Protein AF-A0A318K9M0-F1 (afdb_monomer)

Solvent-accessible surface area (backbone atoms only — not comparable to full-atom values): 29800 Å² total; per-residue (Å²): 132,90,80,86,84,89,84,91,84,89,81,87,81,83,76,87,75,87,76,80,83,75,78,74,76,73,74,77,73,69,83,65,75,57,77,64,46,26,31,35,38,68,81,66,48,32,36,35,46,37,49,98,57,35,36,34,37,27,43,45,53,99,88,46,36,44,81,73,52,58,24,40,57,51,92,87,31,27,38,32,89,85,50,50,41,38,38,61,38,60,44,100,45,99,52,34,27,36,41,37,42,67,37,47,75,73,68,44,51,28,36,60,40,98,58,74,60,66,54,64,75,48,87,78,75,76,56,70,61,59,53,54,51,50,48,44,72,78,63,56,86,52,37,75,85,68,74,50,61,66,63,65,51,44,71,75,45,43,67,66,27,53,56,18,55,76,69,68,34,54,49,58,26,48,54,44,57,48,64,69,53,54,82,68,50,40,64,73,52,51,47,40,44,69,95,59,39,76,46,70,47,53,34,91,78,31,59,80,70,42,77,71,57,50,51,53,51,52,52,49,42,32,70,73,75,61,76,48,76,69,50,70,32,37,80,64,33,32,33,38,35,76,41,72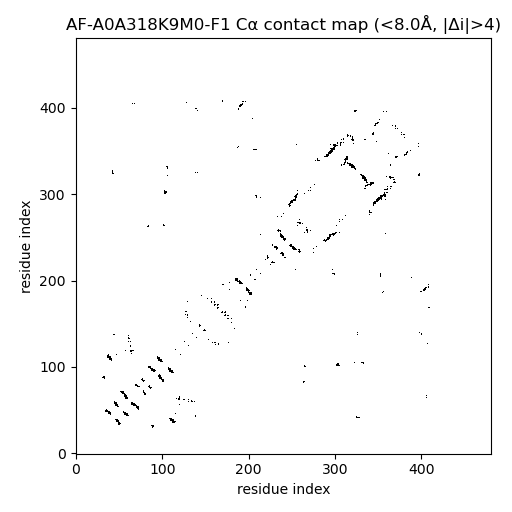,96,72,31,32,35,40,40,36,40,45,38,40,61,63,37,38,93,84,58,35,57,70,56,30,49,53,44,48,51,58,42,48,52,75,67,38,35,73,69,53,60,73,60,45,66,27,36,39,38,39,28,40,47,6,58,12,58,24,44,35,51,27,45,54,54,49,8,37,46,20,79,62,70,38,65,27,54,61,44,43,60,91,83,56,74,70,48,75,42,65,34,55,52,43,81,72,36,48,28,50,53,65,44,58,39,69,37,59,21,31,30,65,22,33,43,54,36,52,42,32,58,63,63,53,70,66,66,55,94,86,54,83,92,69,79,73,74,72,70,83,74,88,57,84,70,77,85,71,79,87,76,79,69,61,79,58,77,84,49,66,60,93,82,60,88,79,79,85,78,74,85,75,81,80,81,87,85,83,84,92,85,81,89,87,87,85,89,86,86,89,81,86,89,86,86,86,87,87,87,84,89,89,87,86,90,84,89,85,85,85,90,88,92,80,89,86,89,87,85,86,90,84,84,85,83,82,87,85,85,84,81,86,87,79,74,92,128

Nearest PDB structures (foldseek):
  7rpq-assembly1_A  TM=6.741E-01  e=2.466E-07  Pseudomonas aeruginosa PAO1
  7rqh-assembly1_A  TM=6.742E-01  e=3.104E-07  Pseudomonas aeruginosa PAO1
  8sxf-assembly1_B  TM=8.003E-01  e=2.760E-06  Pseudomonas aeruginosa
  7rqh-assembly1_B-4  TM=6.514E-01  e=1.649E-07  Pseudomonas aeruginosa PAO1
  8sxe-assembly1_B  TM=7.814E-01  e=5.829E-06  Pseudomonas aeruginosa

pLDDT: mean 75.15, std 29.28, range [20.47, 98.75]

Mean predicted aligned error: 14.94 Å

Organism: NCBI:txid228006

InterPro domains:
  IPR005151 Tail specific protease [PF03572] (247-365)
  IPR028204 Tricorn protease C1 domain [PF14684] (126-169)
  IPR029045 ClpP/crotonase-like domain superfamily [SSF52096] (127-365)

Radius of gyration: 34.02 Å; Cα contacts (8 Å, |Δi|>4): 702; chains: 1; bounding box: 116×79×141 Å

Structure (mmCIF, N/CA/C/O backbone):
data_AF-A0A318K9M0-F1
#
_entry.id   AF-A0A318K9M0-F1
#
loop_
_atom_site.group_PDB
_atom_site.id
_atom_site.type_symbol
_atom_site.label_atom_id
_atom_site.label_alt_id
_atom_site.label_comp_id
_atom_site.label_asym_id
_atom_site.label_entity_id
_atom_site.label_seq_id
_atom_site.pdbx_PDB_ins_code
_atom_site.Cartn_x
_atom_site.Cartn_y
_atom_site.Cartn_z
_atom_site.occupancy
_atom_site.B_iso_or_equiv
_atom_site.auth_seq_id
_atom_site.auth_comp_id
_atom_site.auth_asym_id
_atom_site.auth_atom_id
_atom_site.pdbx_PDB_model_num
ATOM 1 N N . MET A 1 1 ? 65.626 0.053 85.142 1.00 28.73 1 MET A N 1
ATOM 2 C CA . MET A 1 1 ? 67.054 -0.303 85.010 1.00 28.73 1 MET A CA 1
ATOM 3 C C . MET A 1 1 ? 67.193 -1.192 83.783 1.00 28.73 1 MET A C 1
ATOM 5 O O . MET A 1 1 ? 66.649 -2.275 83.869 1.00 28.73 1 MET A O 1
ATOM 9 N N . ILE A 1 2 ? 67.883 -0.732 82.717 1.00 28.58 2 ILE A N 1
ATOM 10 C CA . ILE A 1 2 ? 68.530 -1.547 81.644 1.00 28.58 2 ILE A CA 1
ATOM 11 C C . ILE A 1 2 ? 67.583 -2.441 80.783 1.00 28.58 2 ILE A C 1
ATOM 13 O O . ILE A 1 2 ? 66.720 -3.113 81.318 1.00 28.58 2 ILE A O 1
ATOM 17 N N . LEU A 1 3 ? 67.691 -2.599 79.456 1.00 27.45 3 LEU A N 1
ATOM 18 C CA . LEU A 1 3 ? 68.220 -1.802 78.334 1.00 27.45 3 LEU A CA 1
ATOM 19 C C . LEU A 1 3 ? 67.733 -2.483 77.018 1.00 27.45 3 LEU A C 1
ATOM 21 O O . LEU A 1 3 ? 67.584 -3.695 76.997 1.00 27.45 3 LEU A O 1
ATOM 25 N N . GLN A 1 4 ? 67.553 -1.718 75.934 1.00 27.08 4 GLN A N 1
ATOM 26 C CA . GLN A 1 4 ? 67.728 -2.101 74.509 1.00 27.08 4 GLN A CA 1
ATOM 27 C C . GLN A 1 4 ? 67.131 -3.395 73.868 1.00 27.08 4 GLN A C 1
ATOM 29 O O . GLN A 1 4 ? 67.567 -4.509 74.117 1.00 27.08 4 GLN A O 1
ATOM 34 N N . ARG A 1 5 ? 66.327 -3.134 72.817 1.00 28.17 5 ARG A N 1
ATOM 35 C CA . ARG A 1 5 ? 66.403 -3.627 71.412 1.00 28.17 5 ARG A CA 1
ATOM 36 C C . ARG A 1 5 ? 66.302 -5.122 71.030 1.00 28.17 5 ARG A C 1
ATOM 38 O O . ARG A 1 5 ? 67.205 -5.917 71.246 1.00 28.17 5 ARG A O 1
ATOM 45 N N . ASP A 1 6 ? 65.283 -5.351 70.195 1.00 27.30 6 ASP A N 1
ATOM 46 C CA . ASP A 1 6 ? 65.292 -6.020 68.880 1.00 27.30 6 ASP A CA 1
ATOM 47 C C . ASP A 1 6 ? 65.839 -7.453 68.719 1.00 27.30 6 ASP A C 1
ATOM 49 O O . ASP A 1 6 ? 67.046 -7.679 68.634 1.00 27.30 6 ASP A O 1
ATOM 53 N N . ARG A 1 7 ? 64.929 -8.376 68.356 1.00 28.16 7 ARG A N 1
ATOM 54 C CA . ARG A 1 7 ? 65.069 -9.148 67.103 1.00 28.16 7 ARG A CA 1
ATOM 55 C C . ARG A 1 7 ? 63.740 -9.702 66.570 1.00 28.16 7 ARG A C 1
ATOM 57 O O . ARG A 1 7 ? 62.870 -10.139 67.310 1.00 28.16 7 ARG A O 1
ATOM 64 N N . THR A 1 8 ? 63.622 -9.640 65.248 1.00 25.27 8 THR A N 1
ATOM 65 C CA . THR A 1 8 ? 62.478 -9.983 64.389 1.00 25.27 8 THR A CA 1
ATOM 66 C C . THR A 1 8 ? 62.035 -11.448 64.419 1.00 25.27 8 THR A C 1
ATOM 68 O O . THR A 1 8 ? 62.877 -12.342 64.368 1.00 25.27 8 THR A O 1
ATOM 71 N N . ALA A 1 9 ? 60.728 -11.674 64.252 1.00 25.27 9 ALA A N 1
ATOM 72 C CA . ALA A 1 9 ? 60.179 -12.849 63.571 1.00 25.27 9 ALA A CA 1
ATOM 73 C C . ALA A 1 9 ? 59.080 -12.396 62.589 1.00 25.27 9 ALA A C 1
ATOM 75 O O . ALA A 1 9 ? 58.256 -11.549 62.930 1.00 25.27 9 ALA A O 1
ATOM 76 N N . VAL A 1 10 ? 59.097 -12.917 61.359 1.00 23.98 10 VAL A N 1
ATOM 77 C CA . VAL A 1 10 ? 58.193 -12.507 60.270 1.00 23.98 10 VAL A CA 1
ATOM 78 C C . VAL A 1 10 ? 57.067 -13.523 60.107 1.00 23.98 10 VAL A C 1
ATOM 80 O O . VAL A 1 10 ? 57.335 -14.688 59.832 1.00 23.98 10 VAL A O 1
ATOM 83 N N . ILE A 1 11 ? 55.816 -13.059 60.161 1.00 26.36 11 ILE A N 1
ATOM 84 C CA . ILE A 1 11 ? 54.682 -13.700 59.483 1.00 26.36 11 ILE A CA 1
ATOM 85 C C . ILE A 1 11 ? 53.936 -12.592 58.736 1.00 26.36 11 ILE A C 1
ATOM 87 O O . ILE A 1 11 ? 53.292 -11.741 59.345 1.00 26.36 11 ILE A O 1
ATOM 91 N N . ALA A 1 12 ? 54.072 -12.569 57.411 1.00 24.94 12 ALA A N 1
ATOM 92 C CA . ALA A 1 12 ? 53.424 -11.574 56.566 1.00 24.94 12 ALA A CA 1
ATOM 93 C C . ALA A 1 12 ? 51.976 -11.991 56.266 1.00 24.94 12 ALA A C 1
ATOM 95 O O . ALA A 1 12 ? 51.737 -12.971 55.562 1.00 24.94 12 ALA A O 1
ATOM 96 N N . ALA A 1 13 ? 51.009 -11.226 56.775 1.00 25.45 13 ALA A N 1
ATOM 97 C CA . ALA A 1 13 ? 49.616 -11.335 56.361 1.00 25.45 13 ALA A CA 1
ATOM 98 C C . ALA A 1 13 ? 49.414 -10.584 55.033 1.00 25.45 13 ALA A C 1
ATOM 100 O O . ALA A 1 13 ? 49.611 -9.370 54.966 1.00 25.45 13 ALA A O 1
ATOM 101 N N . ALA A 1 14 ? 49.015 -11.295 53.977 1.00 26.03 14 ALA A N 1
ATOM 102 C CA . ALA A 1 14 ? 48.663 -10.674 52.704 1.00 26.03 14 ALA A CA 1
ATOM 103 C C . ALA A 1 14 ? 47.256 -10.055 52.789 1.00 26.03 14 ALA A C 1
ATOM 105 O O . ALA A 1 14 ? 46.253 -10.762 52.885 1.00 26.03 14 ALA A O 1
ATOM 106 N N . LEU A 1 15 ? 47.194 -8.723 52.759 1.00 26.86 15 LEU A N 1
ATOM 107 C CA . LEU A 1 15 ? 45.949 -7.959 52.692 1.00 26.86 15 LEU A CA 1
ATOM 108 C C . LEU A 1 15 ? 45.255 -8.165 51.339 1.00 26.86 15 LEU A C 1
ATOM 110 O O . LEU A 1 15 ? 45.867 -7.993 50.284 1.00 26.86 15 LEU A O 1
ATOM 114 N N . ILE A 1 16 ? 43.957 -8.471 51.373 1.00 30.73 16 ILE A N 1
ATOM 115 C CA . ILE A 1 16 ? 43.103 -8.502 50.181 1.00 30.73 16 ILE A CA 1
ATOM 116 C C . ILE A 1 16 ? 42.897 -7.056 49.715 1.00 30.73 16 ILE A C 1
ATOM 118 O O . ILE A 1 16 ? 42.189 -6.280 50.356 1.00 30.73 16 ILE A O 1
ATOM 122 N N . ALA A 1 17 ? 43.538 -6.686 48.607 1.00 30.00 17 ALA A N 1
ATOM 123 C CA . ALA A 1 17 ? 43.391 -5.363 48.015 1.00 30.00 17 ALA A CA 1
ATOM 124 C C . ALA A 1 17 ? 42.014 -5.205 47.348 1.00 30.00 17 ALA A C 1
ATOM 126 O O . ALA A 1 17 ? 41.557 -6.075 46.606 1.00 30.00 17 ALA A O 1
ATOM 127 N N . VAL A 1 18 ? 41.369 -4.063 47.595 1.00 41.12 18 VAL A N 1
ATOM 128 C CA . VAL A 1 18 ? 40.078 -3.696 47.002 1.00 41.12 18 VAL A CA 1
ATOM 129 C C . VAL A 1 18 ? 40.249 -3.465 45.499 1.00 41.12 18 VAL A C 1
ATOM 131 O O . VAL A 1 18 ? 40.756 -2.429 45.072 1.00 41.12 18 VAL A O 1
ATOM 134 N N . GLY A 1 19 ? 39.806 -4.430 44.694 1.00 32.03 19 GLY A N 1
ATOM 135 C CA . GLY A 1 19 ? 39.676 -4.276 43.248 1.00 32.03 19 GLY A CA 1
ATOM 136 C C . GLY A 1 19 ? 38.433 -3.459 42.908 1.00 32.03 19 GLY A C 1
ATOM 137 O O . GLY A 1 19 ? 37.309 -3.896 43.154 1.00 32.03 19 GLY A O 1
ATOM 138 N N . THR A 1 20 ? 38.624 -2.272 42.337 1.00 35.81 20 THR A N 1
ATOM 139 C CA . THR A 1 20 ? 37.535 -1.445 41.814 1.00 35.81 20 THR A CA 1
ATOM 140 C C . THR A 1 20 ? 36.805 -2.179 40.691 1.00 35.81 20 THR A C 1
ATOM 142 O O . THR A 1 20 ? 37.383 -2.472 39.646 1.00 35.81 20 THR A O 1
ATOM 145 N N . ILE A 1 21 ? 35.508 -2.445 40.880 1.00 42.69 21 ILE A N 1
ATOM 146 C CA . ILE A 1 21 ? 34.643 -2.944 39.807 1.00 42.69 21 ILE A CA 1
ATOM 147 C C . ILE A 1 21 ? 34.414 -1.788 38.831 1.00 42.69 21 ILE A C 1
ATOM 149 O O . ILE A 1 21 ? 33.464 -1.014 38.957 1.00 42.69 21 ILE A O 1
ATOM 153 N N . THR A 1 22 ? 35.297 -1.661 37.844 1.00 40.50 22 THR A N 1
ATOM 154 C CA . THR A 1 22 ? 35.014 -0.891 36.640 1.00 40.50 22 THR A CA 1
ATOM 155 C C . THR A 1 22 ? 33.896 -1.605 35.896 1.00 40.50 22 THR A C 1
ATOM 157 O O . THR A 1 22 ? 34.112 -2.569 35.162 1.00 40.50 22 THR A O 1
ATOM 160 N N . ALA A 1 23 ? 32.667 -1.133 36.110 1.00 43.06 23 ALA A N 1
ATOM 161 C CA . ALA A 1 23 ? 31.529 -1.500 35.290 1.00 43.06 23 ALA A CA 1
ATOM 162 C C . ALA A 1 23 ? 31.827 -1.061 33.851 1.00 43.06 23 ALA A C 1
ATOM 164 O O . ALA A 1 23 ? 31.605 0.087 33.469 1.00 43.06 23 ALA A O 1
ATOM 165 N N . ALA A 1 24 ? 32.385 -1.980 33.063 1.00 39.22 24 ALA A N 1
ATOM 166 C CA . ALA A 1 24 ? 32.554 -1.796 31.640 1.00 39.22 24 ALA A CA 1
ATOM 167 C C . ALA A 1 24 ? 31.154 -1.698 31.034 1.00 39.22 24 ALA A C 1
ATOM 169 O O . ALA A 1 24 ? 30.503 -2.716 30.783 1.00 39.22 24 ALA A O 1
ATOM 170 N N . CYS A 1 25 ? 30.693 -0.465 30.817 1.00 35.09 25 CYS A N 1
ATOM 171 C CA . CYS A 1 25 ? 29.566 -0.186 29.950 1.00 35.09 25 CYS A CA 1
ATOM 172 C C . CYS A 1 25 ? 29.879 -0.820 28.596 1.00 35.09 25 CYS A C 1
ATOM 174 O O . CYS A 1 25 ? 30.605 -0.253 27.778 1.00 35.09 25 CYS A O 1
ATOM 176 N N . ARG A 1 26 ? 29.337 -2.019 28.362 1.00 41.84 26 ARG A N 1
ATOM 177 C CA . ARG A 1 26 ? 29.168 -2.530 27.011 1.00 41.84 26 ARG A CA 1
ATOM 178 C C . ARG A 1 26 ? 28.268 -1.517 26.328 1.00 41.84 26 ARG A C 1
ATOM 180 O O . ARG A 1 26 ? 27.062 -1.520 26.564 1.00 41.84 26 ARG A O 1
ATOM 187 N N . ASN A 1 27 ? 28.868 -0.641 25.523 1.00 37.94 27 ASN A N 1
ATOM 188 C CA . ASN A 1 27 ? 28.129 0.103 24.521 1.00 37.94 27 ASN A CA 1
ATOM 189 C C . ASN A 1 27 ? 27.271 -0.930 23.798 1.00 37.94 27 ASN A C 1
ATOM 191 O O . ASN A 1 27 ? 27.810 -1.878 23.223 1.00 37.94 27 ASN A O 1
ATOM 195 N N . ALA A 1 28 ? 25.951 -0.789 23.902 1.00 37.31 28 ALA A N 1
ATOM 196 C CA . ALA A 1 28 ? 25.054 -1.571 23.082 1.00 37.31 28 ALA A CA 1
ATOM 197 C C . ALA A 1 28 ? 25.388 -1.191 21.642 1.00 37.31 28 ALA A C 1
ATOM 199 O O . ALA A 1 28 ? 25.104 -0.070 21.214 1.00 37.31 28 ALA A O 1
ATOM 200 N N . SER A 1 29 ? 26.075 -2.091 20.937 1.00 42.81 29 SER A N 1
ATOM 201 C CA . SER A 1 29 ? 26.291 -1.965 19.505 1.00 42.81 29 SER A CA 1
ATOM 202 C C . SER A 1 29 ? 24.933 -1.672 18.884 1.00 42.81 29 SER A C 1
ATOM 204 O O . SER A 1 29 ? 23.976 -2.407 19.146 1.00 42.81 29 SER A O 1
ATOM 206 N N . GLY A 1 30 ? 24.835 -0.605 18.090 1.00 50.25 30 GLY A N 1
ATOM 207 C CA . GLY A 1 30 ? 23.649 -0.405 17.262 1.00 50.25 30 GLY A CA 1
ATOM 208 C C . GLY A 1 30 ? 23.385 -1.663 16.422 1.00 50.25 30 GLY A C 1
ATOM 209 O O . GLY A 1 30 ? 24.319 -2.448 16.210 1.00 50.25 30 GLY A O 1
ATOM 210 N N . PRO A 1 31 ? 22.140 -1.886 15.960 1.00 57.47 31 PRO A N 1
ATOM 211 C CA . PRO A 1 31 ? 21.839 -3.008 15.076 1.00 57.47 31 PRO A CA 1
ATOM 212 C C . PRO A 1 31 ? 22.869 -3.040 13.944 1.00 57.47 31 PRO A C 1
ATOM 214 O O . PRO A 1 31 ? 23.132 -2.008 13.326 1.00 57.47 31 PRO A O 1
ATOM 217 N N . ALA A 1 32 ? 23.508 -4.197 13.754 1.00 66.06 32 ALA A N 1
ATOM 218 C CA . ALA A 1 32 ? 24.659 -4.317 12.869 1.00 66.06 32 ALA A CA 1
ATOM 219 C C . ALA A 1 32 ? 24.294 -3.816 11.466 1.00 66.06 32 ALA A C 1
ATOM 221 O O . ALA A 1 32 ? 23.315 -4.274 10.879 1.00 66.06 32 ALA A O 1
ATOM 222 N N . GLU A 1 33 ? 25.053 -2.854 10.941 1.00 79.38 33 GLU A N 1
ATOM 223 C CA . GLU A 1 33 ? 24.751 -2.278 9.632 1.00 79.38 33 GLU A CA 1
ATOM 224 C C . GLU A 1 33 ? 25.007 -3.302 8.526 1.00 79.38 33 GLU A C 1
ATOM 226 O O . GLU A 1 33 ? 26.010 -4.023 8.537 1.00 79.38 33 GLU A O 1
ATOM 231 N N . LEU A 1 34 ? 24.099 -3.361 7.547 1.00 89.06 34 LEU A N 1
ATOM 232 C CA . LEU A 1 34 ? 24.282 -4.229 6.394 1.00 89.06 34 LEU A CA 1
ATOM 233 C C . LEU A 1 34 ? 25.508 -3.776 5.592 1.00 89.06 34 LEU A C 1
ATOM 235 O O . LEU A 1 34 ? 25.612 -2.619 5.185 1.00 89.06 34 LEU A O 1
ATOM 239 N N . SER A 1 35 ? 26.435 -4.701 5.341 1.00 86.75 35 SER A N 1
ATOM 240 C CA . SER A 1 35 ? 27.646 -4.390 4.581 1.00 86.75 35 SER A CA 1
ATOM 241 C C . SER A 1 35 ? 27.320 -3.978 3.144 1.00 86.75 35 SER A C 1
ATOM 243 O O . SER A 1 35 ? 26.486 -4.588 2.464 1.00 86.75 35 SER A O 1
ATOM 245 N N . SER A 1 36 ? 28.020 -2.940 2.676 1.00 94.06 36 SER A N 1
ATOM 246 C CA . SER A 1 36 ? 27.906 -2.437 1.307 1.00 94.06 36 SER A CA 1
ATOM 247 C C . SER A 1 36 ? 28.144 -3.543 0.276 1.00 94.06 36 SER A C 1
ATOM 249 O O . SER A 1 36 ? 28.928 -4.467 0.498 1.00 94.06 36 SER A O 1
ATOM 251 N N . GLY A 1 37 ? 27.460 -3.446 -0.859 1.00 96.19 37 GLY A N 1
ATOM 252 C CA . GLY A 1 37 ? 27.494 -4.462 -1.904 1.00 96.19 37 GLY A CA 1
ATOM 253 C C . GLY A 1 37 ? 26.180 -4.557 -2.667 1.00 96.19 37 GLY A C 1
ATOM 254 O O . GLY A 1 37 ? 25.305 -3.695 -2.552 1.00 96.19 37 GLY A O 1
ATOM 255 N N . PHE A 1 38 ? 26.057 -5.621 -3.451 1.00 97.75 38 PHE A N 1
ATOM 256 C CA . PHE A 1 38 ? 24.908 -5.867 -4.312 1.00 97.75 38 PHE A CA 1
ATOM 257 C C . PHE A 1 38 ? 24.029 -6.961 -3.714 1.00 97.75 38 PHE A C 1
ATOM 259 O O . PHE A 1 38 ? 24.535 -7.977 -3.238 1.00 97.75 38 PHE A O 1
ATOM 266 N N . TRP A 1 39 ? 22.718 -6.743 -3.732 1.00 97.94 39 TRP A N 1
ATOM 267 C CA . TRP A 1 39 ? 21.746 -7.606 -3.067 1.00 97.94 39 TRP A CA 1
ATOM 268 C C . TRP A 1 39 ? 20.523 -7.807 -3.954 1.00 97.94 39 TRP A C 1
ATOM 270 O O . TRP A 1 39 ? 19.832 -6.853 -4.295 1.00 97.94 39 TRP A O 1
ATOM 280 N N . GLU A 1 40 ? 20.233 -9.043 -4.328 1.00 96.81 40 GLU A N 1
ATOM 281 C CA . GLU A 1 40 ? 18.978 -9.410 -4.977 1.00 96.81 40 GLU A CA 1
ATOM 282 C C . GLU A 1 40 ? 17.840 -9.387 -3.956 1.00 96.81 40 GLU A C 1
ATOM 284 O O . GLU A 1 40 ? 17.964 -9.981 -2.885 1.00 96.81 40 GLU A O 1
ATOM 289 N N . VAL A 1 41 ? 16.715 -8.760 -4.302 1.00 96.38 41 VAL A N 1
ATOM 290 C CA . VAL A 1 41 ? 15.462 -8.884 -3.550 1.00 96.38 41 VAL A CA 1
ATOM 291 C C . VAL A 1 41 ? 14.733 -10.123 -4.074 1.00 96.38 41 VAL A C 1
ATOM 293 O O . VAL A 1 41 ? 14.172 -10.107 -5.174 1.00 96.38 41 VAL A O 1
ATOM 296 N N . VAL A 1 42 ? 14.791 -11.215 -3.309 1.00 94.06 42 VAL A N 1
ATOM 297 C CA . VAL A 1 42 ? 14.432 -12.564 -3.775 1.00 94.06 42 VAL A CA 1
ATOM 298 C C . VAL A 1 42 ? 12.978 -12.614 -4.249 1.00 94.06 42 VAL A C 1
ATOM 300 O O . VAL A 1 42 ? 12.060 -12.308 -3.493 1.00 94.06 42 VAL A O 1
ATOM 303 N N . ASP A 1 43 ? 12.777 -13.025 -5.506 1.00 89.44 43 ASP A N 1
ATOM 304 C CA . ASP A 1 43 ? 11.466 -13.159 -6.170 1.00 89.44 43 ASP A CA 1
ATOM 305 C C . ASP A 1 43 ? 10.654 -11.849 -6.326 1.00 89.44 43 ASP A C 1
ATOM 307 O O . ASP A 1 43 ? 9.445 -11.887 -6.554 1.00 89.44 43 ASP A O 1
ATOM 311 N N . TYR A 1 44 ? 11.317 -10.685 -6.256 1.00 92.19 44 TYR A N 1
ATOM 312 C CA . TYR A 1 44 ? 10.724 -9.369 -6.563 1.00 92.19 44 TYR A CA 1
ATOM 313 C C . TYR A 1 44 ? 11.146 -8.782 -7.922 1.00 92.19 44 TYR A C 1
ATOM 315 O O . TYR A 1 44 ? 10.623 -7.740 -8.323 1.00 92.19 44 TYR A O 1
ATOM 323 N N . GLY A 1 45 ? 12.097 -9.407 -8.629 1.00 92.62 45 GLY A N 1
ATOM 324 C CA . GLY A 1 45 ? 12.653 -8.848 -9.868 1.00 92.62 45 GLY A CA 1
ATOM 325 C C . GLY A 1 45 ? 13.385 -7.525 -9.618 1.00 92.62 45 GLY A C 1
ATOM 326 O O . GLY A 1 45 ? 13.202 -6.551 -10.353 1.00 92.62 45 GLY A O 1
ATOM 327 N N . SER A 1 46 ? 14.161 -7.447 -8.530 1.00 94.94 46 SER A N 1
ATOM 328 C CA . SER A 1 46 ? 14.883 -6.233 -8.139 1.00 94.94 46 SER A CA 1
ATOM 329 C C . SER A 1 46 ? 16.258 -6.525 -7.544 1.00 94.94 46 SER A C 1
ATOM 331 O O . SER A 1 46 ? 16.462 -7.547 -6.892 1.00 94.94 46 SER A O 1
ATOM 333 N N . VAL A 1 47 ? 17.189 -5.589 -7.727 1.00 97.19 47 VAL A N 1
ATOM 334 C CA . VAL A 1 47 ? 18.530 -5.596 -7.129 1.00 97.19 47 VAL A CA 1
ATOM 335 C C . VAL A 1 47 ? 18.781 -4.260 -6.436 1.00 97.19 47 VAL A C 1
ATOM 337 O O . VAL A 1 47 ? 18.430 -3.205 -6.959 1.00 97.19 47 VAL A O 1
ATOM 340 N N . LEU A 1 48 ? 19.408 -4.307 -5.266 1.00 97.75 48 LEU A N 1
ATOM 341 C CA . LEU A 1 48 ? 19.872 -3.157 -4.503 1.00 97.75 48 LEU A CA 1
ATOM 342 C C . LEU A 1 48 ? 21.392 -3.027 -4.648 1.00 97.75 48 LEU A C 1
ATOM 344 O O . LEU A 1 48 ? 22.120 -4.003 -4.469 1.00 97.75 48 LEU A O 1
ATOM 348 N N . SER A 1 49 ? 21.881 -1.817 -4.905 1.00 97.69 49 SER A N 1
ATOM 349 C CA . SER A 1 49 ? 23.282 -1.438 -4.693 1.00 97.69 49 SER A CA 1
ATOM 350 C C . SER A 1 49 ? 23.360 -0.626 -3.402 1.00 97.69 49 SER A C 1
ATOM 352 O O . SER A 1 49 ? 23.027 0.561 -3.392 1.00 97.69 49 SER A O 1
ATOM 354 N N . VAL A 1 50 ? 23.788 -1.272 -2.318 1.00 97.31 50 VAL A N 1
ATOM 355 C CA . VAL A 1 50 ? 23.859 -0.701 -0.967 1.00 97.31 50 VAL A CA 1
ATOM 356 C C . VAL A 1 50 ? 25.231 -0.069 -0.735 1.00 97.31 50 VAL A C 1
ATOM 358 O O . VAL A 1 50 ? 26.264 -0.719 -0.916 1.00 97.31 50 VAL A O 1
ATOM 361 N N . ARG A 1 51 ? 25.239 1.189 -0.290 1.00 95.31 51 ARG A N 1
ATOM 362 C CA . ARG A 1 51 ? 26.403 1.944 0.198 1.00 95.31 51 ARG A CA 1
ATOM 363 C C . ARG A 1 51 ? 26.132 2.446 1.624 1.00 95.31 51 ARG A C 1
ATOM 365 O O . ARG A 1 51 ? 25.019 2.337 2.138 1.00 95.31 51 ARG A O 1
ATOM 372 N N . SER A 1 52 ? 27.146 3.019 2.269 1.00 89.50 52 SER A N 1
ATOM 373 C CA . SER A 1 52 ? 27.057 3.547 3.642 1.00 89.50 52 SER A CA 1
ATOM 374 C C . SER A 1 52 ? 26.070 4.711 3.819 1.00 89.50 52 SER A C 1
ATOM 376 O O . SER A 1 52 ? 25.590 4.934 4.932 1.00 89.50 52 SER A O 1
ATOM 378 N N . ASP A 1 53 ? 25.762 5.440 2.743 1.00 93.75 53 ASP A N 1
ATOM 379 C CA . ASP A 1 53 ? 24.928 6.649 2.715 1.00 93.75 53 ASP A CA 1
ATOM 380 C C . ASP A 1 53 ? 23.675 6.532 1.825 1.00 93.75 53 ASP A C 1
ATOM 382 O O . ASP A 1 53 ? 22.793 7.393 1.871 1.00 93.75 53 ASP A O 1
ATOM 386 N N . SER A 1 54 ? 23.587 5.485 1.001 1.00 96.56 54 SER A N 1
ATOM 387 C CA . SER A 1 54 ? 22.616 5.392 -0.087 1.00 96.56 54 SER A CA 1
ATOM 388 C C . SER A 1 54 ? 22.310 3.950 -0.494 1.00 96.56 54 SER A C 1
ATOM 390 O O . SER A 1 54 ? 23.159 3.063 -0.416 1.00 96.56 54 SER A O 1
ATOM 392 N N . VAL A 1 55 ? 21.086 3.720 -0.970 1.00 97.69 55 VAL A N 1
ATOM 393 C CA . VAL A 1 55 ? 20.651 2.460 -1.587 1.00 97.69 55 VAL A CA 1
ATOM 394 C C . VAL A 1 55 ? 20.069 2.785 -2.952 1.00 97.69 55 VAL A C 1
ATOM 396 O O . VAL A 1 55 ? 19.102 3.532 -3.049 1.00 97.69 55 VAL A O 1
ATOM 399 N N . GLU A 1 56 ? 20.641 2.236 -4.016 1.00 97.25 56 GLU A N 1
ATOM 400 C CA . GLU A 1 56 ? 20.071 2.350 -5.361 1.00 97.25 56 GLU A CA 1
ATOM 401 C C . GLU A 1 56 ? 19.263 1.101 -5.692 1.00 97.25 56 GLU A C 1
ATOM 403 O O . GLU A 1 56 ? 19.786 -0.009 -5.578 1.00 97.25 56 GLU A O 1
ATOM 408 N N . THR A 1 57 ? 18.024 1.279 -6.145 1.00 96.31 57 THR A N 1
ATOM 409 C CA . THR A 1 57 ? 17.151 0.173 -6.555 1.00 96.31 57 THR A CA 1
ATOM 410 C C . THR A 1 57 ? 17.146 0.042 -8.072 1.00 96.31 57 THR A C 1
ATOM 412 O O . THR A 1 57 ? 17.008 1.029 -8.801 1.00 96.31 57 THR A O 1
ATOM 415 N N . TYR A 1 58 ? 17.264 -1.193 -8.545 1.00 95.31 58 TYR A N 1
ATOM 416 C CA . TYR A 1 58 ? 17.209 -1.578 -9.946 1.00 95.31 58 TYR A CA 1
ATOM 417 C C . TYR A 1 58 ? 16.098 -2.605 -10.149 1.00 95.31 58 TYR A C 1
ATOM 419 O O . TYR A 1 58 ? 16.043 -3.602 -9.434 1.00 95.31 58 TYR A O 1
ATOM 427 N N . GLN A 1 59 ? 15.251 -2.402 -11.152 1.00 93.19 59 GLN A N 1
ATOM 428 C CA . GLN A 1 59 ? 14.319 -3.410 -11.647 1.00 93.19 59 GLN A CA 1
ATOM 429 C C . GLN A 1 59 ? 15.047 -4.332 -12.626 1.00 93.19 59 GLN A C 1
ATOM 431 O O . GLN A 1 59 ? 15.615 -3.855 -13.607 1.00 93.19 59 GLN A O 1
ATOM 436 N N . LEU A 1 60 ? 15.003 -5.639 -12.380 1.00 92.50 60 LEU A N 1
ATOM 437 C CA . LEU A 1 60 ? 15.652 -6.669 -13.187 1.00 92.50 60 LEU A CA 1
ATOM 438 C C . LEU A 1 60 ? 14.601 -7.548 -13.879 1.00 92.50 60 LEU A C 1
ATOM 440 O O . LEU A 1 60 ? 13.582 -7.891 -13.281 1.00 92.50 60 LEU A O 1
ATOM 444 N N . THR A 1 61 ? 14.886 -7.913 -15.125 1.00 92.69 61 THR A N 1
ATOM 445 C CA . THR A 1 61 ? 14.236 -8.983 -15.890 1.00 92.69 61 THR A CA 1
ATOM 446 C C . THR A 1 61 ? 15.297 -9.777 -16.654 1.00 92.69 61 THR A C 1
ATOM 448 O O . THR A 1 61 ? 16.431 -9.307 -16.817 1.00 92.69 61 THR A O 1
ATOM 451 N N . ASP A 1 62 ? 14.937 -10.932 -17.215 1.00 92.69 62 ASP A N 1
ATOM 452 C CA . ASP A 1 62 ? 15.818 -11.703 -18.109 1.00 92.69 62 ASP A CA 1
ATOM 453 C C . ASP A 1 62 ? 16.243 -10.883 -19.341 1.00 92.69 62 ASP A C 1
ATOM 455 O O . ASP A 1 62 ? 17.292 -11.123 -19.950 1.00 92.69 62 ASP A O 1
ATOM 459 N N . LEU A 1 63 ? 15.458 -9.864 -19.706 1.00 92.94 63 LEU A N 1
ATOM 460 C CA . LEU A 1 63 ? 15.730 -8.972 -20.827 1.00 92.94 63 LEU A CA 1
ATOM 461 C C . LEU A 1 63 ? 16.598 -7.764 -20.430 1.00 92.94 63 LEU A C 1
ATOM 463 O O . LEU A 1 63 ? 17.582 -7.479 -21.115 1.00 92.94 63 LEU A O 1
ATOM 467 N N . SER A 1 64 ? 16.287 -7.079 -19.327 1.00 91.69 64 SER A N 1
ATOM 468 C CA . SER A 1 64 ? 16.791 -5.728 -19.018 1.00 91.69 64 SER A CA 1
ATOM 469 C C . SER A 1 64 ? 17.072 -5.495 -17.535 1.00 91.69 64 SER A C 1
ATOM 471 O O . SER A 1 64 ? 16.475 -6.141 -16.683 1.00 91.69 64 SER A O 1
ATOM 473 N N . CYS A 1 65 ? 17.894 -4.494 -17.220 1.00 93.25 65 CYS A N 1
ATOM 474 C CA . CYS A 1 65 ? 17.993 -3.948 -15.870 1.00 93.25 65 CYS A CA 1
ATOM 475 C C . CYS A 1 65 ? 17.876 -2.419 -15.917 1.00 93.25 65 CYS A C 1
ATOM 477 O O . CYS A 1 65 ? 18.631 -1.766 -16.634 1.00 93.25 65 CYS A O 1
ATOM 479 N N . LEU A 1 66 ? 16.925 -1.846 -15.178 1.00 90.88 66 LEU A N 1
ATOM 480 C CA . LEU A 1 66 ? 16.626 -0.412 -15.176 1.00 90.88 66 LEU A CA 1
ATOM 481 C C . LEU A 1 66 ? 16.759 0.155 -13.763 1.00 90.88 66 LEU A C 1
ATOM 483 O O . LEU A 1 66 ? 16.145 -0.364 -12.835 1.00 90.88 66 LEU A O 1
ATOM 487 N N . LYS A 1 67 ? 17.514 1.246 -13.589 1.00 91.44 67 LYS A N 1
ATOM 488 C CA . LYS A 1 67 ? 17.546 1.968 -12.309 1.00 91.44 67 LYS A CA 1
ATOM 489 C C . LYS A 1 67 ? 16.183 2.619 -12.052 1.00 91.44 67 LYS A C 1
ATOM 491 O O . LYS A 1 67 ? 15.682 3.356 -12.898 1.00 91.44 67 LYS A O 1
ATOM 496 N N . GLU A 1 68 ? 15.610 2.344 -10.887 1.00 88.25 68 GLU A N 1
ATOM 497 C CA . GLU A 1 68 ? 14.290 2.815 -10.460 1.00 88.25 68 GLU A CA 1
ATOM 498 C C . GLU A 1 68 ? 14.389 4.085 -9.612 1.00 88.25 68 GLU A C 1
ATOM 500 O O . GLU A 1 68 ? 13.683 5.057 -9.871 1.00 88.25 68 GLU A O 1
ATOM 505 N N . GLY A 1 69 ? 15.306 4.105 -8.642 1.00 90.19 69 GLY A N 1
ATOM 506 C CA . GLY A 1 69 ? 15.473 5.232 -7.730 1.00 90.19 69 GLY A CA 1
ATOM 507 C C . GLY A 1 69 ? 16.680 5.089 -6.807 1.00 90.19 69 GLY A C 1
ATOM 508 O O . GLY A 1 69 ? 17.445 4.123 -6.893 1.00 90.19 69 GLY A O 1
ATOM 509 N N . THR A 1 70 ? 16.840 6.069 -5.922 1.00 95.75 70 THR A N 1
ATOM 510 C CA . THR A 1 70 ? 17.840 6.072 -4.851 1.00 95.75 70 THR A CA 1
ATOM 511 C C . THR A 1 70 ? 17.137 6.413 -3.537 1.00 95.75 70 THR A C 1
ATOM 513 O O . THR A 1 70 ? 16.366 7.365 -3.487 1.00 95.75 70 THR A O 1
ATOM 516 N N . ALA A 1 71 ? 17.420 5.671 -2.471 1.00 96.56 71 ALA A N 1
ATOM 517 C CA . ALA A 1 71 ? 17.085 6.046 -1.105 1.00 96.56 71 ALA A CA 1
ATOM 518 C C . ALA A 1 71 ? 18.332 6.604 -0.405 1.00 96.56 71 ALA A C 1
ATOM 520 O O . ALA A 1 71 ? 19.431 6.070 -0.569 1.00 96.56 71 ALA A O 1
ATOM 521 N N . THR A 1 72 ? 18.170 7.670 0.375 1.00 97.12 72 THR A N 1
ATOM 522 C CA . THR A 1 72 ? 19.261 8.325 1.120 1.00 97.12 72 THR A CA 1
ATOM 523 C C . THR A 1 72 ? 19.195 7.970 2.596 1.00 97.12 72 THR A C 1
ATOM 525 O O . THR A 1 72 ? 18.110 7.804 3.151 1.00 97.12 72 THR A O 1
ATOM 528 N N . ARG A 1 73 ? 20.346 7.815 3.252 1.00 95.44 73 ARG A N 1
ATOM 529 C CA . ARG A 1 73 ? 20.393 7.397 4.653 1.00 95.44 73 ARG A CA 1
ATOM 530 C C . ARG A 1 73 ? 19.754 8.435 5.583 1.00 95.44 73 ARG A C 1
ATOM 532 O O . ARG A 1 73 ? 20.073 9.620 5.534 1.00 95.44 73 ARG A O 1
ATOM 539 N N . SER A 1 74 ? 18.900 7.954 6.481 1.00 93.06 74 SER A N 1
ATOM 540 C CA . SER A 1 74 ? 18.228 8.713 7.531 1.00 93.06 74 SER A CA 1
ATOM 541 C C . SER A 1 74 ? 18.288 7.919 8.840 1.00 93.06 74 SER A C 1
ATOM 543 O O . SER A 1 74 ? 17.542 6.963 9.054 1.00 93.06 74 SER A O 1
ATOM 545 N N . GLY A 1 75 ? 19.253 8.260 9.699 1.00 90.50 75 GLY A N 1
ATOM 546 C CA . GLY A 1 75 ? 19.539 7.505 10.923 1.00 90.50 75 GLY A CA 1
ATOM 547 C C . GLY A 1 75 ? 20.006 6.071 10.635 1.00 90.50 75 GLY A C 1
ATOM 548 O O . GLY A 1 75 ? 21.054 5.863 10.017 1.00 90.50 75 GLY A O 1
ATOM 549 N N . SER A 1 76 ? 19.235 5.089 11.107 1.00 89.88 76 SER A N 1
ATOM 550 C CA . SER A 1 76 ? 19.448 3.645 10.902 1.00 89.88 76 SER A CA 1
ATOM 551 C C . SER A 1 76 ? 18.731 3.065 9.674 1.00 89.88 76 SER A C 1
ATOM 553 O O . SER A 1 76 ? 18.834 1.867 9.424 1.00 89.88 76 SER A O 1
ATOM 555 N N . SER A 1 77 ? 17.992 3.887 8.928 1.00 94.75 77 SER A N 1
ATOM 556 C CA . SER A 1 77 ? 17.178 3.472 7.779 1.00 94.75 77 SER A CA 1
ATOM 557 C C . SER A 1 77 ? 17.501 4.342 6.558 1.00 94.75 77 SER A C 1
ATOM 559 O O . SER A 1 77 ? 18.360 5.223 6.615 1.00 94.75 77 SER A O 1
ATOM 561 N N . TYR A 1 78 ? 16.825 4.108 5.436 1.00 96.19 78 TYR A N 1
ATOM 562 C CA . TYR A 1 78 ? 16.966 4.887 4.205 1.00 96.19 78 TYR A CA 1
ATOM 563 C C . TYR A 1 78 ? 15.603 5.432 3.774 1.00 96.19 78 TYR A C 1
ATOM 565 O O . TYR A 1 78 ? 14.599 4.737 3.890 1.00 96.19 78 TYR A O 1
ATOM 573 N N . LEU A 1 79 ? 15.563 6.666 3.278 1.00 95.88 79 LEU A N 1
ATOM 574 C CA . LEU A 1 79 ? 14.355 7.365 2.845 1.00 95.88 79 LEU A CA 1
ATOM 575 C C . LEU A 1 79 ? 14.353 7.509 1.317 1.00 95.88 79 LEU A C 1
ATOM 577 O O . LEU A 1 79 ? 15.326 8.020 0.754 1.00 95.88 79 LEU A O 1
ATOM 581 N N . THR A 1 80 ? 13.284 7.066 0.651 1.00 93.88 80 THR A N 1
ATOM 582 C CA . THR A 1 80 ? 13.079 7.265 -0.797 1.00 93.88 80 THR A CA 1
ATOM 583 C C . THR A 1 80 ? 12.577 8.681 -1.108 1.00 93.88 80 THR A C 1
ATOM 585 O O . THR A 1 80 ? 12.056 9.373 -0.231 1.00 93.88 80 THR A O 1
ATOM 588 N N . ASP A 1 81 ? 12.666 9.103 -2.374 1.00 88.38 81 ASP A N 1
ATOM 589 C CA . ASP A 1 81 ? 12.065 10.365 -2.847 1.00 88.38 81 ASP A CA 1
ATOM 590 C C . ASP A 1 81 ? 10.538 10.421 -2.607 1.00 88.38 81 ASP A C 1
ATOM 592 O O . ASP A 1 81 ? 9.986 11.486 -2.319 1.00 88.38 81 ASP A O 1
ATOM 596 N N . ASP A 1 82 ? 9.860 9.268 -2.665 1.00 85.19 82 ASP A N 1
ATOM 597 C CA . ASP A 1 82 ? 8.424 9.115 -2.388 1.00 85.19 82 ASP A CA 1
ATOM 598 C C . ASP A 1 82 ? 8.101 9.012 -0.872 1.00 85.19 82 ASP A C 1
ATOM 600 O O . ASP A 1 82 ? 6.933 8.928 -0.490 1.00 85.19 82 ASP A O 1
ATOM 604 N N . LYS A 1 83 ? 9.122 9.141 -0.005 1.00 89.50 83 LYS A N 1
ATOM 605 C CA . LYS A 1 83 ? 9.093 9.093 1.475 1.00 89.50 83 LYS A CA 1
ATOM 606 C C . LYS A 1 83 ? 8.853 7.721 2.116 1.00 89.50 83 LYS A C 1
ATOM 608 O O . LYS A 1 83 ? 8.567 7.659 3.316 1.00 89.50 83 LYS A O 1
ATOM 613 N N . ASP A 1 84 ? 9.015 6.638 1.368 1.00 91.56 84 ASP A N 1
ATOM 614 C CA . ASP A 1 84 ? 9.054 5.300 1.957 1.00 91.56 84 ASP A CA 1
ATOM 615 C C . ASP A 1 84 ? 10.332 5.133 2.784 1.00 91.56 84 ASP A C 1
ATOM 617 O O . ASP A 1 84 ? 11.414 5.577 2.383 1.00 91.56 84 ASP A O 1
ATOM 621 N N . VAL A 1 85 ? 10.210 4.476 3.938 1.00 96.25 85 VAL A N 1
ATOM 622 C CA . VAL A 1 85 ? 11.346 4.151 4.804 1.00 96.25 85 VAL A CA 1
ATOM 623 C C . VAL A 1 85 ? 11.722 2.690 4.590 1.00 96.25 85 VAL A C 1
ATOM 625 O O . VAL A 1 85 ? 10.904 1.785 4.754 1.00 96.25 85 VAL A O 1
ATOM 628 N N . LEU A 1 86 ? 12.978 2.473 4.209 1.00 96.75 86 LEU A N 1
ATOM 629 C CA . LEU A 1 86 ? 13.585 1.170 3.978 1.00 96.75 86 LEU A CA 1
ATOM 630 C C . LEU A 1 86 ? 14.532 0.859 5.138 1.00 96.75 86 LEU A C 1
ATOM 632 O O . LEU A 1 86 ? 15.466 1.622 5.392 1.00 96.75 86 LEU A O 1
ATOM 636 N N . THR A 1 87 ? 14.339 -0.268 5.818 1.00 96.88 87 THR A N 1
ATOM 637 C CA . THR A 1 87 ? 15.282 -0.736 6.848 1.00 96.88 87 THR A CA 1
ATOM 638 C C . THR A 1 87 ? 15.950 -2.016 6.372 1.00 96.88 87 THR A C 1
ATOM 640 O O . THR A 1 87 ? 15.269 -2.990 6.060 1.00 96.88 87 THR A O 1
ATOM 643 N N . LEU A 1 88 ? 17.281 -2.003 6.312 1.00 96.62 88 LEU A N 1
ATOM 644 C CA . LEU A 1 88 ? 18.105 -3.141 5.909 1.00 96.62 88 LEU A CA 1
ATOM 645 C C . LEU A 1 88 ? 18.713 -3.793 7.153 1.00 96.62 88 LEU A C 1
ATOM 647 O O . LEU A 1 88 ? 19.344 -3.103 7.952 1.00 96.62 88 LEU A O 1
ATOM 651 N N . ARG A 1 89 ? 18.538 -5.107 7.315 1.00 95.69 89 ARG A N 1
ATOM 652 C CA . ARG A 1 89 ? 19.057 -5.875 8.461 1.00 95.69 89 ARG A CA 1
ATOM 653 C C . ARG A 1 89 ? 19.910 -7.049 7.965 1.00 95.69 89 ARG A C 1
ATOM 655 O O . ARG A 1 89 ? 19.472 -7.727 7.039 1.00 95.69 89 ARG A O 1
ATOM 662 N N . PRO A 1 90 ? 21.095 -7.327 8.533 1.00 94.94 90 PRO A N 1
ATOM 663 C CA . PRO A 1 90 ? 21.802 -8.585 8.292 1.00 94.94 90 PRO A CA 1
ATOM 664 C C . PRO A 1 90 ? 20.953 -9.788 8.721 1.00 94.94 90 PRO A C 1
ATOM 666 O O . PRO A 1 90 ? 20.256 -9.711 9.731 1.00 94.94 90 PRO A O 1
ATOM 669 N N . GLY A 1 91 ? 21.022 -10.880 7.960 1.00 92.19 91 GLY A N 1
ATOM 670 C CA . GLY A 1 91 ? 20.406 -12.160 8.314 1.00 92.19 91 GLY A CA 1
ATOM 671 C C . GLY A 1 91 ? 21.384 -13.093 9.034 1.00 92.19 91 GLY A C 1
ATOM 672 O O . GLY A 1 91 ? 22.482 -12.690 9.418 1.00 92.19 91 GLY A O 1
ATOM 673 N N . ASP A 1 92 ? 21.009 -14.367 9.153 1.00 88.75 92 ASP A N 1
ATOM 674 C CA . ASP A 1 92 ? 21.784 -15.394 9.873 1.00 88.75 92 ASP A CA 1
ATOM 675 C C . ASP A 1 92 ? 23.156 -15.718 9.244 1.00 88.75 92 ASP A C 1
ATOM 677 O O . ASP A 1 92 ? 24.006 -16.342 9.881 1.00 88.75 92 ASP A O 1
ATOM 681 N N . GLY A 1 93 ? 23.391 -15.315 7.991 1.00 89.50 93 GLY A N 1
ATOM 682 C CA . GLY A 1 93 ? 24.630 -15.568 7.255 1.00 89.50 93 GLY A CA 1
ATOM 683 C C . GLY A 1 93 ? 25.128 -14.345 6.474 1.00 89.50 93 GLY A C 1
ATOM 684 O O . GLY A 1 93 ? 24.345 -13.448 6.166 1.00 89.50 93 GLY A O 1
ATOM 685 N N . PRO A 1 94 ? 26.419 -14.309 6.087 1.00 87.88 94 PRO A N 1
ATOM 686 C CA . PRO A 1 94 ? 27.045 -13.145 5.445 1.00 87.88 94 PRO A CA 1
ATOM 687 C C . PRO A 1 94 ? 26.439 -12.781 4.080 1.00 87.88 94 PRO A C 1
ATOM 689 O O . PRO A 1 94 ? 26.594 -11.645 3.625 1.00 87.88 94 PRO A O 1
ATOM 692 N N . ASP A 1 95 ? 25.742 -13.728 3.448 1.00 95.38 95 ASP A N 1
ATOM 693 C CA . ASP A 1 95 ? 25.101 -13.591 2.138 1.00 95.38 95 ASP A CA 1
ATOM 694 C C . ASP A 1 95 ? 23.572 -13.463 2.217 1.00 95.38 95 ASP A C 1
ATOM 696 O O . ASP A 1 95 ? 22.896 -13.480 1.186 1.00 95.38 95 ASP A O 1
ATOM 700 N N . GLN A 1 96 ? 23.025 -13.323 3.429 1.00 95.81 96 GLN A N 1
ATOM 701 C CA . GLN A 1 96 ? 21.597 -13.154 3.690 1.00 95.81 96 GLN A CA 1
ATOM 702 C C . GLN A 1 96 ? 21.327 -11.840 4.423 1.00 95.81 96 GLN A C 1
ATOM 704 O O . GLN A 1 96 ? 22.091 -11.415 5.291 1.00 95.81 96 GLN A O 1
ATOM 709 N N . ALA A 1 97 ? 20.216 -11.200 4.076 1.00 97.31 97 ALA A N 1
ATOM 710 C CA . ALA A 1 97 ? 19.725 -10.004 4.744 1.00 97.31 97 ALA A CA 1
ATOM 711 C C . ALA A 1 97 ? 18.209 -9.857 4.570 1.00 97.31 97 ALA A C 1
ATOM 713 O O . ALA A 1 97 ? 17.574 -10.618 3.841 1.00 97.31 97 ALA A O 1
ATOM 714 N N . GLU A 1 98 ? 17.631 -8.864 5.230 1.00 96.75 98 GLU A N 1
ATOM 715 C CA . GLU A 1 98 ? 16.218 -8.515 5.151 1.00 96.75 98 GLU A CA 1
ATOM 716 C C . GLU A 1 98 ? 16.049 -7.049 4.752 1.00 96.75 98 GLU A C 1
ATOM 718 O O . GLU A 1 98 ? 16.752 -6.168 5.253 1.00 96.75 98 GLU A O 1
ATOM 723 N N . LEU A 1 99 ? 15.078 -6.789 3.879 1.00 97.06 99 LEU A N 1
ATOM 724 C CA . LEU A 1 99 ? 14.546 -5.464 3.588 1.00 97.06 99 LEU A CA 1
ATOM 725 C C . LEU A 1 99 ? 13.137 -5.345 4.178 1.00 97.06 99 LEU A C 1
ATOM 727 O O . LEU A 1 99 ? 12.195 -5.969 3.680 1.00 97.06 99 LEU A O 1
ATOM 731 N N . HIS A 1 100 ? 12.992 -4.475 5.173 1.00 97.06 100 HIS A N 1
ATOM 732 C CA . HIS A 1 100 ? 11.702 -3.970 5.627 1.00 97.06 100 HIS A CA 1
ATOM 733 C C . HIS A 1 100 ? 11.303 -2.726 4.837 1.00 97.06 100 HIS A C 1
ATOM 735 O O . HIS A 1 100 ? 12.158 -1.892 4.524 1.00 97.06 100 HIS A O 1
ATOM 741 N N . ILE A 1 101 ? 10.004 -2.564 4.584 1.00 96.00 101 ILE A N 1
ATOM 742 C CA . ILE A 1 101 ? 9.429 -1.324 4.057 1.00 96.00 101 ILE A CA 1
ATOM 743 C C . ILE A 1 101 ? 8.299 -0.906 4.987 1.00 96.00 101 ILE A C 1
ATOM 745 O O . ILE A 1 101 ? 7.313 -1.634 5.126 1.00 96.00 101 ILE A O 1
ATOM 749 N N . ASP A 1 102 ? 8.443 0.269 5.595 1.00 95.62 102 ASP A N 1
ATOM 750 C CA . ASP A 1 102 ? 7.460 0.825 6.520 1.00 95.62 102 ASP A CA 1
ATOM 751 C C . ASP A 1 102 ? 6.042 0.802 5.926 1.00 95.62 102 ASP A C 1
ATOM 753 O O . ASP A 1 102 ? 5.804 1.149 4.769 1.00 95.62 102 ASP A O 1
ATOM 757 N N . GLY A 1 103 ? 5.070 0.377 6.731 1.00 94.50 103 GLY A N 1
ATOM 758 C CA . GLY A 1 103 ? 3.678 0.261 6.304 1.00 94.50 103 GLY A CA 1
ATOM 759 C C . GLY A 1 103 ? 3.327 -0.997 5.498 1.00 94.50 103 GLY A C 1
ATOM 760 O O . GLY A 1 103 ? 2.131 -1.228 5.278 1.00 94.50 103 GLY A O 1
ATOM 761 N N . SER A 1 104 ? 4.306 -1.830 5.122 1.00 94.88 104 SER A N 1
ATOM 762 C CA . SER A 1 104 ? 4.090 -3.187 4.607 1.00 94.88 104 SER A CA 1
ATOM 763 C C . SER A 1 104 ? 4.499 -4.231 5.657 1.00 94.88 104 SER A C 1
ATOM 765 O O . SER A 1 104 ? 5.665 -4.283 6.031 1.00 94.88 104 SER A O 1
ATOM 767 N N . PRO A 1 105 ? 3.595 -5.122 6.097 1.00 93.88 105 PRO A N 1
ATOM 768 C CA . PRO A 1 105 ? 3.939 -6.202 7.007 1.00 93.88 105 PRO A CA 1
ATOM 769 C C . PRO A 1 105 ? 4.621 -7.353 6.251 1.00 93.88 105 PRO A C 1
ATOM 771 O O . PRO A 1 105 ? 4.304 -7.616 5.081 1.00 93.88 105 PRO A O 1
ATOM 774 N N . GLY A 1 106 ? 5.529 -8.039 6.948 1.00 92.56 106 GLY A N 1
ATOM 775 C CA . GLY A 1 106 ? 6.476 -8.999 6.376 1.00 92.56 106 GLY A CA 1
ATOM 776 C C . GLY A 1 106 ? 7.763 -8.337 5.869 1.00 92.56 106 GLY A C 1
ATOM 777 O O . GLY A 1 106 ? 7.775 -7.157 5.520 1.00 92.56 106 GLY A O 1
ATOM 778 N N . ASP A 1 107 ? 8.840 -9.115 5.819 1.00 94.88 107 ASP A N 1
ATOM 779 C CA . ASP A 1 107 ? 10.175 -8.678 5.401 1.00 94.88 107 ASP A CA 1
ATOM 780 C C . ASP A 1 107 ? 10.578 -9.363 4.089 1.00 94.88 107 ASP A C 1
ATOM 782 O O . ASP A 1 107 ? 10.192 -10.501 3.811 1.00 94.88 107 ASP A O 1
ATOM 786 N N . ARG A 1 108 ? 11.341 -8.673 3.237 1.00 95.38 108 ARG A N 1
ATOM 787 C CA . ARG A 1 108 ? 11.802 -9.221 1.953 1.00 95.38 108 ARG A CA 1
ATOM 788 C C . ARG A 1 108 ? 13.200 -9.797 2.112 1.00 95.38 108 ARG A C 1
ATOM 790 O O . ARG A 1 108 ? 14.128 -9.060 2.437 1.00 95.38 108 ARG A O 1
ATOM 797 N N . THR A 1 109 ? 13.364 -11.087 1.840 1.00 95.25 109 THR A N 1
ATOM 798 C CA . THR A 1 109 ? 14.680 -11.734 1.861 1.00 95.25 109 THR A CA 1
ATOM 799 C C . THR A 1 109 ? 15.590 -11.137 0.791 1.00 95.25 109 THR A C 1
ATOM 801 O O . THR A 1 109 ? 15.202 -10.987 -0.371 1.00 95.25 109 THR A O 1
ATOM 804 N N . LEU A 1 110 ? 16.818 -10.830 1.191 1.00 97.31 110 LEU A N 1
ATOM 805 C CA . LEU A 1 110 ? 17.900 -10.375 0.338 1.00 97.31 110 LEU A CA 1
ATOM 806 C C . LEU A 1 110 ? 18.967 -11.464 0.224 1.00 97.31 110 LEU A C 1
ATOM 808 O O . LEU A 1 110 ? 19.352 -12.069 1.226 1.00 97.31 110 LEU A O 1
ATOM 812 N N . ARG A 1 111 ? 19.483 -11.663 -0.989 1.00 96.81 111 ARG A N 1
ATOM 813 C CA . ARG A 1 111 ? 20.611 -12.556 -1.284 1.00 96.81 111 ARG A CA 1
ATOM 814 C C . ARG A 1 111 ? 21.780 -11.741 -1.826 1.00 96.81 111 ARG A C 1
ATOM 816 O O . ARG A 1 111 ? 21.590 -10.957 -2.755 1.00 96.81 111 ARG A O 1
ATOM 823 N N . ARG A 1 112 ? 22.983 -11.914 -1.274 1.00 97.56 112 ARG A N 1
ATOM 824 C CA . ARG A 1 112 ? 24.177 -11.214 -1.773 1.00 97.56 112 ARG A CA 1
ATOM 825 C C . ARG A 1 112 ? 24.497 -11.642 -3.207 1.00 97.56 112 ARG A C 1
ATOM 827 O O . ARG A 1 112 ? 24.454 -12.823 -3.544 1.00 97.56 112 ARG A O 1
ATOM 834 N N . LEU A 1 113 ? 24.871 -10.666 -4.026 1.00 97.00 113 LEU A N 1
ATOM 835 C CA . LEU A 1 113 ? 25.447 -10.850 -5.353 1.00 97.00 113 LEU A CA 1
ATOM 836 C C . LEU A 1 113 ? 26.930 -10.455 -5.329 1.00 97.00 113 LEU A C 1
ATOM 838 O O . LEU A 1 113 ? 27.325 -9.504 -4.652 1.00 97.00 113 LEU A O 1
ATOM 842 N N . THR A 1 114 ? 27.751 -11.166 -6.100 1.00 96.06 114 THR A N 1
ATOM 843 C CA . THR A 1 114 ? 29.192 -10.887 -6.242 1.00 96.06 114 THR A CA 1
ATOM 844 C C . THR A 1 114 ? 29.470 -9.578 -6.984 1.00 96.06 114 THR A C 1
ATOM 846 O O . THR A 1 114 ? 30.451 -8.899 -6.695 1.00 96.06 114 THR A O 1
ATOM 849 N N . ALA A 1 115 ? 28.591 -9.207 -7.915 1.00 95.88 115 ALA A N 1
ATOM 850 C CA . ALA A 1 115 ? 28.632 -7.970 -8.684 1.00 95.88 115 ALA A CA 1
ATOM 851 C C . ALA A 1 115 ? 27.205 -7.512 -9.032 1.00 95.88 115 ALA A C 1
ATOM 853 O O . ALA A 1 115 ? 26.254 -8.295 -8.973 1.00 95.88 115 ALA A O 1
ATOM 854 N N . LEU A 1 116 ? 27.057 -6.249 -9.437 1.00 95.50 116 LEU A N 1
ATOM 855 C CA . LEU A 1 116 ? 25.836 -5.782 -10.091 1.00 95.50 116 LEU A CA 1
ATOM 856 C C . LEU A 1 116 ? 25.692 -6.513 -11.444 1.00 95.50 116 LEU A C 1
ATOM 858 O O . LEU A 1 116 ? 26.685 -6.578 -12.174 1.00 95.50 116 LEU A O 1
ATOM 862 N N . PRO A 1 117 ? 24.509 -7.041 -11.816 1.00 94.44 117 PRO A N 1
ATOM 863 C CA . PRO A 1 117 ? 24.335 -7.727 -13.096 1.00 94.44 117 PRO A CA 1
ATOM 864 C C . PRO A 1 117 ? 24.745 -6.851 -14.288 1.00 94.44 117 PRO A C 1
ATOM 866 O O . PRO A 1 117 ? 24.378 -5.678 -14.348 1.00 94.44 117 PRO A O 1
ATOM 869 N N . GLU A 1 118 ? 25.443 -7.419 -15.276 1.00 92.31 118 GLU A N 1
ATOM 870 C CA . GLU A 1 118 ? 25.994 -6.674 -16.428 1.00 92.31 118 GLU A CA 1
ATOM 871 C C . GLU A 1 118 ? 24.932 -5.879 -17.207 1.00 92.31 118 GLU A C 1
ATOM 873 O O . GLU A 1 118 ? 25.189 -4.788 -17.714 1.00 92.31 118 GLU A O 1
ATOM 878 N N . LYS A 1 119 ? 23.690 -6.378 -17.251 1.00 91.50 119 LYS A N 1
ATOM 879 C CA . LYS A 1 119 ? 22.547 -5.666 -17.848 1.00 91.50 119 LYS A CA 1
ATOM 880 C C . LYS A 1 119 ? 22.299 -4.290 -17.215 1.00 91.50 119 LYS A C 1
ATOM 882 O O . LYS A 1 119 ? 21.741 -3.432 -17.884 1.00 91.50 119 LYS A O 1
ATOM 887 N N . CYS A 1 120 ? 22.689 -4.078 -15.956 1.00 90.88 120 CYS A N 1
ATOM 888 C CA . CYS A 1 120 ? 22.504 -2.820 -15.223 1.00 90.88 120 CYS A CA 1
ATOM 889 C C . CYS A 1 120 ? 23.582 -1.771 -15.544 1.00 90.88 120 CYS A C 1
ATOM 891 O O . CYS A 1 120 ? 23.379 -0.588 -15.275 1.00 90.88 120 CYS A O 1
ATOM 893 N N . THR A 1 121 ? 24.724 -2.194 -16.097 1.00 87.69 121 THR A N 1
ATOM 894 C CA . THR A 1 121 ? 25.809 -1.315 -16.572 1.00 87.69 121 THR A CA 1
ATOM 895 C C . THR A 1 121 ? 25.858 -1.216 -18.100 1.00 87.69 121 THR A C 1
ATOM 897 O O . THR A 1 121 ? 26.534 -0.340 -18.639 1.00 87.69 121 THR A O 1
ATOM 900 N N . SER A 1 122 ? 25.121 -2.079 -18.808 1.00 84.06 122 SER A N 1
ATOM 901 C CA . SER A 1 122 ? 25.022 -2.083 -20.266 1.00 84.06 122 SER A CA 1
ATOM 902 C C . SER A 1 122 ? 24.434 -0.785 -20.829 1.00 84.06 122 SER A C 1
ATOM 904 O O . SER A 1 122 ? 23.440 -0.249 -20.341 1.00 84.06 122 SER A O 1
ATOM 906 N N . SER A 1 123 ? 25.018 -0.309 -21.929 1.00 78.56 123 SER A N 1
ATOM 907 C CA . SER A 1 123 ? 24.462 0.775 -22.745 1.00 78.56 123 SER A CA 1
ATOM 908 C C . SER A 1 123 ? 23.366 0.300 -23.708 1.00 78.56 123 SER A C 1
ATOM 910 O O . SER A 1 123 ? 22.632 1.133 -24.245 1.00 78.56 123 SER A O 1
ATOM 912 N N . SER A 1 124 ? 23.238 -1.015 -23.924 1.00 80.25 124 SER A N 1
ATOM 913 C CA . SER A 1 124 ? 22.215 -1.597 -24.792 1.00 80.25 124 SER A CA 1
ATOM 914 C C . SER A 1 124 ? 20.843 -1.503 -24.134 1.00 80.25 124 SER A C 1
ATOM 916 O O . SER A 1 124 ? 20.645 -1.970 -23.012 1.00 80.25 124 SER A O 1
ATOM 918 N N . ARG A 1 125 ? 19.882 -0.904 -24.840 1.00 80.31 125 ARG A N 1
ATOM 919 C CA . ARG A 1 125 ? 18.502 -0.751 -24.373 1.00 80.31 125 ARG A CA 1
ATOM 920 C C . ARG A 1 125 ? 17.574 -1.555 -25.280 1.00 80.31 125 ARG A C 1
ATOM 922 O O . ARG A 1 125 ? 17.403 -1.171 -26.437 1.00 80.31 125 ARG A O 1
ATOM 929 N N . PRO A 1 126 ? 16.984 -2.657 -24.785 1.00 88.75 126 PRO A N 1
ATOM 930 C CA . PRO A 1 126 ? 15.878 -3.320 -25.462 1.00 88.75 126 PRO A CA 1
ATOM 931 C C . PRO A 1 126 ? 14.708 -2.348 -25.657 1.00 88.75 126 PRO A C 1
ATOM 933 O O . PRO A 1 126 ? 14.577 -1.377 -24.910 1.00 88.75 126 PRO A O 1
ATOM 936 N N . ALA A 1 127 ? 13.848 -2.624 -26.638 1.00 91.50 127 ALA A N 1
ATOM 937 C CA . ALA A 1 127 ? 12.660 -1.812 -26.882 1.00 91.50 127 ALA A CA 1
ATOM 938 C C . ALA A 1 127 ? 11.768 -1.750 -25.630 1.00 91.50 127 ALA A C 1
ATOM 940 O O . ALA A 1 127 ? 11.545 -2.765 -24.960 1.00 91.50 127 ALA A O 1
ATOM 941 N N . SER A 1 128 ? 11.227 -0.571 -25.338 1.00 90.69 128 SER A N 1
ATOM 942 C CA . SER A 1 128 ? 10.417 -0.295 -24.147 1.00 90.69 128 SER A CA 1
ATOM 943 C C . SER A 1 128 ? 9.193 -1.209 -24.072 1.00 90.69 128 SER A C 1
ATOM 945 O O . SER A 1 128 ? 8.817 -1.648 -22.985 1.00 90.69 128 SER A O 1
ATOM 947 N N . PHE A 1 129 ? 8.612 -1.561 -25.227 1.00 94.25 129 PHE A N 1
ATOM 948 C CA . PHE A 1 129 ? 7.556 -2.573 -25.313 1.00 94.25 129 PHE A CA 1
ATOM 949 C C . PHE A 1 129 ? 8.008 -3.956 -24.824 1.00 94.25 129 PHE A C 1
ATOM 951 O O . PHE A 1 129 ? 7.306 -4.574 -24.025 1.00 94.25 129 PHE A O 1
ATOM 958 N N . ASP A 1 130 ? 9.157 -4.456 -25.289 1.00 94.75 130 ASP A N 1
ATOM 959 C CA . ASP A 1 130 ? 9.624 -5.798 -24.924 1.00 94.75 130 ASP A CA 1
ATOM 960 C C . ASP A 1 130 ? 9.994 -5.854 -23.431 1.00 94.75 130 ASP A C 1
ATOM 962 O O . ASP A 1 130 ? 9.670 -6.835 -22.763 1.00 94.75 130 ASP A O 1
ATOM 966 N N . VAL A 1 131 ? 10.569 -4.778 -22.873 1.00 93.50 131 VAL A N 1
ATOM 967 C CA . VAL A 1 131 ? 10.812 -4.652 -21.422 1.00 93.50 131 VAL A CA 1
ATOM 968 C C . VAL A 1 131 ? 9.506 -4.672 -20.629 1.00 93.50 131 VAL A C 1
ATOM 970 O O . VAL A 1 131 ? 9.400 -5.405 -19.644 1.00 93.50 131 VAL A O 1
ATOM 973 N N . PHE A 1 132 ? 8.504 -3.898 -21.054 1.00 94.62 132 PHE A N 1
ATOM 974 C CA . PHE A 1 132 ? 7.190 -3.859 -20.412 1.00 94.62 132 PHE A CA 1
ATOM 975 C C . PHE A 1 132 ? 6.500 -5.229 -20.459 1.00 94.62 132 PHE A C 1
ATOM 977 O O . PHE A 1 132 ? 5.998 -5.712 -19.444 1.00 94.62 132 PHE A O 1
ATOM 984 N N . TRP A 1 133 ? 6.519 -5.893 -21.615 1.00 96.75 133 TRP A N 1
ATOM 985 C CA . TRP A 1 133 ? 5.923 -7.213 -21.779 1.00 96.75 133 TRP A CA 1
ATOM 986 C C . TRP A 1 133 ? 6.621 -8.281 -20.918 1.00 96.75 133 TRP A C 1
ATOM 988 O O . TRP A 1 133 ? 5.939 -8.999 -20.179 1.00 96.75 133 TRP A O 1
ATOM 998 N N . GLN A 1 134 ? 7.960 -8.342 -20.953 1.00 96.44 134 GLN A N 1
ATOM 999 C CA . GLN A 1 134 ? 8.768 -9.300 -20.183 1.00 96.44 134 GLN A CA 1
ATOM 1000 C C . GLN A 1 134 ? 8.560 -9.114 -18.676 1.00 96.44 134 GLN A C 1
ATOM 1002 O O . GLN A 1 134 ? 8.376 -10.072 -17.928 1.00 96.44 134 GLN A O 1
ATOM 1007 N N . THR A 1 135 ? 8.513 -7.857 -18.238 1.00 94.06 135 THR A N 1
ATOM 1008 C CA . THR A 1 135 ? 8.234 -7.484 -16.851 1.00 94.06 135 THR A CA 1
ATOM 1009 C C . THR A 1 135 ? 6.940 -8.115 -16.341 1.00 94.06 135 THR A C 1
ATOM 1011 O O . THR A 1 135 ? 6.922 -8.708 -15.263 1.00 94.06 135 THR A O 1
ATOM 1014 N N . PHE A 1 136 ? 5.860 -8.021 -17.117 1.00 95.31 136 PHE A N 1
ATOM 1015 C CA . PHE A 1 136 ? 4.600 -8.672 -16.774 1.00 95.31 136 PHE A CA 1
ATOM 1016 C C . PHE A 1 136 ? 4.711 -10.202 -16.837 1.00 95.31 136 PHE A C 1
ATOM 1018 O O . PHE A 1 136 ? 4.229 -10.865 -15.924 1.00 95.31 136 PHE A O 1
ATOM 1025 N N . GLN A 1 137 ? 5.384 -10.760 -17.850 1.00 95.62 137 GLN A N 1
ATOM 1026 C CA . GLN A 1 137 ? 5.562 -12.208 -18.021 1.00 95.62 137 GLN A CA 1
ATOM 1027 C C . GLN A 1 137 ? 6.220 -12.885 -16.802 1.00 95.62 137 GLN A C 1
ATOM 1029 O O . GLN A 1 137 ? 5.832 -13.992 -16.429 1.00 95.62 137 GLN A O 1
ATOM 1034 N N . GLU A 1 138 ? 7.198 -12.234 -16.177 1.00 93.25 138 GLU A N 1
ATOM 1035 C CA . GLU A 1 138 ? 7.934 -12.776 -15.025 1.00 93.25 138 GLU A CA 1
ATOM 1036 C C . GLU A 1 138 ? 7.227 -12.544 -13.676 1.00 93.25 138 GLU A C 1
ATOM 1038 O O . GLU A 1 138 ? 7.339 -13.372 -12.761 1.00 93.25 138 GLU A O 1
ATOM 1043 N N . ASN A 1 139 ? 6.514 -11.415 -13.544 1.00 90.81 139 ASN A N 1
ATOM 1044 C CA . ASN A 1 139 ? 6.074 -10.874 -12.252 1.00 90.81 139 ASN A CA 1
ATOM 1045 C C . ASN A 1 139 ? 4.548 -10.848 -12.049 1.00 90.81 139 ASN A C 1
ATOM 1047 O O . ASN A 1 139 ? 4.103 -10.752 -10.906 1.00 90.81 139 ASN A O 1
ATOM 1051 N N . TYR A 1 140 ? 3.726 -10.909 -13.105 1.00 93.06 140 TYR A N 1
ATOM 1052 C CA . TYR A 1 140 ? 2.266 -10.848 -12.968 1.00 93.06 140 TYR A CA 1
ATOM 1053 C C . TYR A 1 140 ? 1.667 -12.249 -12.730 1.00 93.06 140 TYR A C 1
ATOM 1055 O O . TYR A 1 140 ? 1.707 -13.102 -13.617 1.00 93.06 140 TYR A O 1
ATOM 1063 N N . PRO A 1 141 ? 1.072 -12.523 -11.555 1.00 90.44 141 PRO A N 1
ATOM 1064 C CA . PRO A 1 141 ? 0.749 -13.891 -11.138 1.00 90.44 141 PRO A CA 1
ATOM 1065 C C . PRO A 1 141 ? -0.627 -14.385 -11.616 1.00 90.44 141 PRO A C 1
ATOM 1067 O O . PRO A 1 141 ? -0.952 -15.555 -11.425 1.00 90.44 141 PRO A O 1
ATOM 1070 N N . PHE A 1 142 ? -1.468 -13.517 -12.194 1.00 92.31 142 PHE A N 1
ATOM 1071 C CA . PHE A 1 142 ? -2.894 -13.810 -12.401 1.00 92.31 142 PHE A CA 1
ATOM 1072 C C . PHE A 1 142 ? -3.290 -14.149 -13.846 1.00 92.31 142 PHE A C 1
ATOM 1074 O O . PHE A 1 142 ? -4.481 -14.302 -14.104 1.00 92.31 142 PHE A O 1
ATOM 1081 N N . PHE A 1 143 ? -2.347 -14.305 -14.785 1.00 94.38 143 PHE A N 1
ATOM 1082 C CA . PHE A 1 143 ? -2.669 -14.646 -16.183 1.00 94.38 143 PHE A CA 1
ATOM 1083 C C . PHE A 1 143 ? -3.498 -15.926 -16.308 1.00 94.38 143 PHE A C 1
ATOM 1085 O O . PHE A 1 143 ? -4.603 -15.889 -16.848 1.00 94.38 143 PHE A O 1
ATOM 1092 N N . ALA A 1 144 ? -3.021 -17.029 -15.723 1.00 92.94 144 ALA A N 1
ATOM 1093 C CA . ALA A 1 144 ? -3.737 -18.304 -15.715 1.00 92.94 144 ALA A CA 1
ATOM 1094 C C . ALA A 1 144 ? -5.111 -18.193 -15.027 1.00 92.94 144 ALA A C 1
ATOM 1096 O O . ALA A 1 144 ? -6.111 -18.659 -15.565 1.00 92.94 144 ALA A O 1
ATOM 1097 N N . ALA A 1 145 ? -5.188 -17.497 -13.886 1.00 91.81 145 ALA A N 1
ATOM 1098 C CA . ALA A 1 145 ? -6.441 -17.278 -13.156 1.00 91.81 145 ALA A CA 1
ATOM 1099 C C . ALA A 1 145 ? -7.459 -16.398 -13.913 1.00 91.81 145 ALA A C 1
ATOM 1101 O O . ALA A 1 145 ? -8.649 -16.434 -13.606 1.00 91.81 145 ALA A O 1
ATOM 1102 N N . LYS A 1 146 ? -7.000 -15.608 -14.892 1.00 92.25 146 LYS A N 1
ATOM 1103 C CA . LYS A 1 146 ? -7.827 -14.762 -15.767 1.00 92.25 146 LYS A CA 1
ATOM 1104 C C . LYS A 1 146 ? -8.049 -15.368 -17.160 1.00 92.25 146 LYS A C 1
ATOM 1106 O O . LYS A 1 146 ? -8.755 -14.759 -17.956 1.00 92.25 146 LYS A O 1
ATOM 1111 N N . GLY A 1 147 ? -7.472 -16.537 -17.459 1.00 95.38 147 GLY A N 1
ATOM 1112 C CA . GLY A 1 147 ? -7.552 -17.174 -18.779 1.00 95.38 147 GLY A CA 1
ATOM 1113 C C . GLY A 1 147 ? -6.857 -16.382 -19.894 1.00 95.38 147 GLY A C 1
ATOM 1114 O O . GLY A 1 147 ? -7.311 -16.416 -21.034 1.00 95.38 147 GLY A O 1
ATOM 1115 N N . ILE A 1 148 ? -5.800 -15.631 -19.569 1.00 95.62 148 ILE A N 1
ATOM 1116 C CA . ILE A 1 148 ? -5.109 -14.737 -20.509 1.00 95.62 148 ILE A CA 1
ATOM 1117 C C . ILE A 1 148 ? -3.803 -15.376 -20.979 1.00 95.62 148 ILE A C 1
ATOM 1119 O O . ILE A 1 148 ? -2.890 -15.592 -20.184 1.00 95.62 148 ILE A O 1
ATOM 1123 N N . ASP A 1 149 ? -3.703 -15.615 -22.286 1.00 97.19 149 ASP A N 1
ATOM 1124 C CA . ASP A 1 149 ? -2.449 -15.950 -22.960 1.00 97.19 149 ASP A CA 1
ATOM 1125 C C . ASP A 1 149 ? -1.633 -14.667 -23.187 1.00 97.19 149 ASP A C 1
ATOM 1127 O O . ASP A 1 149 ? -1.977 -13.815 -24.011 1.00 97.19 149 ASP A O 1
ATOM 1131 N N . TRP A 1 150 ? -0.547 -14.513 -22.429 1.00 96.81 150 TRP A N 1
ATOM 1132 C CA . TRP A 1 150 ? 0.295 -13.322 -22.505 1.00 96.81 150 TRP A CA 1
ATOM 1133 C C . TRP A 1 150 ? 1.187 -13.277 -23.756 1.00 96.81 150 TRP A C 1
ATOM 1135 O O . TRP A 1 150 ? 1.572 -12.183 -24.174 1.00 96.81 150 TRP A O 1
ATOM 1145 N N . GLN A 1 151 ? 1.461 -14.417 -24.403 1.00 97.75 151 GLN A N 1
ATOM 1146 C CA . GLN A 1 151 ? 2.178 -14.461 -25.685 1.00 97.75 151 GLN A CA 1
ATOM 1147 C C . GLN A 1 151 ? 1.268 -13.974 -26.814 1.00 97.75 151 GLN A C 1
ATOM 1149 O O . GLN A 1 151 ? 1.640 -13.066 -27.550 1.00 97.75 151 GLN A O 1
ATOM 1154 N N . GLN A 1 152 ? 0.019 -14.448 -26.866 1.00 97.94 152 GLN A N 1
ATOM 1155 C CA . GLN A 1 152 ? -0.967 -13.934 -27.824 1.00 97.94 152 GLN A CA 1
ATOM 1156 C C . GLN A 1 152 ? -1.193 -12.418 -27.663 1.00 97.94 152 GLN A C 1
ATOM 1158 O O . GLN A 1 152 ? -1.350 -11.690 -28.648 1.00 97.94 152 GLN A O 1
ATOM 1163 N N . VAL A 1 153 ? -1.181 -11.912 -26.422 1.00 97.31 153 VAL A N 1
ATOM 1164 C CA . VAL A 1 153 ? -1.211 -10.464 -26.165 1.00 97.31 153 VAL A CA 1
ATOM 1165 C C . VAL A 1 153 ? 0.048 -9.776 -26.713 1.00 97.31 153 VAL A C 1
ATOM 1167 O O . VAL A 1 153 ? -0.076 -8.713 -27.322 1.00 97.31 153 VAL A O 1
ATOM 1170 N N . ARG A 1 154 ? 1.241 -10.370 -26.575 1.00 97.25 154 ARG A N 1
ATOM 1171 C CA . ARG A 1 154 ? 2.476 -9.842 -27.180 1.00 97.25 154 ARG A CA 1
ATOM 1172 C C . ARG A 1 154 ? 2.315 -9.639 -28.680 1.00 97.25 154 ARG A C 1
ATOM 1174 O O . ARG A 1 154 ? 2.477 -8.519 -29.165 1.00 97.25 154 ARG A O 1
ATOM 1181 N N . ASP A 1 155 ? 1.952 -10.706 -29.382 1.00 98.00 155 ASP A N 1
ATOM 1182 C CA . ASP A 1 155 ? 1.899 -10.754 -30.844 1.00 98.00 155 ASP A CA 1
ATOM 1183 C C . ASP A 1 155 ? 0.877 -9.755 -31.399 1.00 98.00 155 ASP A C 1
ATOM 1185 O O . ASP A 1 155 ? 1.119 -9.088 -32.403 1.00 98.00 155 ASP A O 1
ATOM 1189 N N . ARG A 1 156 ? -0.237 -9.557 -30.683 1.00 98.12 156 ARG A N 1
ATOM 1190 C CA . ARG A 1 156 ? -1.271 -8.578 -31.037 1.00 98.12 156 ARG A CA 1
ATOM 1191 C C . ARG A 1 156 ? -0.816 -7.116 -30.938 1.00 98.12 156 ARG A C 1
ATOM 1193 O O . ARG A 1 156 ? -1.313 -6.283 -31.697 1.00 98.12 156 ARG A O 1
ATOM 1200 N N . PHE A 1 157 ? 0.037 -6.769 -29.972 1.00 98.00 157 PHE A N 1
ATOM 1201 C CA . PHE A 1 157 ? 0.352 -5.366 -29.654 1.00 98.00 157 PHE A CA 1
ATOM 1202 C C . PHE A 1 157 ? 1.762 -4.920 -30.066 1.00 98.00 157 PHE A C 1
ATOM 1204 O O . PHE A 1 157 ? 1.984 -3.712 -30.209 1.00 98.00 157 PHE A O 1
ATOM 1211 N N . ARG A 1 158 ? 2.695 -5.855 -30.291 1.00 97.44 158 ARG A N 1
ATOM 1212 C CA . ARG A 1 158 ? 4.120 -5.555 -30.487 1.00 97.44 158 ARG A CA 1
ATOM 1213 C C . ARG A 1 158 ? 4.390 -4.600 -31.641 1.00 97.44 158 ARG A C 1
ATOM 1215 O O . ARG A 1 158 ? 4.974 -3.544 -31.415 1.00 97.44 158 ARG A O 1
ATOM 1222 N N . ASP A 1 159 ? 3.936 -4.911 -32.850 1.00 98.00 159 ASP A N 1
ATOM 1223 C CA . ASP A 1 159 ? 4.290 -4.116 -34.036 1.00 98.00 159 ASP A CA 1
ATOM 1224 C C . ASP A 1 159 ? 3.754 -2.680 -33.960 1.00 98.00 159 ASP A C 1
ATOM 1226 O O . ASP A 1 159 ? 4.444 -1.732 -34.347 1.00 98.00 159 ASP A O 1
ATOM 1230 N N . ARG A 1 160 ? 2.562 -2.492 -33.373 1.00 98.06 160 ARG A N 1
ATOM 1231 C CA . ARG A 1 160 ? 1.983 -1.168 -33.092 1.00 98.06 160 ARG A CA 1
ATOM 1232 C C . ARG A 1 160 ? 2.852 -0.376 -32.108 1.00 98.06 160 ARG A C 1
ATOM 1234 O O . ARG A 1 160 ? 3.091 0.808 -32.341 1.00 98.06 160 ARG A O 1
ATOM 1241 N N . ALA A 1 161 ? 3.324 -1.014 -31.036 1.00 96.19 161 ALA A N 1
ATOM 1242 C CA . ALA A 1 161 ? 4.146 -0.372 -30.014 1.00 96.19 161 ALA A CA 1
ATOM 1243 C C . ALA A 1 161 ? 5.559 -0.037 -30.523 1.00 96.19 161 ALA A C 1
ATOM 1245 O O . ALA A 1 161 ? 5.991 1.106 -30.396 1.00 96.19 161 ALA A O 1
ATOM 1246 N N . ILE A 1 162 ? 6.235 -0.990 -31.175 1.00 97.06 162 ILE A N 1
ATOM 1247 C CA . ILE A 1 162 ? 7.560 -0.790 -31.784 1.00 97.06 162 ILE A CA 1
ATOM 1248 C C . ILE A 1 162 ? 7.509 0.329 -32.834 1.00 97.06 162 ILE A C 1
ATOM 1250 O O . ILE A 1 162 ? 8.369 1.206 -32.844 1.00 97.06 162 ILE A O 1
ATOM 1254 N N . SER A 1 163 ? 6.463 0.364 -33.666 1.00 97.81 163 SER A N 1
ATOM 1255 C CA . SER A 1 163 ? 6.269 1.438 -34.651 1.00 97.81 163 SER A CA 1
ATOM 1256 C C . SER A 1 163 ? 6.043 2.815 -34.013 1.00 97.81 163 SER A C 1
ATOM 1258 O O . SER A 1 163 ? 6.407 3.825 -34.611 1.00 97.81 163 SER A O 1
ATOM 1260 N N . ALA A 1 164 ? 5.420 2.889 -32.833 1.00 96.38 164 ALA A N 1
ATOM 1261 C CA . ALA A 1 164 ? 5.262 4.145 -32.098 1.00 96.38 164 ALA A CA 1
ATOM 1262 C C . ALA A 1 164 ? 6.595 4.599 -31.477 1.00 96.38 164 ALA A C 1
ATOM 1264 O O . ALA A 1 164 ? 6.993 5.749 -31.655 1.00 96.38 164 ALA A O 1
ATOM 1265 N N . GLU A 1 165 ? 7.321 3.676 -30.841 1.00 92.50 165 GLU A N 1
ATOM 1266 C CA . GLU A 1 165 ? 8.634 3.919 -30.231 1.00 92.50 165 GLU A CA 1
ATOM 1267 C C . GLU A 1 165 ? 9.671 4.394 -31.266 1.00 92.50 165 GLU A C 1
ATOM 1269 O O . GLU A 1 165 ? 10.335 5.408 -31.058 1.00 92.50 165 GLU A O 1
ATOM 1274 N N . GLN A 1 166 ? 9.738 3.751 -32.438 1.00 95.25 166 GLN A N 1
ATOM 1275 C CA . GLN A 1 166 ? 10.624 4.154 -33.542 1.00 95.25 166 GLN A CA 1
ATOM 1276 C C . GLN A 1 166 ? 10.326 5.558 -34.093 1.00 95.25 166 GLN A C 1
ATOM 1278 O O . GLN A 1 166 ? 11.232 6.226 -34.592 1.00 95.25 166 GLN A O 1
ATOM 1283 N N . ARG A 1 167 ? 9.073 6.025 -34.001 1.00 96.94 167 ARG A N 1
ATOM 1284 C CA . ARG A 1 167 ? 8.676 7.389 -34.393 1.00 96.94 167 ARG A CA 1
ATOM 1285 C C . ARG A 1 167 ? 8.863 8.426 -33.279 1.00 96.94 167 ARG A C 1
ATOM 1287 O O . ARG A 1 167 ? 8.687 9.611 -33.547 1.00 96.94 167 ARG A O 1
ATOM 1294 N N . GLY A 1 168 ? 9.199 8.009 -32.054 1.00 93.69 168 GLY A N 1
ATOM 1295 C CA . GLY A 1 168 ? 9.197 8.882 -30.875 1.00 93.69 168 GLY A CA 1
ATOM 1296 C C . GLY A 1 168 ? 7.796 9.367 -30.485 1.00 93.69 168 GLY A C 1
ATOM 1297 O O . GLY A 1 168 ? 7.648 10.481 -29.988 1.00 93.69 168 GLY A O 1
ATOM 1298 N N . ASP A 1 169 ? 6.765 8.567 -30.772 1.00 95.12 169 ASP A N 1
ATOM 1299 C CA . ASP A 1 169 ? 5.366 8.866 -30.461 1.00 95.12 169 ASP A CA 1
ATOM 1300 C C . ASP A 1 169 ? 4.978 8.238 -29.113 1.00 95.12 169 ASP A C 1
ATOM 1302 O O . ASP A 1 169 ? 4.303 7.204 -29.033 1.00 95.12 169 ASP A O 1
ATOM 1306 N N . ASP A 1 170 ? 5.451 8.882 -28.046 1.00 91.06 170 ASP A N 1
ATOM 1307 C CA . ASP A 1 170 ? 5.274 8.463 -26.651 1.00 91.06 170 ASP A CA 1
ATOM 1308 C C . ASP A 1 170 ? 3.781 8.329 -26.269 1.00 91.06 170 ASP A C 1
ATOM 1310 O O . ASP A 1 170 ? 3.406 7.443 -25.496 1.00 91.06 170 ASP A O 1
ATOM 1314 N N . ALA A 1 171 ? 2.901 9.136 -26.878 1.00 93.88 171 ALA A N 1
ATOM 1315 C CA . ALA A 1 171 ? 1.454 9.082 -26.671 1.00 93.88 171 ALA A CA 1
ATOM 1316 C C . ALA A 1 171 ? 0.816 7.835 -27.312 1.00 93.88 171 ALA A C 1
ATOM 1318 O O . ALA A 1 171 ? 0.030 7.139 -26.658 1.00 93.88 171 ALA A O 1
ATOM 1319 N N . SER A 1 172 ? 1.171 7.501 -28.560 1.00 96.06 172 SER A N 1
ATOM 1320 C CA . SER A 1 172 ? 0.726 6.249 -29.191 1.00 96.06 172 SER A CA 1
ATOM 1321 C C . SER A 1 172 ? 1.306 5.018 -28.499 1.00 96.06 172 SER A C 1
ATOM 1323 O O . SER A 1 172 ? 0.604 4.009 -28.375 1.00 96.06 172 SER A O 1
ATOM 1325 N N . LEU A 1 173 ? 2.552 5.080 -28.015 1.00 94.69 173 LEU A N 1
ATOM 1326 C CA . LEU A 1 173 ? 3.155 4.003 -27.229 1.00 94.69 173 LEU A CA 1
ATOM 1327 C C . LEU A 1 173 ? 2.370 3.790 -25.927 1.00 94.69 173 LEU A C 1
ATOM 1329 O O . LEU A 1 173 ? 1.872 2.687 -25.700 1.00 94.69 173 LEU A O 1
ATOM 1333 N N . PHE A 1 174 ? 2.152 4.845 -25.132 1.00 94.94 174 PHE A N 1
ATOM 1334 C CA . PHE A 1 174 ? 1.346 4.781 -23.907 1.00 94.94 174 PHE A CA 1
ATOM 1335 C C . PHE A 1 174 ? -0.065 4.230 -24.163 1.00 94.94 174 PHE A C 1
ATOM 1337 O O . PHE A 1 174 ? -0.498 3.306 -23.471 1.00 94.94 174 PHE A O 1
ATOM 1344 N N . ALA A 1 175 ? -0.763 4.722 -25.192 1.00 96.44 175 ALA A N 1
ATOM 1345 C CA . ALA A 1 175 ? -2.083 4.212 -25.562 1.00 96.44 175 ALA A CA 1
ATOM 1346 C C . ALA A 1 175 ? -2.054 2.713 -25.912 1.00 96.44 175 ALA A C 1
ATOM 1348 O O . ALA A 1 175 ? -2.989 1.988 -25.586 1.00 96.44 175 ALA A O 1
ATOM 1349 N N . THR A 1 176 ? -0.978 2.228 -26.537 1.00 96.88 176 THR A N 1
ATOM 1350 C CA . THR A 1 176 ? -0.813 0.806 -26.880 1.00 96.88 176 THR A CA 1
ATOM 1351 C C . THR A 1 176 ? -0.583 -0.056 -25.639 1.00 96.88 176 THR A C 1
ATOM 1353 O O . THR A 1 176 ? -1.252 -1.074 -25.480 1.00 96.88 176 THR A O 1
ATOM 1356 N N . LEU A 1 177 ? 0.291 0.374 -24.723 1.00 95.81 177 LEU A N 1
ATOM 1357 C CA . LEU A 1 177 ? 0.548 -0.334 -23.461 1.00 95.81 177 LEU A CA 1
ATOM 1358 C C . LEU A 1 177 ? -0.690 -0.346 -22.547 1.00 95.81 177 LEU A C 1
ATOM 1360 O O . LEU A 1 177 ? -0.983 -1.354 -21.908 1.00 95.81 177 LEU A O 1
ATOM 1364 N N . ARG A 1 178 ? -1.471 0.741 -22.544 1.00 95.56 178 ARG A N 1
ATOM 1365 C CA . ARG A 1 178 ? -2.779 0.830 -21.880 1.00 95.56 178 ARG A CA 1
ATOM 1366 C C . ARG A 1 178 ? -3.774 -0.193 -22.434 1.00 95.56 178 ARG A C 1
ATOM 1368 O O . ARG A 1 178 ? -4.373 -0.943 -21.665 1.00 95.56 178 ARG A O 1
ATOM 1375 N N . ASP A 1 179 ? -3.955 -0.220 -23.755 1.00 96.69 179 ASP A N 1
ATOM 1376 C CA . ASP A 1 179 ? -4.887 -1.140 -24.425 1.00 96.69 179 ASP A CA 1
ATOM 1377 C C . ASP A 1 179 ? -4.505 -2.612 -24.171 1.00 96.69 179 ASP A C 1
ATOM 1379 O O . ASP A 1 179 ? -5.378 -3.470 -24.048 1.00 96.69 179 ASP A O 1
ATOM 1383 N N . MET A 1 180 ? -3.204 -2.883 -24.048 1.00 95.56 180 MET A N 1
ATOM 1384 C CA . MET A 1 180 ? -2.623 -4.194 -23.763 1.00 95.56 180 MET A CA 1
ATOM 1385 C C . MET A 1 180 ? -2.932 -4.710 -22.347 1.00 95.56 180 MET A C 1
ATOM 1387 O O . MET A 1 180 ? -3.208 -5.899 -22.189 1.00 95.56 180 MET A O 1
ATOM 1391 N N . VAL A 1 181 ? -2.932 -3.849 -21.319 1.00 95.50 181 VAL A N 1
ATOM 1392 C CA . VAL A 1 181 ? -3.226 -4.261 -19.928 1.00 95.50 181 VAL A CA 1
ATOM 1393 C C . VAL A 1 181 ? -4.685 -4.085 -19.503 1.00 95.50 181 VAL A C 1
ATOM 1395 O O . VAL A 1 181 ? -5.103 -4.679 -18.511 1.00 95.50 181 VAL A O 1
ATOM 1398 N N . SER A 1 182 ? -5.494 -3.299 -20.219 1.00 94.06 182 SER A N 1
ATOM 1399 C CA . SER A 1 182 ? -6.898 -3.075 -19.839 1.00 94.06 182 SER A CA 1
ATOM 1400 C C . SER A 1 182 ? -7.732 -4.371 -19.708 1.00 94.06 182 SER A C 1
ATOM 1402 O O . SER A 1 182 ? -8.458 -4.488 -18.715 1.00 94.06 182 SER A O 1
ATOM 1404 N N . PRO A 1 183 ? -7.579 -5.408 -20.563 1.00 93.31 183 PRO A N 1
ATOM 1405 C CA . PRO A 1 183 ? -8.269 -6.691 -20.386 1.00 93.31 183 PRO A CA 1
ATOM 1406 C C . PRO A 1 183 ? -7.980 -7.411 -19.058 1.00 93.31 183 PRO A C 1
ATOM 1408 O O . PRO A 1 183 ? -8.796 -8.228 -18.630 1.00 93.31 183 PRO A O 1
ATOM 1411 N N . LEU A 1 184 ? -6.879 -7.086 -18.361 1.00 92.50 184 LEU A N 1
ATOM 1412 C CA . LEU A 1 184 ? -6.572 -7.659 -17.046 1.00 92.50 184 LEU A CA 1
ATOM 1413 C C . LEU A 1 184 ? -7.647 -7.332 -16.004 1.00 92.50 184 LEU A C 1
ATOM 1415 O O . LEU A 1 184 ? -7.814 -8.110 -15.066 1.00 92.50 184 LEU A O 1
ATOM 1419 N N . ASN A 1 185 ? -8.394 -6.227 -16.153 1.00 91.44 185 ASN A N 1
ATOM 1420 C CA . ASN A 1 185 ? -9.456 -5.826 -15.217 1.00 91.44 185 ASN A CA 1
ATOM 1421 C C . ASN A 1 185 ? -8.983 -5.853 -13.745 1.00 91.44 185 ASN A C 1
ATOM 1423 O O . ASN A 1 185 ? -9.648 -6.397 -12.860 1.00 91.44 185 ASN A O 1
ATOM 1427 N N . ASP A 1 186 ? -7.771 -5.348 -13.507 1.00 91.12 186 ASP A N 1
ATOM 1428 C CA . ASP A 1 186 ? -7.064 -5.435 -12.231 1.00 91.12 186 ASP A CA 1
ATOM 1429 C C . ASP A 1 186 ? -6.803 -4.043 -11.646 1.00 91.12 186 ASP A C 1
ATOM 1431 O O . ASP A 1 186 ? -6.157 -3.208 -12.278 1.00 91.12 186 ASP A O 1
ATOM 1435 N N . ALA A 1 187 ? -7.292 -3.820 -10.424 1.00 89.25 187 ALA A N 1
ATOM 1436 C CA . ALA A 1 187 ? -7.165 -2.556 -9.704 1.00 89.25 187 ALA A CA 1
ATOM 1437 C C . ALA A 1 187 ? -5.749 -2.254 -9.194 1.00 89.25 187 ALA A C 1
ATOM 1439 O O . ALA A 1 187 ? -5.484 -1.126 -8.787 1.00 89.25 187 ALA A O 1
ATOM 1440 N N . HIS A 1 188 ? -4.842 -3.234 -9.231 1.00 91.50 188 HIS A N 1
ATOM 1441 C CA . HIS A 1 188 ? -3.441 -3.048 -8.852 1.00 91.50 188 HIS A CA 1
ATOM 1442 C C . HIS A 1 188 ? -2.506 -2.891 -10.062 1.00 91.50 188 HIS A C 1
ATOM 1444 O O . HIS A 1 188 ? -1.305 -2.710 -9.881 1.00 91.50 188 HIS A O 1
ATOM 1450 N N . VAL A 1 189 ? -3.031 -2.918 -11.294 1.00 93.06 189 VAL A N 1
ATOM 1451 C CA . VAL A 1 189 ? -2.244 -2.624 -12.499 1.00 93.06 189 VAL A CA 1
ATOM 1452 C C . VAL A 1 189 ? -2.348 -1.139 -12.836 1.00 93.06 189 VAL A C 1
ATOM 1454 O O . VAL A 1 189 ? -3.418 -0.628 -13.166 1.00 93.06 189 VAL A O 1
ATOM 1457 N N . VAL A 1 190 ? -1.202 -0.461 -12.775 1.00 91.38 190 VAL A N 1
ATOM 1458 C CA . VAL A 1 190 ? -1.052 0.972 -13.040 1.00 91.38 190 VAL A CA 1
ATOM 1459 C C . VAL A 1 190 ? 0.071 1.189 -14.053 1.00 91.38 190 VAL A C 1
ATOM 1461 O O . VAL A 1 190 ? 1.110 0.537 -13.975 1.00 91.38 190 VAL A O 1
ATOM 1464 N N . ILE A 1 191 ? -0.120 2.128 -14.981 1.00 91.00 191 ILE A N 1
ATOM 1465 C CA . ILE A 1 191 ? 0.932 2.647 -15.864 1.00 91.00 191 ILE A CA 1
ATOM 1466 C C . ILE A 1 191 ? 1.071 4.146 -15.603 1.00 91.00 191 ILE A C 1
ATOM 1468 O O . ILE A 1 191 ? 0.098 4.890 -15.728 1.00 91.00 191 ILE A O 1
ATOM 1472 N N . SER A 1 192 ? 2.287 4.593 -15.293 1.00 88.44 192 SER A N 1
ATOM 1473 C CA . SER A 1 192 ? 2.636 6.014 -15.213 1.00 88.44 192 SER A CA 1
ATOM 1474 C C . SER A 1 192 ? 3.686 6.352 -16.269 1.00 88.44 192 SER A C 1
ATOM 1476 O O . SER A 1 192 ? 4.764 5.752 -16.301 1.00 88.44 192 SER A O 1
ATOM 1478 N N . ALA A 1 193 ? 3.340 7.297 -17.143 1.00 86.50 193 ALA A N 1
ATOM 1479 C CA . ALA A 1 193 ? 4.064 7.649 -18.363 1.00 86.50 193 ALA A CA 1
ATOM 1480 C C . ALA A 1 193 ? 4.439 9.149 -18.406 1.00 86.50 193 ALA A C 1
ATOM 1482 O O . ALA A 1 193 ? 4.606 9.738 -19.476 1.00 86.50 193 ALA A O 1
ATOM 1483 N N . GLY A 1 194 ? 4.544 9.785 -17.231 1.00 84.94 194 GLY A N 1
ATOM 1484 C CA . GLY A 1 194 ? 4.792 11.223 -17.106 1.00 84.94 194 GLY A CA 1
ATOM 1485 C C . GLY A 1 194 ? 3.721 12.039 -17.832 1.00 84.94 194 GLY A C 1
ATOM 1486 O O . GLY A 1 194 ? 2.530 11.750 -17.713 1.00 84.94 194 GLY A O 1
ATOM 1487 N N . ASP A 1 195 ? 4.154 13.011 -18.634 1.00 85.62 195 ASP A N 1
ATOM 1488 C CA . ASP A 1 195 ? 3.268 13.880 -19.421 1.00 85.62 195 ASP A CA 1
ATOM 1489 C C . ASP A 1 195 ? 2.441 13.117 -20.478 1.00 85.62 195 ASP A C 1
ATOM 1491 O O . ASP A 1 195 ? 1.412 13.619 -20.929 1.00 85.62 195 ASP A O 1
ATOM 1495 N N . SER A 1 196 ? 2.842 11.892 -20.850 1.00 85.19 196 SER A N 1
ATOM 1496 C CA . SER A 1 196 ? 2.091 11.053 -21.802 1.00 85.19 196 SER A CA 1
ATOM 1497 C C . SER A 1 196 ? 0.836 10.424 -21.188 1.00 85.19 196 SER A C 1
ATOM 1499 O O . SER A 1 196 ? -0.058 10.008 -21.925 1.00 85.19 196 SER A O 1
ATOM 1501 N N . GLY A 1 197 ? 0.744 10.371 -19.853 1.00 87.12 197 GLY A N 1
ATOM 1502 C CA . GLY A 1 197 ? -0.484 10.020 -19.147 1.00 87.12 197 GLY A CA 1
ATOM 1503 C C . GLY A 1 197 ? -0.326 9.063 -17.966 1.00 87.12 197 GLY A C 1
ATOM 1504 O O . GLY A 1 197 ? 0.756 8.603 -17.598 1.00 87.12 197 GLY A O 1
ATOM 1505 N N . PHE A 1 198 ? -1.479 8.755 -17.376 1.00 91.50 198 PHE A N 1
ATOM 1506 C CA . PHE A 1 198 ? -1.651 7.799 -16.291 1.00 91.50 198 PHE A CA 1
ATOM 1507 C C . PHE A 1 198 ? -2.791 6.845 -16.642 1.00 91.50 198 PHE A C 1
ATOM 1509 O O . PHE A 1 198 ? -3.828 7.268 -17.159 1.00 91.50 198 PHE A O 1
ATOM 1516 N N . PHE A 1 199 ? -2.618 5.563 -16.339 1.00 91.62 199 PHE A N 1
ATOM 1517 C CA . PHE A 1 199 ? -3.674 4.566 -16.414 1.00 91.62 199 PHE A CA 1
ATOM 1518 C C . PHE A 1 199 ? -3.739 3.765 -15.120 1.00 91.62 199 PHE A C 1
ATOM 1520 O O . PHE A 1 199 ? -2.740 3.225 -14.661 1.00 91.62 199 PHE A O 1
ATOM 1527 N N . GLY A 1 200 ? -4.951 3.642 -14.596 1.00 89.06 200 GLY A N 1
ATOM 1528 C CA . GLY A 1 200 ? -5.366 2.688 -13.580 1.00 89.06 200 GLY A CA 1
ATOM 1529 C C . GLY A 1 200 ? -6.883 2.557 -13.690 1.00 89.06 200 GLY A C 1
ATOM 1530 O O . GLY A 1 200 ? -7.557 3.509 -14.090 1.00 89.06 200 GLY A O 1
ATOM 1531 N N . GLN A 1 201 ? -7.430 1.384 -13.390 1.00 86.94 201 GLN A N 1
ATOM 1532 C CA . GLN A 1 201 ? -8.858 1.097 -13.552 1.00 86.94 201 GLN A CA 1
ATOM 1533 C C . GLN A 1 201 ? -9.381 0.297 -12.360 1.00 86.94 201 GLN A C 1
ATOM 1535 O O . GLN A 1 201 ? -8.637 -0.462 -11.755 1.00 86.94 201 GLN A O 1
ATOM 1540 N N . GLY A 1 202 ? -10.662 0.441 -12.020 1.00 82.44 202 GLY A N 1
ATOM 1541 C CA . GLY A 1 202 ? -11.300 -0.460 -11.058 1.00 82.44 202 GLY A CA 1
ATOM 1542 C C . GLY A 1 202 ? -11.466 -1.874 -11.627 1.00 82.44 202 GLY A C 1
ATOM 1543 O O . GLY A 1 202 ? -11.399 -2.080 -12.840 1.00 82.44 202 GLY A O 1
ATOM 1544 N N . ARG A 1 203 ? -11.754 -2.849 -10.757 1.00 87.56 203 ARG A N 1
ATOM 1545 C CA . ARG A 1 203 ? -12.354 -4.117 -11.205 1.00 87.56 203 ARG A CA 1
ATOM 1546 C C . ARG A 1 203 ? -13.811 -3.833 -11.640 1.00 87.56 203 ARG A C 1
ATOM 1548 O O . ARG A 1 203 ? -14.392 -2.844 -11.186 1.00 87.56 203 ARG A O 1
ATOM 1555 N N . PRO A 1 204 ? -14.448 -4.655 -12.491 1.00 86.75 204 PRO A N 1
ATOM 1556 C CA . PRO A 1 204 ? -15.879 -4.531 -12.764 1.00 86.75 204 PRO A CA 1
ATOM 1557 C C . PRO A 1 204 ? -16.698 -4.482 -11.462 1.00 86.75 204 PRO A C 1
ATOM 1559 O O . PRO A 1 204 ? -16.471 -5.277 -10.555 1.00 86.75 204 PRO A O 1
ATOM 1562 N N . GLY A 1 205 ? -17.612 -3.513 -11.344 1.00 84.94 205 GLY A N 1
ATOM 1563 C CA . GLY A 1 205 ? -18.380 -3.261 -10.114 1.00 84.94 205 GLY A CA 1
ATOM 1564 C C . GLY A 1 205 ? -17.699 -2.354 -9.073 1.00 84.94 205 GLY A C 1
ATOM 1565 O O . GLY A 1 205 ? -18.353 -1.944 -8.115 1.00 84.94 205 GLY A O 1
ATOM 1566 N N . THR A 1 206 ? -16.431 -1.976 -9.259 1.00 87.75 206 THR A N 1
ATOM 1567 C CA . THR A 1 206 ? -15.733 -0.998 -8.410 1.00 87.75 206 THR A CA 1
ATOM 1568 C C . THR A 1 206 ? -16.059 0.440 -8.817 1.00 87.75 206 THR A C 1
ATOM 1570 O O . THR A 1 206 ? -15.757 0.860 -9.933 1.00 87.75 206 THR A O 1
ATOM 1573 N N . VAL A 1 207 ? -16.563 1.246 -7.877 1.00 88.50 207 VAL A N 1
ATOM 1574 C CA . VAL A 1 207 ? -16.525 2.716 -7.985 1.00 88.50 207 VAL A CA 1
ATOM 1575 C C . VAL A 1 207 ? -15.250 3.202 -7.300 1.00 88.50 207 VAL A C 1
ATOM 1577 O O . VAL A 1 207 ? -15.084 2.984 -6.103 1.00 88.50 207 VAL A O 1
ATOM 1580 N N . VAL A 1 208 ? -14.332 3.843 -8.024 1.00 83.06 208 VAL A N 1
ATOM 1581 C CA . VAL A 1 208 ? -13.073 4.325 -7.427 1.00 83.06 208 VAL A CA 1
ATOM 1582 C C . VAL A 1 208 ? -13.374 5.435 -6.400 1.00 83.06 208 VAL A C 1
ATOM 1584 O O . VAL A 1 208 ? -14.006 6.427 -6.774 1.00 83.06 208 VAL A O 1
ATOM 1587 N N . PRO A 1 209 ? -12.946 5.314 -5.126 1.00 81.94 209 PRO A N 1
ATOM 1588 C CA . PRO A 1 209 ? -13.161 6.361 -4.128 1.00 81.94 209 PRO A CA 1
ATOM 1589 C C . PRO A 1 209 ? -12.445 7.667 -4.503 1.00 81.94 209 PRO A C 1
ATOM 1591 O O . PRO A 1 209 ? -11.219 7.716 -4.578 1.00 81.94 209 PRO A O 1
ATOM 1594 N N . SER A 1 210 ? -13.204 8.747 -4.695 1.00 87.94 210 SER A N 1
ATOM 1595 C CA . SER A 1 210 ? -12.674 10.116 -4.773 1.00 87.94 210 SER A CA 1
ATOM 1596 C C . SER A 1 210 ? -13.004 10.887 -3.490 1.00 87.94 210 SER A C 1
ATOM 1598 O O . SER A 1 210 ? -14.001 10.560 -2.845 1.00 87.94 210 SER A O 1
ATOM 1600 N N . PRO A 1 211 ? -12.249 11.938 -3.112 1.00 89.88 211 PRO A N 1
ATOM 1601 C CA . PRO A 1 211 ? -12.563 12.744 -1.927 1.00 89.88 211 PRO A CA 1
ATOM 1602 C C . PRO A 1 211 ? -13.988 13.322 -1.941 1.00 89.88 211 PRO A C 1
ATOM 1604 O O . PRO A 1 211 ? -14.659 13.359 -0.915 1.00 89.88 211 PRO A O 1
ATOM 1607 N N . GLN A 1 212 ? -14.485 13.719 -3.117 1.00 91.88 212 GLN A N 1
ATOM 1608 C CA . GLN A 1 212 ? -15.841 14.248 -3.284 1.00 91.88 212 GLN A CA 1
ATOM 1609 C C . GLN A 1 212 ? -16.909 13.155 -3.137 1.00 91.88 212 GLN A C 1
ATOM 1611 O O . GLN A 1 212 ? -17.990 13.417 -2.613 1.00 91.88 212 GLN A O 1
ATOM 1616 N N . PHE A 1 213 ? -16.634 11.932 -3.601 1.00 91.94 213 PHE A N 1
ATOM 1617 C CA . PHE A 1 213 ? -17.543 10.801 -3.409 1.00 91.94 213 PHE A CA 1
ATOM 1618 C C . PHE A 1 213 ? -17.540 10.321 -1.952 1.00 91.94 213 PHE A C 1
ATOM 1620 O O . PHE A 1 213 ? -18.602 10.024 -1.409 1.00 91.94 213 PHE A O 1
ATOM 1627 N N . ASP A 1 214 ? -16.370 10.332 -1.310 1.00 93.00 214 ASP A N 1
ATOM 1628 C CA . ASP A 1 214 ? -16.195 9.993 0.100 1.00 93.00 214 ASP A CA 1
ATOM 1629 C C . ASP A 1 214 ? -17.039 10.888 1.011 1.00 93.00 214 ASP A C 1
ATOM 1631 O O . ASP A 1 214 ? -17.866 10.391 1.780 1.00 93.00 214 ASP A O 1
ATOM 1635 N N . GLN A 1 215 ? -16.910 12.207 0.831 1.00 93.69 215 GLN A N 1
ATOM 1636 C CA . GLN A 1 215 ? -17.678 13.201 1.573 1.00 93.69 215 GLN A CA 1
ATOM 1637 C C . GLN A 1 215 ? -19.189 13.055 1.334 1.00 93.69 215 GLN A C 1
ATOM 1639 O O . GLN A 1 215 ? -19.951 12.993 2.295 1.00 93.69 215 GLN A O 1
ATOM 1644 N N . ARG A 1 216 ? -19.632 12.898 0.077 1.00 94.69 216 ARG A N 1
ATOM 1645 C CA . ARG A 1 216 ? -21.059 12.699 -0.250 1.00 94.69 216 ARG A CA 1
ATOM 1646 C C . ARG A 1 216 ? -21.657 11.457 0.410 1.00 94.69 216 ARG A C 1
ATOM 1648 O O . ARG A 1 216 ? -22.802 11.486 0.851 1.00 94.69 216 ARG A O 1
ATOM 1655 N N . VAL A 1 217 ? -20.914 10.350 0.458 1.00 94.00 217 VAL A N 1
ATOM 1656 C CA . VAL A 1 217 ? -21.381 9.111 1.101 1.00 94.00 217 VAL A CA 1
ATOM 1657 C C . VAL A 1 217 ? -21.393 9.257 2.621 1.00 94.00 217 VAL A C 1
ATOM 1659 O O . VAL A 1 217 ? -22.344 8.810 3.256 1.00 94.00 217 VAL A O 1
ATOM 1662 N N . LYS A 1 218 ? -20.394 9.925 3.206 1.00 94.62 218 LYS A N 1
ATOM 1663 C CA . LYS A 1 218 ? -20.366 10.254 4.636 1.00 94.62 218 LYS A CA 1
ATOM 1664 C C . LYS A 1 218 ? -21.563 11.123 5.046 1.00 94.62 218 LYS A C 1
ATOM 1666 O O . LYS A 1 218 ? -22.252 10.777 6.002 1.00 94.62 218 LYS A O 1
ATOM 1671 N N . GLU A 1 219 ? -21.844 12.193 4.303 1.00 94.69 219 GLU A N 1
ATOM 1672 C CA . GLU A 1 219 ? -23.004 13.071 4.516 1.00 94.69 219 GLU A CA 1
ATOM 1673 C C . GLU A 1 219 ? -24.325 12.304 4.410 1.00 94.69 219 GLU A C 1
ATOM 1675 O O . GLU A 1 219 ? -25.166 12.404 5.302 1.00 94.69 219 GLU A O 1
ATOM 1680 N N . HIS A 1 220 ? -24.484 11.483 3.364 1.00 94.94 220 HIS A N 1
ATOM 1681 C CA . HIS A 1 220 ? -25.680 10.661 3.164 1.00 94.94 220 HIS A CA 1
ATOM 1682 C C . HIS A 1 220 ? -25.916 9.692 4.327 1.00 94.94 220 HIS A C 1
ATOM 1684 O O . HIS A 1 220 ? -27.026 9.621 4.845 1.00 94.94 220 HIS A O 1
ATOM 1690 N N . VAL A 1 221 ? -24.878 8.981 4.779 1.00 94.81 221 VAL A N 1
ATOM 1691 C CA . VAL A 1 221 ? -24.972 8.053 5.918 1.00 94.81 221 VAL A CA 1
ATOM 1692 C C . VAL A 1 221 ? -25.297 8.805 7.212 1.00 94.81 221 VAL A C 1
ATOM 1694 O O . VAL A 1 221 ? -26.170 8.372 7.962 1.00 94.81 221 VAL A O 1
ATOM 1697 N N . GLN A 1 222 ? -24.676 9.964 7.454 1.00 94.31 222 GLN A N 1
ATOM 1698 C CA . GLN A 1 222 ? -24.970 10.779 8.635 1.00 94.31 222 GLN A CA 1
ATOM 1699 C C . GLN A 1 222 ? -26.432 11.256 8.659 1.00 94.31 222 GLN A C 1
ATOM 1701 O O . GLN A 1 222 ? -27.100 11.153 9.687 1.00 94.31 222 GLN A O 1
ATOM 1706 N N . GLN A 1 223 ? -26.942 11.747 7.526 1.00 93.88 223 GLN A N 1
ATOM 1707 C CA . GLN A 1 223 ? -28.304 12.277 7.403 1.00 93.88 223 GLN A CA 1
ATOM 1708 C C . GLN A 1 223 ? -29.379 11.184 7.448 1.00 93.88 223 GLN A C 1
ATOM 1710 O O . GLN A 1 223 ? -30.437 11.401 8.038 1.00 93.88 223 GLN A O 1
ATOM 1715 N N . ARG A 1 224 ? -29.125 10.033 6.811 1.00 94.00 224 ARG A N 1
ATOM 1716 C CA . ARG A 1 224 ? -30.117 8.971 6.591 1.00 94.00 224 ARG A CA 1
ATOM 1717 C C . ARG A 1 224 ? -30.081 7.853 7.628 1.00 94.00 224 ARG A C 1
ATOM 1719 O O . ARG A 1 224 ? -31.143 7.370 7.998 1.00 94.00 224 ARG A O 1
ATOM 1726 N N . ASP A 1 225 ? -28.889 7.387 7.992 1.00 91.25 225 ASP A N 1
ATOM 1727 C CA . ASP A 1 225 ? -28.716 6.120 8.712 1.00 91.25 225 ASP A CA 1
ATOM 1728 C C . ASP A 1 225 ? -28.307 6.335 10.181 1.00 91.25 225 ASP A C 1
ATOM 1730 O O . ASP A 1 225 ? -28.644 5.509 11.027 1.00 91.25 225 ASP A O 1
ATOM 1734 N N . LEU A 1 226 ? -27.567 7.412 10.490 1.00 92.38 226 LEU A N 1
ATOM 1735 C CA . LEU A 1 226 ? -27.066 7.681 11.848 1.00 92.38 226 LEU A CA 1
ATOM 1736 C C . LEU A 1 226 ? -27.926 8.675 12.632 1.00 92.38 226 LEU A C 1
ATOM 1738 O O . LEU A 1 226 ? -28.084 8.501 13.832 1.00 92.38 226 LEU A O 1
ATOM 1742 N N . HIS A 1 227 ? -28.396 9.753 11.992 1.00 89.75 227 HIS A N 1
ATOM 1743 C CA . HIS A 1 227 ? -29.063 10.905 12.630 1.00 89.75 227 HIS A CA 1
ATOM 1744 C C . HIS A 1 227 ? -28.270 11.589 13.773 1.00 89.75 227 HIS A C 1
ATOM 1746 O O . HIS A 1 227 ? -28.786 12.476 14.453 1.00 89.75 227 HIS A O 1
ATOM 1752 N N . HIS A 1 228 ? -26.989 11.247 13.933 1.00 88.44 228 HIS A N 1
ATOM 1753 C CA . HIS A 1 228 ? -26.051 11.813 14.901 1.00 88.44 228 HIS A CA 1
ATOM 1754 C C . HIS A 1 228 ? -24.815 12.376 14.178 1.00 88.44 228 HIS A C 1
ATOM 1756 O O . HIS A 1 228 ? -24.426 11.835 13.140 1.00 88.44 228 HIS A O 1
ATOM 1762 N N . PRO A 1 229 ? -24.184 13.451 14.687 1.00 91.19 229 PRO A N 1
ATOM 1763 C CA . PRO A 1 229 ? -22.991 14.027 14.072 1.00 91.19 229 PRO A CA 1
ATOM 1764 C C . PRO A 1 229 ? -21.782 13.091 14.196 1.00 91.19 229 PRO A C 1
ATOM 1766 O O . PRO A 1 229 ? -21.559 12.483 15.242 1.00 91.19 229 PRO A O 1
ATOM 1769 N N . LEU A 1 230 ? -20.972 13.021 13.140 1.00 94.88 230 LEU A N 1
ATOM 1770 C CA . LEU A 1 230 ? -19.683 12.333 13.156 1.00 94.88 230 LEU A CA 1
ATOM 1771 C C . LEU A 1 230 ? -18.577 13.256 13.683 1.00 94.88 230 LEU A C 1
ATOM 1773 O O . LEU A 1 230 ? -18.376 14.351 13.159 1.00 94.88 230 LEU A O 1
ATOM 1777 N N . ALA A 1 231 ? -17.816 12.787 14.671 1.00 97.31 231 ALA A N 1
ATOM 1778 C CA . ALA A 1 231 ? -16.536 13.377 15.050 1.00 97.31 231 ALA A CA 1
ATOM 1779 C C . ALA A 1 231 ? -15.442 12.896 14.085 1.00 97.31 231 ALA A C 1
ATOM 1781 O O . ALA A 1 231 ? -15.336 11.695 13.828 1.00 97.31 231 ALA A O 1
ATOM 1782 N N . ASP A 1 232 ? -14.633 13.817 13.561 1.00 97.56 232 ASP A N 1
ATOM 1783 C CA . ASP A 1 232 ? -13.573 13.527 12.591 1.00 97.56 232 ASP A CA 1
ATOM 1784 C C . ASP A 1 232 ? -12.172 13.524 13.207 1.00 97.56 232 ASP A C 1
ATOM 1786 O O . ASP A 1 232 ? -11.823 14.356 14.044 1.00 97.56 232 ASP A O 1
ATOM 1790 N N . TYR A 1 233 ? -11.346 12.612 12.701 1.00 98.25 233 TYR A N 1
ATOM 1791 C CA . TYR A 1 233 ? -9.943 12.416 13.050 1.00 98.25 233 TYR A CA 1
ATOM 1792 C C . TYR A 1 233 ? -9.143 12.173 11.760 1.00 98.25 233 TYR A C 1
ATOM 1794 O O . TYR A 1 233 ? -9.737 11.916 10.707 1.00 98.25 233 TYR A O 1
ATOM 1802 N N . ALA A 1 234 ? -7.806 12.224 11.810 1.00 97.44 234 ALA A N 1
ATOM 1803 C CA . ALA A 1 234 ? -6.954 11.786 10.702 1.00 97.44 234 ALA A CA 1
ATOM 1804 C C . ALA A 1 234 ? -7.315 12.424 9.338 1.00 97.44 234 ALA A C 1
ATOM 1806 O O . ALA A 1 234 ? -7.605 11.727 8.365 1.00 97.44 234 ALA A O 1
ATOM 1807 N N . ASN A 1 235 ? -7.387 13.760 9.271 1.00 95.44 235 ASN A N 1
ATOM 1808 C CA . ASN A 1 235 ? -7.855 14.522 8.096 1.00 95.44 235 ASN A CA 1
ATOM 1809 C C . ASN A 1 235 ? -9.256 14.110 7.577 1.00 95.44 235 ASN A C 1
ATOM 1811 O O . ASN A 1 235 ? -9.512 14.134 6.372 1.00 95.44 235 ASN A O 1
ATOM 1815 N N . GLY A 1 236 ? -10.161 13.692 8.468 1.00 95.12 236 GLY A N 1
ATOM 1816 C CA . GLY A 1 236 ? -11.500 13.204 8.115 1.00 95.12 236 GLY A CA 1
ATOM 1817 C C . GLY A 1 236 ? -11.511 11.807 7.485 1.00 95.12 236 GLY A C 1
ATOM 1818 O O . GLY A 1 236 ? -12.552 11.359 7.003 1.00 95.12 236 GLY A O 1
ATOM 1819 N N . ARG A 1 237 ? -10.369 11.099 7.473 1.00 96.62 237 ARG A N 1
ATOM 1820 C CA . ARG A 1 237 ? -10.295 9.711 6.993 1.00 96.62 237 ARG A CA 1
ATOM 1821 C C . ARG A 1 237 ? -10.908 8.724 7.970 1.00 96.62 237 ARG A C 1
ATOM 1823 O O . ARG A 1 237 ? -11.432 7.700 7.520 1.00 96.62 237 ARG A O 1
ATOM 1830 N N . ILE A 1 238 ? -10.866 9.060 9.256 1.00 98.44 238 ILE A N 1
ATOM 1831 C CA . ILE A 1 238 ? -11.489 8.327 10.350 1.00 98.44 238 ILE A CA 1
ATOM 1832 C C . ILE A 1 238 ? -12.617 9.196 10.909 1.00 98.44 238 ILE A C 1
ATOM 1834 O O . ILE A 1 238 ? -12.389 10.357 11.249 1.00 98.44 238 ILE A O 1
ATOM 1838 N N . SER A 1 239 ? -13.817 8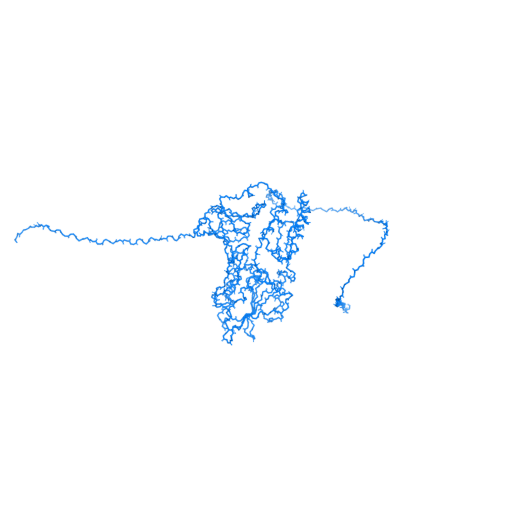.635 11.030 1.00 98.25 239 SER A N 1
ATOM 1839 C CA . SER A 1 239 ? -14.962 9.321 11.640 1.00 98.25 239 SER A CA 1
ATOM 1840 C C . SER A 1 239 ? -15.666 8.402 12.637 1.00 98.25 239 SER A C 1
ATOM 1842 O O . SER A 1 239 ? -15.814 7.211 12.360 1.00 98.25 239 SER A O 1
ATOM 1844 N N . TYR A 1 240 ? -16.134 8.936 13.766 1.00 98.12 240 TYR A N 1
ATOM 1845 C CA . TYR A 1 240 ? -16.830 8.161 14.798 1.00 98.12 240 TYR A CA 1
ATOM 1846 C C . TYR A 1 240 ? -18.113 8.843 15.298 1.00 98.12 240 TYR A C 1
ATOM 1848 O O . TYR A 1 240 ? -18.154 10.064 15.433 1.00 98.12 240 TYR A O 1
ATOM 1856 N N . ALA A 1 241 ? -19.139 8.051 15.618 1.00 96.50 241 ALA A N 1
ATOM 1857 C CA . ALA A 1 241 ? -20.313 8.482 16.381 1.00 96.50 241 ALA A CA 1
ATOM 1858 C C . ALA A 1 241 ? -20.755 7.395 17.374 1.00 96.50 241 ALA A C 1
ATOM 1860 O O . ALA A 1 241 ? -20.716 6.203 17.062 1.00 96.50 241 ALA A O 1
ATOM 1861 N N . ASP A 1 242 ? -21.226 7.810 18.551 1.00 94.50 242 ASP A N 1
ATOM 1862 C CA . ASP A 1 242 ? -22.007 6.945 19.437 1.00 94.50 242 ASP A CA 1
ATOM 1863 C C . ASP A 1 242 ? -23.471 6.922 18.965 1.00 94.50 242 ASP A C 1
ATOM 1865 O O . ASP A 1 242 ? -24.034 7.958 18.615 1.00 94.50 242 ASP A O 1
ATOM 1869 N N . LEU A 1 243 ? -24.087 5.740 18.976 1.00 92.12 243 LEU A N 1
ATOM 1870 C CA . LEU A 1 243 ? -25.494 5.494 18.653 1.00 92.12 243 LEU A CA 1
ATOM 1871 C C . LEU A 1 243 ? -26.217 5.095 19.958 1.00 92.12 243 LEU A C 1
ATOM 1873 O O . LEU A 1 243 ? -26.282 3.901 20.293 1.00 92.12 243 LEU A O 1
ATOM 1877 N N . PRO A 1 244 ? -26.678 6.083 20.756 1.00 74.94 244 PRO A N 1
ATOM 1878 C CA . PRO A 1 244 ? -27.043 5.897 22.160 1.00 74.94 244 PRO A CA 1
ATOM 1879 C C . PRO A 1 244 ? -28.212 4.930 22.364 1.00 74.94 244 PRO A C 1
ATOM 1881 O O . PRO A 1 244 ? -28.132 4.086 23.255 1.00 74.94 244 PRO A O 1
ATOM 1884 N N . ASP A 1 245 ? -29.230 4.971 21.498 1.00 79.94 245 ASP A N 1
ATOM 1885 C CA . ASP A 1 245 ? -30.465 4.173 21.598 1.00 79.94 245 ASP A CA 1
ATOM 1886 C C . ASP A 1 245 ? -30.224 2.660 21.731 1.00 79.94 245 ASP A C 1
ATOM 1888 O O . ASP A 1 245 ? -31.061 1.924 22.254 1.00 79.94 245 ASP A O 1
ATOM 1892 N N . GLN A 1 246 ? -29.075 2.173 21.253 1.00 78.31 246 GLN A N 1
ATOM 1893 C CA . GLN A 1 246 ? -28.700 0.759 21.314 1.00 78.31 246 GLN A CA 1
ATOM 1894 C C . GLN A 1 246 ? -27.328 0.511 21.965 1.00 78.31 246 GLN A C 1
ATOM 1896 O O . GLN A 1 246 ? -26.921 -0.649 22.083 1.00 78.31 246 GLN A O 1
ATOM 1901 N N . ASN A 1 247 ? -26.643 1.565 22.431 1.00 90.69 247 ASN A N 1
ATOM 1902 C CA . ASN A 1 247 ? -25.237 1.556 22.856 1.00 90.69 247 ASN A CA 1
ATOM 1903 C C . ASN A 1 247 ? -24.301 0.918 21.808 1.00 90.69 247 ASN A C 1
ATOM 1905 O O . ASN A 1 247 ? -23.461 0.075 22.137 1.00 90.69 247 ASN A O 1
ATOM 1909 N N . TYR A 1 248 ? -24.457 1.300 20.539 1.00 94.75 248 TYR A N 1
ATOM 1910 C CA . TYR A 1 248 ? -23.531 0.922 19.468 1.00 94.75 248 TYR A CA 1
ATOM 1911 C C . TYR A 1 248 ? -22.586 2.071 19.125 1.00 94.75 248 TYR A C 1
ATOM 1913 O O . TYR A 1 248 ? -22.938 3.236 19.267 1.00 94.75 248 TYR A O 1
ATOM 1921 N N . GLY A 1 249 ? -21.391 1.738 18.650 1.00 97.00 249 GLY A N 1
ATOM 1922 C CA . GLY A 1 249 ? -20.489 2.696 18.022 1.00 97.00 249 GLY A CA 1
ATOM 1923 C C . GLY A 1 249 ? -20.576 2.568 16.509 1.00 97.00 249 GLY A C 1
ATOM 1924 O O . GLY A 1 249 ? -20.731 1.460 15.991 1.00 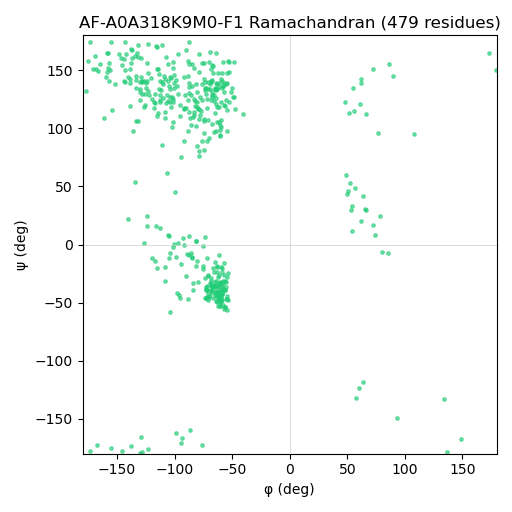97.00 249 GLY A O 1
ATOM 1925 N N . TYR A 1 250 ? -20.429 3.673 15.794 1.00 97.94 250 TYR A N 1
ATOM 1926 C CA . TYR A 1 250 ? -20.197 3.683 14.356 1.00 97.94 250 TYR A CA 1
ATOM 1927 C C . TYR A 1 250 ? -18.804 4.251 14.094 1.00 97.94 250 TYR A C 1
ATOM 1929 O O . TYR A 1 250 ? -18.563 5.426 14.351 1.00 97.94 250 TYR A O 1
ATOM 1937 N N . LEU A 1 251 ? -17.892 3.418 13.592 1.00 98.56 251 LEU A N 1
ATOM 1938 C CA . LEU A 1 251 ? -16.537 3.794 13.194 1.00 98.56 251 LEU A CA 1
ATOM 1939 C C . LEU A 1 251 ? -16.410 3.668 11.677 1.00 98.56 251 LEU A C 1
ATOM 1941 O O . LEU A 1 251 ? -16.629 2.601 11.114 1.00 98.56 251 LEU A O 1
ATOM 1945 N N . ARG A 1 252 ? -16.015 4.744 11.009 1.00 98.44 252 ARG A N 1
ATOM 1946 C CA . ARG A 1 252 ? -15.769 4.795 9.567 1.00 98.44 252 ARG A CA 1
ATOM 1947 C C . ARG A 1 252 ? -14.283 4.985 9.312 1.00 98.44 252 ARG A C 1
ATOM 1949 O O . ARG A 1 252 ? -13.695 5.891 9.893 1.00 98.44 252 ARG A O 1
ATOM 1956 N N . VAL A 1 253 ? -13.700 4.196 8.408 1.00 98.44 253 VAL A N 1
ATOM 1957 C CA . VAL A 1 253 ? -12.303 4.360 7.967 1.00 98.44 253 VAL A CA 1
ATOM 1958 C C . VAL A 1 253 ? -12.247 4.289 6.440 1.00 98.44 253 VAL A C 1
ATOM 1960 O O . VAL A 1 253 ? -12.405 3.224 5.848 1.00 98.44 253 VAL A O 1
ATOM 1963 N N . SER A 1 254 ? -12.043 5.438 5.792 1.00 96.69 254 SER A N 1
ATOM 1964 C CA . SER A 1 254 ? -12.097 5.602 4.322 1.00 96.69 254 SER A CA 1
ATOM 1965 C C . SER A 1 254 ? -10.769 5.378 3.591 1.00 96.69 254 SER A C 1
ATOM 1967 O O . SER A 1 254 ? -10.724 5.371 2.363 1.00 96.69 254 SER A O 1
ATOM 1969 N N . SER A 1 255 ? -9.668 5.227 4.319 1.00 96.56 255 SER A N 1
ATOM 1970 C CA . SER A 1 255 ? -8.344 4.912 3.782 1.00 96.56 255 SER A CA 1
ATOM 1971 C C . SER A 1 255 ? -7.458 4.447 4.927 1.00 96.56 255 SER A C 1
ATOM 1973 O O . SER A 1 255 ? -7.689 4.854 6.058 1.00 96.56 255 SER A O 1
ATOM 1975 N N . PHE A 1 256 ? -6.428 3.661 4.628 1.00 97.88 256 PHE A N 1
ATOM 1976 C CA . PHE A 1 256 ? -5.289 3.408 5.510 1.00 97.88 256 PHE A CA 1
ATOM 1977 C C . PHE A 1 256 ? -4.086 4.276 5.103 1.00 97.88 256 PHE A C 1
ATOM 1979 O O . PHE A 1 256 ? -2.976 3.778 4.939 1.00 97.88 256 PHE A O 1
ATOM 1986 N N . SER A 1 257 ? -4.318 5.564 4.829 1.00 95.69 257 SER A N 1
ATOM 1987 C CA . SER A 1 257 ? -3.281 6.541 4.468 1.00 95.69 257 SER A CA 1
ATOM 1988 C C . SER A 1 257 ? -3.813 7.979 4.478 1.00 95.69 257 SER A C 1
ATOM 1990 O O . SER A 1 257 ? -5.018 8.221 4.357 1.00 95.69 257 SER A O 1
ATOM 1992 N N . GLY A 1 258 ? -2.900 8.949 4.535 1.00 95.44 258 GLY A N 1
ATOM 1993 C CA . GLY A 1 258 ? -3.200 10.375 4.417 1.00 95.44 258 GLY A CA 1
ATOM 1994 C C . GLY A 1 258 ? -3.772 10.985 5.693 1.00 95.44 258 GLY A C 1
ATOM 1995 O O . GLY A 1 258 ? -4.476 11.996 5.620 1.00 95.44 258 GLY A O 1
ATOM 1996 N N . TYR A 1 259 ? -3.484 10.376 6.843 1.00 97.88 259 TYR A N 1
ATOM 1997 C CA . TYR A 1 259 ? -3.948 10.839 8.150 1.00 97.88 259 TYR A CA 1
ATOM 1998 C C . TYR A 1 259 ? -3.239 12.130 8.579 1.00 97.88 259 TYR A C 1
ATOM 2000 O O . TYR A 1 259 ? -3.829 12.954 9.274 1.00 97.88 259 TYR A O 1
ATOM 2008 N N . THR A 1 260 ? -2.016 12.354 8.088 1.00 97.12 260 THR A N 1
ATOM 2009 C CA . THR A 1 260 ? -1.199 13.546 8.345 1.00 97.12 260 THR A CA 1
ATOM 2010 C C . THR A 1 260 ? -0.763 14.264 7.053 1.00 97.12 260 THR A C 1
ATOM 2012 O O . THR A 1 260 ? -0.649 13.642 5.992 1.00 97.12 260 THR A O 1
ATOM 2015 N N . PRO A 1 261 ? -0.452 15.578 7.103 1.00 94.12 261 PRO A N 1
ATOM 2016 C CA . PRO A 1 261 ? 0.159 16.296 5.976 1.00 94.12 261 PRO A CA 1
ATOM 2017 C C . PRO A 1 261 ? 1.581 15.825 5.629 1.00 94.12 261 PRO A C 1
ATOM 2019 O O . PRO A 1 261 ? 2.029 16.000 4.495 1.00 94.12 261 PRO A O 1
ATOM 2022 N N . VAL A 1 262 ? 2.298 15.231 6.593 1.00 91.06 262 VAL A N 1
ATOM 2023 C CA . VAL A 1 262 ? 3.682 14.755 6.416 1.00 91.06 262 VAL A CA 1
ATOM 2024 C C . VAL A 1 262 ? 3.733 13.564 5.456 1.00 91.06 262 VAL A C 1
ATOM 2026 O O . VAL A 1 262 ? 4.668 13.488 4.652 1.00 91.06 262 VAL A O 1
ATOM 2029 N N . ARG A 1 263 ? 2.690 12.716 5.470 1.00 87.00 263 ARG A N 1
ATOM 2030 C CA . ARG A 1 263 ? 2.524 11.535 4.605 1.00 87.00 263 ARG A CA 1
ATOM 2031 C C . ARG A 1 263 ? 3.681 10.538 4.716 1.00 87.00 263 ARG A C 1
ATOM 2033 O O . ARG A 1 263 ? 4.230 10.109 3.709 1.00 87.00 263 ARG A O 1
ATOM 2040 N N . THR A 1 264 ? 4.049 10.190 5.943 1.00 93.75 264 THR A N 1
ATOM 2041 C CA . THR A 1 264 ? 4.909 9.038 6.245 1.00 93.75 264 THR A CA 1
ATOM 2042 C C . THR A 1 264 ? 4.111 8.023 7.052 1.00 93.75 264 THR A C 1
ATOM 2044 O O . THR A 1 264 ? 3.212 8.403 7.806 1.00 93.75 264 THR A O 1
ATOM 2047 N N . PHE A 1 265 ? 4.452 6.737 6.931 1.00 95.56 265 PHE A N 1
ATOM 2048 C CA . PHE A 1 265 ? 3.803 5.677 7.706 1.00 95.56 265 PHE A CA 1
ATOM 2049 C C . PHE A 1 265 ? 3.854 5.954 9.216 1.00 95.56 265 PHE A C 1
ATOM 2051 O O . PHE A 1 265 ? 2.820 5.892 9.871 1.00 95.56 265 PHE A O 1
ATOM 2058 N N . ALA A 1 266 ? 5.015 6.342 9.755 1.00 96.38 266 ALA A N 1
ATOM 2059 C CA . ALA A 1 266 ? 5.172 6.638 11.180 1.00 96.38 266 ALA A CA 1
ATOM 2060 C C . ALA A 1 266 ? 4.254 7.777 11.674 1.00 96.38 266 ALA A C 1
ATOM 2062 O O . ALA A 1 266 ? 3.678 7.680 12.757 1.00 96.38 266 ALA A O 1
ATOM 2063 N N . ALA A 1 267 ? 4.073 8.840 10.878 1.00 97.19 267 ALA A N 1
ATOM 2064 C CA . ALA A 1 267 ? 3.193 9.952 11.242 1.00 97.19 267 ALA A CA 1
ATOM 2065 C C . ALA A 1 267 ? 1.712 9.544 11.194 1.00 97.19 267 ALA A C 1
ATOM 2067 O O . ALA A 1 267 ? 0.951 9.871 12.105 1.00 97.19 267 ALA A O 1
ATOM 2068 N N . ASP A 1 268 ? 1.310 8.792 10.167 1.00 98.25 268 ASP A N 1
ATOM 2069 C CA . ASP A 1 268 ? -0.054 8.274 10.065 1.00 98.25 268 ASP A CA 1
ATOM 2070 C C . ASP A 1 268 ? -0.339 7.212 11.152 1.00 98.25 268 ASP A C 1
ATOM 2072 O O . ASP A 1 268 ? -1.424 7.202 11.721 1.00 98.25 268 ASP A O 1
ATOM 2076 N N . SER A 1 269 ? 0.634 6.378 11.530 1.00 98.50 269 SER A N 1
ATOM 2077 C CA . SER A 1 269 ? 0.512 5.393 12.619 1.00 98.50 269 SER A CA 1
ATOM 2078 C C . SER A 1 269 ? 0.299 6.062 13.980 1.00 98.50 269 SER A C 1
ATOM 2080 O O . SER A 1 269 ? -0.603 5.667 14.719 1.00 98.50 269 SER A O 1
ATOM 2082 N N . ALA A 1 270 ? 1.039 7.134 14.280 1.00 98.50 270 ALA A N 1
ATOM 2083 C CA . ALA A 1 270 ? 0.849 7.902 15.512 1.00 98.50 270 ALA A CA 1
ATOM 2084 C C . ALA A 1 270 ? -0.513 8.628 15.559 1.00 98.50 270 ALA A C 1
ATOM 2086 O O . ALA A 1 270 ? -1.161 8.675 16.606 1.00 98.50 270 ALA A O 1
ATOM 2087 N N . GLU A 1 271 ? -0.982 9.170 14.428 1.00 98.75 271 GLU A N 1
ATOM 2088 C CA . GLU A 1 271 ? -2.317 9.781 14.332 1.00 98.75 271 GLU A CA 1
ATOM 2089 C C . GLU A 1 271 ? -3.442 8.735 14.437 1.00 98.75 271 GLU A C 1
ATOM 2091 O O . GLU A 1 271 ? -4.490 9.033 15.012 1.00 98.75 271 GLU A O 1
ATOM 2096 N N . LEU A 1 272 ? -3.226 7.506 13.947 1.00 98.69 272 LEU A N 1
ATOM 2097 C CA . LEU A 1 272 ? -4.160 6.393 14.125 1.00 98.69 272 LEU A CA 1
ATOM 2098 C C . LEU A 1 272 ? -4.320 6.031 15.605 1.00 98.69 272 LEU A C 1
ATOM 2100 O O . LEU A 1 272 ? -5.453 5.970 16.076 1.00 98.69 272 LEU A O 1
ATOM 2104 N N . ASP A 1 273 ? -3.223 5.847 16.347 1.00 98.38 273 ASP A N 1
ATOM 2105 C CA . ASP A 1 273 ? -3.294 5.570 17.790 1.00 98.38 273 ASP A CA 1
ATOM 2106 C C . ASP A 1 273 ? -3.992 6.710 18.538 1.00 98.38 273 ASP A C 1
ATOM 2108 O O . ASP A 1 273 ? -4.955 6.472 19.266 1.00 98.38 273 ASP A O 1
ATOM 2112 N N . ARG A 1 274 ? -3.600 7.967 18.282 1.00 98.44 274 ARG A N 1
ATOM 2113 C CA . ARG A 1 274 ? -4.221 9.146 18.906 1.00 98.44 274 ARG A CA 1
ATOM 2114 C C . ARG A 1 274 ? -5.729 9.228 18.632 1.00 98.44 274 ARG A C 1
ATOM 2116 O O . ARG A 1 274 ? -6.503 9.592 19.521 1.00 98.44 274 ARG A O 1
ATOM 2123 N N . ALA A 1 275 ? -6.160 8.906 17.411 1.00 98.62 275 ALA A N 1
ATOM 2124 C CA . ALA A 1 275 ? -7.573 8.840 17.057 1.00 98.62 275 ALA A CA 1
ATOM 2125 C C . ALA A 1 275 ? -8.283 7.694 17.794 1.00 98.62 275 ALA A C 1
ATOM 2127 O O . ALA A 1 275 ? -9.351 7.904 18.369 1.00 98.62 275 ALA A O 1
ATOM 2128 N N . LEU A 1 276 ? -7.689 6.498 17.824 1.00 98.50 276 LEU A N 1
ATOM 2129 C CA . LEU A 1 276 ? -8.277 5.321 18.464 1.00 98.50 276 LEU A CA 1
ATOM 2130 C C . LEU A 1 276 ? -8.296 5.410 19.994 1.00 98.50 276 LEU A C 1
ATOM 2132 O O . LEU A 1 276 ? -9.205 4.853 20.596 1.00 98.50 276 LEU A O 1
ATOM 2136 N N . ASP A 1 277 ? -7.399 6.160 20.629 1.00 97.94 277 ASP A N 1
ATOM 2137 C CA . ASP A 1 277 ? -7.451 6.448 22.068 1.00 97.94 277 ASP A CA 1
ATOM 2138 C C . ASP A 1 277 ? -8.572 7.440 22.418 1.00 97.94 277 ASP A C 1
ATOM 2140 O O . ASP A 1 277 ? -9.302 7.244 23.392 1.00 97.94 277 ASP A O 1
ATOM 2144 N N . ALA A 1 278 ? -8.787 8.463 21.583 1.00 98.00 278 ALA A N 1
ATOM 2145 C CA . ALA A 1 278 ? -9.931 9.369 21.719 1.00 98.00 278 ALA A CA 1
ATOM 2146 C C . ALA A 1 278 ? -11.279 8.676 21.416 1.00 98.00 278 ALA A C 1
ATOM 2148 O O . ALA A 1 278 ? -12.322 9.051 21.965 1.00 98.00 278 ALA A O 1
ATOM 2149 N N . ILE A 1 279 ? -11.267 7.659 20.548 1.00 97.44 279 ILE A N 1
ATOM 2150 C CA . ILE A 1 279 ? -12.446 6.864 20.190 1.00 97.44 279 ILE A CA 1
ATOM 2151 C C . ILE A 1 279 ? -12.701 5.742 21.202 1.00 97.44 279 ILE A C 1
ATOM 2153 O O . ILE A 1 279 ? -13.853 5.537 21.553 1.00 97.44 279 ILE A O 1
ATOM 2157 N N . PHE A 1 280 ? -11.701 5.044 21.734 1.00 96.94 280 PHE A N 1
ATOM 2158 C CA . PHE A 1 280 ? -11.878 3.907 22.648 1.00 96.94 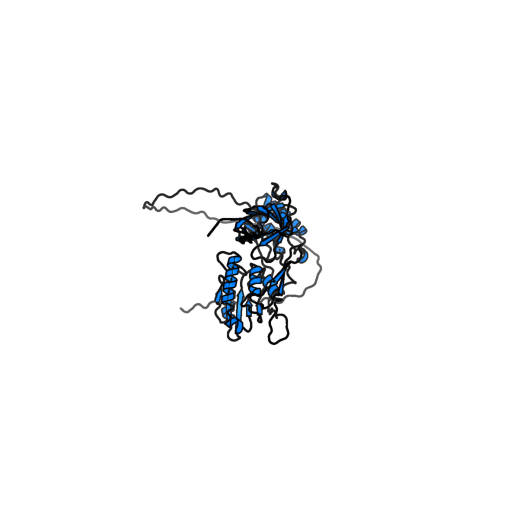280 PHE A CA 1
ATOM 2159 C C . PHE A 1 280 ? -11.515 4.262 24.094 1.00 96.94 280 PHE A C 1
ATOM 2161 O O . PHE A 1 280 ? -10.625 3.675 24.707 1.00 96.94 280 PHE A O 1
ATOM 2168 N N . THR A 1 281 ? -12.253 5.222 24.655 1.00 96.75 281 THR A N 1
ATOM 2169 C CA . THR A 1 281 ? -12.141 5.602 26.070 1.00 96.75 281 THR A CA 1
ATOM 2170 C C . THR A 1 281 ? -12.641 4.480 26.999 1.00 96.75 281 THR A C 1
ATOM 2172 O O . THR A 1 281 ? -13.514 3.703 26.598 1.00 96.75 281 THR A O 1
ATOM 2175 N N . PRO A 1 282 ? -12.163 4.396 28.260 1.00 95.44 282 PRO A N 1
ATOM 2176 C CA . PRO A 1 282 ? -12.588 3.353 29.200 1.00 95.44 282 PRO A CA 1
ATOM 2177 C C . PRO A 1 282 ? -14.108 3.272 29.409 1.00 95.44 282 PRO A C 1
ATOM 2179 O O . PRO A 1 282 ? -14.672 2.184 29.342 1.00 95.44 282 PRO A O 1
ATOM 2182 N N . ASP A 1 283 ? -14.788 4.412 29.582 1.00 94.31 283 ASP A N 1
ATOM 2183 C CA . ASP A 1 283 ? -16.255 4.467 29.692 1.00 94.31 283 ASP A CA 1
ATOM 2184 C C . ASP A 1 283 ? -16.934 3.832 28.467 1.00 94.31 283 ASP A C 1
ATOM 2186 O O . ASP A 1 283 ? -17.710 2.879 28.591 1.00 94.31 283 ASP A O 1
ATOM 2190 N N . ARG A 1 284 ? -16.577 4.291 27.264 1.00 94.44 284 ARG A N 1
ATOM 2191 C CA . ARG A 1 284 ? -17.175 3.801 26.023 1.00 94.44 284 ARG A CA 1
ATOM 2192 C C . ARG A 1 284 ? -16.901 2.309 25.810 1.00 94.44 284 ARG A C 1
ATOM 2194 O O . ARG A 1 284 ? -17.821 1.578 25.456 1.00 94.44 284 ARG A O 1
ATOM 2201 N N . LEU A 1 285 ? -15.692 1.828 26.107 1.00 93.81 285 LEU A N 1
ATOM 2202 C CA . LEU A 1 285 ? -15.352 0.400 26.056 1.00 93.81 285 LEU A CA 1
ATOM 2203 C C . LEU A 1 285 ? -16.199 -0.462 27.004 1.00 93.81 285 LEU A C 1
ATOM 2205 O O . LEU A 1 285 ? -16.484 -1.611 26.672 1.00 93.81 285 LEU A O 1
ATOM 2209 N N . THR A 1 286 ? -16.620 0.071 28.156 1.00 91.62 286 THR A N 1
ATOM 2210 C CA . THR A 1 286 ? -17.507 -0.661 29.079 1.00 91.62 286 THR A CA 1
ATOM 2211 C C . THR A 1 286 ? -18.979 -0.647 28.670 1.00 91.62 286 THR A C 1
ATOM 2213 O O . THR A 1 286 ? -19.679 -1.627 28.924 1.00 91.62 286 THR A O 1
ATOM 2216 N N . ARG A 1 287 ? -19.458 0.427 28.025 1.00 92.38 287 ARG A N 1
ATOM 2217 C CA . ARG A 1 287 ? -20.872 0.569 27.629 1.00 92.38 287 ARG A CA 1
ATOM 2218 C C . ARG A 1 287 ? -21.195 0.030 26.235 1.00 92.38 287 ARG A C 1
ATOM 2220 O O . ARG A 1 287 ? -22.340 -0.359 26.001 1.00 92.38 287 ARG A O 1
ATOM 2227 N N . LEU A 1 288 ? -20.235 0.007 25.305 1.00 93.69 288 LEU A N 1
ATOM 2228 C CA . LEU A 1 288 ? -20.480 -0.415 23.923 1.00 93.69 288 LEU A CA 1
ATOM 2229 C C . LEU A 1 288 ? -20.902 -1.887 23.829 1.00 93.69 288 LEU A C 1
ATOM 2231 O O . LEU A 1 288 ? -20.152 -2.807 24.152 1.00 93.69 288 LEU A O 1
ATOM 2235 N N . ARG A 1 289 ? -22.095 -2.115 23.277 1.00 94.12 289 ARG A N 1
ATOM 2236 C CA . ARG A 1 289 ? -22.654 -3.448 22.991 1.00 94.12 289 ARG A CA 1
ATOM 2237 C C . ARG A 1 289 ? -22.198 -4.014 21.645 1.00 94.12 289 ARG A C 1
ATOM 2239 O O . ARG A 1 289 ? -22.439 -5.186 21.359 1.00 94.12 289 ARG A O 1
ATOM 2246 N N . GLY A 1 290 ? -21.571 -3.191 20.809 1.00 95.06 290 GLY A N 1
ATOM 2247 C CA . GLY A 1 290 ? -21.111 -3.550 19.471 1.00 95.06 290 GLY A CA 1
ATOM 2248 C C . GLY A 1 290 ? -20.571 -2.348 18.696 1.00 95.06 290 GLY A C 1
ATOM 2249 O O . GLY A 1 290 ? -20.828 -1.199 19.058 1.00 95.06 290 GLY A O 1
ATOM 2250 N N . LEU A 1 291 ? -19.856 -2.627 17.609 1.00 97.00 291 LEU A N 1
ATOM 2251 C CA . LEU A 1 291 ? -19.307 -1.627 16.696 1.00 97.00 291 LEU A CA 1
ATOM 2252 C C . LEU A 1 291 ? -19.763 -1.916 15.260 1.00 97.00 291 LEU A C 1
ATOM 2254 O O . LEU A 1 291 ? -19.602 -3.031 14.764 1.00 97.00 291 LEU A O 1
ATOM 2258 N N . ILE A 1 292 ? -20.293 -0.913 14.571 1.00 97.81 292 ILE A N 1
ATOM 2259 C CA . ILE A 1 292 ? -20.440 -0.918 13.115 1.00 97.81 292 ILE A CA 1
ATOM 2260 C C . ILE A 1 292 ? -19.153 -0.317 12.552 1.00 97.81 292 ILE A C 1
ATOM 2262 O O . ILE A 1 292 ? -18.839 0.833 12.846 1.00 97.81 292 ILE A O 1
ATOM 2266 N N . LEU A 1 293 ? -18.403 -1.096 11.773 1.00 98.50 293 LEU A N 1
ATOM 2267 C CA . LEU A 1 293 ? -17.159 -0.661 11.143 1.00 98.50 293 LEU A CA 1
ATOM 2268 C C . LEU A 1 293 ? -17.382 -0.493 9.638 1.00 98.50 293 LEU A C 1
ATOM 2270 O O . LEU A 1 293 ? -17.557 -1.480 8.925 1.00 98.50 293 LEU A O 1
ATOM 2274 N N . ASP A 1 294 ? -17.399 0.748 9.157 1.00 98.31 294 ASP A N 1
ATOM 2275 C CA . ASP A 1 294 ? -17.623 1.075 7.750 1.00 98.31 294 ASP A CA 1
ATOM 2276 C C . ASP A 1 294 ? -16.318 1.269 6.970 1.00 98.31 294 ASP A C 1
ATOM 2278 O O . ASP A 1 294 ? -15.617 2.271 7.137 1.00 98.31 294 ASP A O 1
ATOM 2282 N N . LEU A 1 295 ? -16.046 0.322 6.067 1.00 97.81 295 LEU A N 1
ATOM 2283 C CA . LEU A 1 295 ? -14.961 0.352 5.084 1.00 97.81 295 LEU A CA 1
ATOM 2284 C C . LEU A 1 295 ? -15.481 0.379 3.642 1.00 97.81 295 LEU A C 1
ATOM 2286 O O . LEU A 1 295 ? -14.721 0.090 2.712 1.00 97.81 295 LEU A O 1
ATOM 2290 N N . ARG A 1 296 ? -16.763 0.703 3.413 1.00 96.38 296 ARG A N 1
ATOM 2291 C CA . ARG A 1 296 ? -17.386 0.634 2.078 1.00 96.38 296 ARG A CA 1
ATOM 2292 C C . ARG A 1 296 ? -16.633 1.431 1.014 1.00 96.38 296 ARG A C 1
ATOM 2294 O O . ARG A 1 296 ? -16.701 1.031 -0.140 1.00 96.38 296 ARG A O 1
ATOM 2301 N N . LEU A 1 297 ? -15.917 2.498 1.380 1.00 95.50 297 LEU A N 1
ATOM 2302 C CA . LEU A 1 297 ? -15.077 3.302 0.476 1.00 95.50 297 LEU A CA 1
ATOM 2303 C C . LEU A 1 297 ? -13.566 3.212 0.762 1.00 95.50 297 LEU A C 1
ATOM 2305 O O . LEU A 1 297 ? -12.806 4.040 0.267 1.00 95.50 297 LEU A O 1
ATOM 2309 N N . ASN A 1 298 ? -13.112 2.237 1.556 1.00 96.56 298 ASN A N 1
ATOM 2310 C CA . ASN A 1 298 ? -11.694 2.100 1.880 1.00 96.56 298 ASN A CA 1
ATOM 2311 C C . ASN A 1 298 ? -10.898 1.534 0.693 1.00 96.56 298 ASN A C 1
ATOM 2313 O O . ASN A 1 298 ? -10.812 0.321 0.503 1.00 96.56 298 ASN A O 1
ATOM 2317 N N . GLY A 1 299 ? -10.289 2.431 -0.085 1.00 92.19 299 GLY A N 1
ATOM 2318 C CA . GLY A 1 299 ? -9.418 2.088 -1.215 1.00 92.19 299 GLY A CA 1
ATOM 2319 C C . GLY A 1 299 ? -8.031 1.554 -0.829 1.00 92.19 299 GLY A C 1
ATOM 2320 O O . GLY A 1 299 ? -7.192 1.382 -1.710 1.00 92.19 299 GLY A O 1
ATOM 2321 N N . GLY A 1 300 ? -7.767 1.323 0.460 1.00 93.81 300 GLY A N 1
ATOM 2322 C CA . GLY A 1 300 ? -6.500 0.820 0.975 1.00 93.81 300 GLY A CA 1
ATOM 2323 C C . GLY A 1 300 ? -5.519 1.912 1.405 1.00 93.81 300 GLY A C 1
ATOM 2324 O O . GLY A 1 300 ? -5.917 2.974 1.899 1.00 93.81 300 GLY A O 1
ATOM 2325 N N . GLY A 1 301 ? -4.227 1.603 1.273 1.00 95.06 301 GLY A N 1
ATOM 2326 C CA . GLY A 1 301 ? -3.108 2.322 1.879 1.00 95.06 301 GLY A CA 1
ATOM 2327 C C . GLY A 1 301 ? -2.127 1.327 2.508 1.00 95.06 301 GLY A C 1
ATOM 2328 O O . GLY A 1 301 ? -1.795 0.323 1.883 1.00 95.06 301 GLY A O 1
ATOM 2329 N N . SER A 1 302 ? -1.693 1.577 3.743 1.00 97.62 302 SER A N 1
ATOM 2330 C CA . SER A 1 302 ? -0.825 0.679 4.509 1.00 97.62 302 SER A CA 1
ATOM 2331 C C . SER A 1 302 ? -1.581 -0.528 5.078 1.00 97.62 302 SER A C 1
ATOM 2333 O O . SER A 1 302 ? -2.513 -0.384 5.871 1.00 97.62 302 SER A O 1
ATOM 2335 N N . ASP A 1 303 ? -1.098 -1.727 4.750 1.00 97.75 303 ASP A N 1
ATOM 2336 C CA . ASP A 1 303 ? -1.501 -2.984 5.394 1.00 97.75 303 ASP A CA 1
ATOM 2337 C C . ASP A 1 303 ? -1.216 -2.956 6.915 1.00 97.75 303 ASP A C 1
ATOM 2339 O O . ASP A 1 303 ? -2.028 -3.436 7.709 1.00 97.75 303 ASP A O 1
ATOM 2343 N N . SER A 1 304 ? -0.088 -2.366 7.340 1.00 98.12 304 SER A N 1
ATOM 2344 C CA . SER A 1 304 ? 0.294 -2.268 8.759 1.00 98.12 304 SER A CA 1
ATOM 2345 C C . SER A 1 304 ? -0.627 -1.350 9.571 1.00 98.12 304 SER A C 1
ATOM 2347 O O . SER A 1 304 ? -0.943 -1.692 10.708 1.00 98.12 304 SER A O 1
ATOM 2349 N N . LEU A 1 305 ? -1.138 -0.247 9.001 1.00 98.69 305 LEU A N 1
ATOM 2350 C CA . LEU A 1 305 ? -2.194 0.555 9.649 1.00 98.69 305 LEU A CA 1
ATOM 2351 C C . LEU A 1 305 ? -3.506 -0.237 9.784 1.00 98.69 305 LEU A C 1
ATOM 2353 O O . LEU A 1 305 ? -4.236 -0.075 10.762 1.00 98.69 305 LEU A O 1
ATOM 2357 N N . GLY A 1 306 ? -3.787 -1.141 8.840 1.00 98.38 306 GLY A N 1
ATOM 2358 C CA . GLY A 1 306 ? -4.861 -2.123 8.975 1.00 98.38 306 GLY A CA 1
ATOM 2359 C C . GLY A 1 306 ? -4.650 -3.038 10.187 1.00 98.38 306 GLY A C 1
ATOM 2360 O O . GLY A 1 306 ? -5.523 -3.142 11.050 1.00 98.38 306 GLY A O 1
ATOM 2361 N N . LEU A 1 307 ? -3.478 -3.666 10.301 1.00 98.56 307 LEU A N 1
ATOM 2362 C CA . LEU A 1 307 ? -3.154 -4.534 11.442 1.00 98.56 307 LEU A CA 1
ATOM 2363 C C . LEU A 1 307 ? -3.164 -3.776 12.784 1.00 98.56 307 LEU A C 1
ATOM 2365 O O . LEU A 1 307 ? -3.645 -4.319 13.777 1.00 98.56 307 LEU A O 1
ATOM 2369 N N . GLN A 1 308 ? -2.723 -2.515 12.806 1.00 98.56 308 GLN A N 1
ATOM 2370 C CA . GLN A 1 308 ? -2.785 -1.634 13.977 1.00 98.56 308 GLN A CA 1
ATOM 2371 C C . GLN A 1 308 ? -4.233 -1.338 14.404 1.00 98.56 308 GLN A C 1
ATOM 2373 O O . GLN A 1 308 ? -4.568 -1.459 15.582 1.00 98.56 308 GLN A O 1
ATOM 2378 N N . LEU A 1 309 ? -5.135 -1.043 13.458 1.00 98.69 309 LEU A N 1
ATOM 2379 C CA . LEU A 1 309 ? -6.564 -0.923 13.763 1.00 98.69 309 LEU A CA 1
ATOM 2380 C C . LEU A 1 309 ? -7.135 -2.251 14.288 1.00 98.69 309 LEU A C 1
ATOM 2382 O O . LEU A 1 309 ? -7.879 -2.253 15.266 1.00 98.69 309 LEU A O 1
ATOM 2386 N N . ALA A 1 310 ? -6.775 -3.386 13.682 1.00 98.31 310 ALA A N 1
ATOM 2387 C CA . ALA A 1 310 ? -7.258 -4.700 14.109 1.00 98.31 310 ALA A CA 1
ATOM 2388 C C . ALA A 1 310 ? -6.790 -5.056 15.535 1.00 98.31 310 ALA A C 1
ATOM 2390 O O . ALA A 1 310 ? -7.557 -5.636 16.307 1.00 98.31 310 ALA A O 1
ATOM 2391 N N . ALA A 1 311 ? -5.579 -4.640 15.922 1.00 98.00 311 ALA A N 1
ATOM 2392 C CA . ALA A 1 311 ? -5.037 -4.791 17.273 1.00 98.00 311 ALA A CA 1
ATOM 2393 C C . ALA A 1 311 ? -5.882 -4.076 18.342 1.00 98.00 311 ALA A C 1
ATOM 2395 O O . ALA A 1 311 ? -6.020 -4.576 19.458 1.00 98.00 311 ALA A O 1
ATOM 2396 N N . ARG A 1 312 ? -6.514 -2.945 17.998 1.00 97.75 312 ARG A N 1
ATOM 2397 C CA . ARG A 1 312 ? -7.441 -2.204 18.874 1.00 97.75 312 ARG A CA 1
ATOM 2398 C C . ARG A 1 312 ? -8.866 -2.801 18.882 1.00 97.75 312 ARG A C 1
ATOM 2400 O O . ARG A 1 312 ? -9.742 -2.258 19.552 1.00 97.75 312 ARG A O 1
ATOM 2407 N N . LEU A 1 313 ? -9.114 -3.920 18.186 1.00 97.31 313 LEU A N 1
ATOM 2408 C CA . LEU A 1 313 ? -10.435 -4.554 18.005 1.00 97.31 313 LEU A CA 1
ATOM 2409 C C . LEU A 1 313 ? -10.499 -6.036 18.451 1.00 97.31 313 LEU A C 1
ATOM 2411 O O . LEU A 1 313 ? -11.422 -6.771 18.080 1.00 97.31 313 LEU A O 1
ATOM 2415 N N . THR A 1 314 ? -9.523 -6.506 19.236 1.00 95.75 314 THR A N 1
ATOM 2416 C CA . THR A 1 314 ? -9.459 -7.885 19.750 1.00 95.75 314 THR A CA 1
ATOM 2417 C C . THR A 1 314 ? -8.838 -7.951 21.150 1.00 95.75 314 THR A C 1
ATOM 2419 O O . THR A 1 314 ? -8.041 -7.093 21.512 1.00 95.75 314 THR A O 1
ATOM 2422 N N . ASP A 1 315 ? -9.177 -8.980 21.930 1.00 94.44 315 ASP A N 1
ATOM 2423 C CA . ASP A 1 315 ? -8.562 -9.312 23.224 1.00 94.44 315 ASP A CA 1
ATOM 2424 C C . ASP A 1 315 ? -7.504 -10.426 23.133 1.00 94.44 315 ASP A C 1
ATOM 2426 O O . ASP A 1 315 ? -6.795 -10.667 24.112 1.00 94.44 315 ASP A O 1
ATOM 2430 N N . ARG A 1 316 ? -7.374 -11.134 21.994 1.00 94.38 316 ARG A N 1
ATOM 2431 C CA . ARG A 1 316 ? -6.472 -12.298 21.864 1.00 94.38 316 ARG A CA 1
ATOM 2432 C C . ARG A 1 316 ? -5.709 -12.340 20.528 1.00 94.38 316 ARG A C 1
ATOM 2434 O O . ARG A 1 316 ? -6.290 -12.041 19.482 1.00 94.38 316 ARG A O 1
ATOM 2441 N N . PRO A 1 317 ? -4.426 -12.766 20.522 1.00 95.94 317 PRO A N 1
ATOM 2442 C CA . PRO A 1 317 ? -3.659 -12.877 19.287 1.00 95.94 317 PRO A CA 1
ATOM 2443 C C . PRO A 1 317 ? -4.241 -13.914 18.323 1.00 95.94 317 PRO A C 1
ATOM 2445 O O . PRO A 1 317 ? -4.493 -15.052 18.718 1.00 95.94 317 PRO A O 1
ATOM 2448 N N . HIS A 1 318 ? -4.357 -13.568 17.044 1.00 96.06 318 HIS A N 1
ATOM 2449 C CA . HIS A 1 318 ? -4.899 -14.449 16.005 1.00 96.06 318 HIS A CA 1
ATOM 2450 C C . HIS A 1 318 ? -4.147 -14.305 14.675 1.00 96.06 318 HIS A C 1
ATOM 2452 O O . HIS A 1 318 ? -3.367 -13.371 14.481 1.00 96.06 318 HIS A O 1
ATOM 2458 N N . PHE A 1 319 ? -4.329 -15.277 13.781 1.00 96.81 319 PHE A N 1
ATOM 2459 C CA . PHE A 1 319 ? -3.854 -15.187 12.402 1.00 96.81 319 PHE A CA 1
ATOM 2460 C C . PHE A 1 319 ? -4.702 -14.164 11.638 1.00 96.81 319 PHE A C 1
ATOM 2462 O O . PHE A 1 319 ? -5.907 -14.082 11.858 1.00 96.81 319 PHE A O 1
ATOM 2469 N N . ALA A 1 320 ? -4.065 -13.361 10.786 1.00 96.38 320 ALA A N 1
ATOM 2470 C CA . ALA A 1 320 ? -4.741 -12.336 9.995 1.00 96.38 320 ALA A CA 1
ATOM 2471 C C . ALA A 1 320 ? -4.902 -12.777 8.533 1.00 96.38 320 ALA A C 1
ATOM 2473 O O . ALA A 1 320 ? -6.001 -12.811 7.989 1.00 96.38 320 ALA A O 1
ATOM 2474 N N . TYR A 1 321 ? -3.767 -13.070 7.903 1.00 96.56 321 TYR A N 1
ATOM 2475 C CA . TYR A 1 321 ? -3.601 -13.503 6.518 1.00 96.56 321 TYR A CA 1
ATOM 2476 C C . TYR A 1 321 ? -2.124 -13.872 6.314 1.00 96.56 321 TYR A C 1
ATOM 2478 O O . TYR A 1 321 ? -1.295 -13.640 7.193 1.00 96.56 321 TYR A O 1
ATOM 2486 N N . ALA A 1 322 ? -1.754 -14.416 5.155 1.00 95.69 322 ALA A N 1
ATOM 2487 C CA . ALA A 1 322 ? -0.352 -14.617 4.790 1.00 95.69 322 ALA A CA 1
ATOM 2488 C C . ALA A 1 322 ? -0.049 -13.984 3.429 1.00 95.69 322 ALA A C 1
ATOM 2490 O O . ALA A 1 322 ? -0.860 -14.071 2.506 1.00 95.69 322 ALA A O 1
ATOM 2491 N N . LYS A 1 323 ? 1.127 -13.365 3.299 1.00 92.94 323 LYS A N 1
ATOM 2492 C CA . LYS A 1 323 ? 1.617 -12.784 2.040 1.00 92.94 323 LYS A CA 1
ATOM 2493 C C . LYS A 1 323 ? 2.710 -13.685 1.468 1.00 92.94 323 LYS A C 1
ATOM 2495 O O . LYS A 1 323 ? 3.527 -14.209 2.217 1.00 92.94 323 LYS A O 1
ATOM 2500 N N . LYS A 1 324 ? 2.731 -13.866 0.149 1.00 91.69 324 LYS A N 1
ATOM 2501 C CA . LYS A 1 324 ? 3.864 -14.452 -0.581 1.00 91.69 324 LYS A CA 1
ATOM 2502 C C . LYS A 1 324 ? 3.985 -13.824 -1.960 1.00 91.69 324 LYS A C 1
ATOM 2504 O O . LYS A 1 324 ? 3.017 -13.271 -2.484 1.00 91.69 324 LYS A O 1
ATOM 2509 N N . THR A 1 325 ? 5.161 -13.971 -2.540 1.00 89.81 325 THR A N 1
ATOM 2510 C CA . THR A 1 325 ? 5.424 -13.734 -3.959 1.00 89.81 325 THR A CA 1
ATOM 2511 C C . THR A 1 325 ? 5.118 -15.013 -4.767 1.00 89.81 325 THR A C 1
ATOM 2513 O O . THR A 1 325 ? 4.335 -15.863 -4.327 1.00 89.81 325 THR A O 1
ATOM 2516 N N . ARG A 1 326 ? 5.671 -15.160 -5.976 1.00 84.44 326 ARG A N 1
ATOM 2517 C CA . ARG A 1 326 ? 5.396 -16.290 -6.876 1.00 84.44 326 ARG A CA 1
ATOM 2518 C C . ARG A 1 326 ? 6.053 -17.592 -6.401 1.00 84.44 326 ARG A C 1
ATOM 2520 O O . ARG A 1 326 ? 5.434 -18.647 -6.537 1.00 84.44 326 ARG A O 1
ATOM 2527 N N . THR A 1 327 ? 7.258 -17.521 -5.834 1.00 85.75 327 THR A N 1
ATOM 2528 C CA . THR A 1 327 ? 8.062 -18.687 -5.414 1.00 85.75 327 THR A CA 1
ATOM 2529 C C . THR A 1 327 ? 8.339 -18.772 -3.907 1.00 85.75 327 THR A C 1
ATOM 2531 O O . THR A 1 327 ? 8.717 -19.840 -3.432 1.00 85.75 327 THR A O 1
ATOM 2534 N N . THR A 1 328 ? 8.110 -17.706 -3.129 1.00 87.69 328 THR A N 1
ATOM 2535 C CA . THR A 1 328 ? 8.356 -17.719 -1.671 1.00 87.69 328 THR A CA 1
ATOM 2536 C C . THR A 1 328 ? 7.290 -18.478 -0.870 1.00 87.69 328 THR A C 1
ATOM 2538 O O . THR A 1 328 ? 6.131 -18.632 -1.278 1.00 87.69 328 THR A O 1
ATOM 2541 N N . HIS A 1 329 ? 7.679 -18.939 0.322 1.00 90.94 329 HIS A N 1
ATOM 2542 C CA . HIS A 1 329 ? 6.749 -19.484 1.309 1.00 90.94 329 HIS A CA 1
ATOM 2543 C C . HIS A 1 329 ? 5.803 -18.388 1.849 1.00 90.94 329 HIS A C 1
ATOM 2545 O O . HIS A 1 329 ? 6.221 -17.237 1.983 1.00 90.94 329 HIS A O 1
ATOM 2551 N N . PRO A 1 330 ? 4.541 -18.717 2.199 1.00 93.94 330 PRO A N 1
ATOM 2552 C CA . PRO A 1 330 ? 3.634 -17.787 2.872 1.00 93.94 330 PRO A CA 1
ATOM 2553 C C . PRO A 1 330 ? 4.221 -17.244 4.179 1.00 93.94 330 PRO A C 1
ATOM 2555 O O . PRO A 1 330 ? 4.449 -18.004 5.116 1.00 93.94 330 PRO A O 1
ATOM 2558 N N . GLN A 1 331 ? 4.401 -15.925 4.260 1.00 94.69 331 GLN A N 1
ATOM 2559 C CA . GLN A 1 331 ? 4.749 -15.214 5.488 1.00 94.69 331 GLN A CA 1
ATOM 2560 C C . GLN A 1 331 ? 3.466 -14.873 6.265 1.00 94.69 331 GLN A C 1
ATOM 2562 O O . GLN A 1 331 ? 2.696 -14.011 5.809 1.00 94.69 331 GLN A O 1
ATOM 2567 N N . PRO A 1 332 ? 3.194 -15.529 7.408 1.00 96.38 332 PRO A N 1
ATOM 2568 C CA . PRO A 1 332 ? 1.978 -15.305 8.176 1.00 96.38 332 PRO A CA 1
ATOM 2569 C C . PRO A 1 332 ? 2.025 -13.960 8.901 1.00 96.38 332 PRO A C 1
ATOM 2571 O O . PRO A 1 332 ? 2.959 -13.666 9.640 1.00 96.38 332 PRO A O 1
ATOM 2574 N N . GLN A 1 333 ? 0.967 -13.176 8.741 1.00 96.56 333 GLN A N 1
ATOM 2575 C CA . GLN A 1 333 ? 0.722 -11.960 9.502 1.00 96.56 333 GLN A CA 1
ATOM 2576 C C . GLN A 1 333 ? -0.261 -12.272 10.628 1.00 96.56 333 GLN A C 1
ATOM 2578 O O . GLN A 1 333 ? -1.193 -13.070 10.467 1.00 96.56 333 GLN A O 1
ATOM 2583 N N . ARG A 1 334 ? -0.047 -11.666 11.795 1.00 96.38 334 ARG A N 1
ATOM 2584 C CA . ARG A 1 334 ? -0.862 -11.894 12.993 1.00 96.38 334 ARG A CA 1
ATOM 2585 C C . ARG A 1 334 ? -1.321 -10.568 13.569 1.00 96.38 334 ARG A C 1
ATOM 2587 O O . ARG A 1 334 ? -0.565 -9.602 13.576 1.00 96.38 334 ARG A O 1
ATOM 2594 N N . VAL A 1 335 ? -2.535 -10.552 14.103 1.00 97.62 335 VAL A N 1
ATOM 2595 C CA . VAL A 1 335 ? -2.982 -9.472 14.982 1.00 97.62 335 VAL A CA 1
ATOM 2596 C C . VAL A 1 335 ? -2.568 -9.837 16.403 1.00 97.62 335 VAL A C 1
ATOM 2598 O O . VAL A 1 335 ? -2.852 -10.944 16.866 1.00 97.62 335 VAL A O 1
ATOM 2601 N N . THR A 1 336 ? -1.927 -8.902 17.099 1.00 95.75 336 THR A N 1
ATOM 2602 C CA . THR A 1 336 ? -1.662 -8.967 18.542 1.00 95.75 336 THR A CA 1
ATOM 2603 C C . THR A 1 336 ? -2.475 -7.855 19.211 1.00 95.75 336 THR A C 1
ATOM 2605 O O . THR A 1 336 ? -2.458 -6.745 18.689 1.00 95.75 336 THR A O 1
ATOM 2608 N N . PRO A 1 337 ? -3.200 -8.110 20.317 1.00 96.19 337 PRO A N 1
ATOM 2609 C CA . PRO A 1 337 ? -3.998 -7.090 20.994 1.00 96.19 337 PRO A CA 1
ATOM 2610 C C . PRO A 1 337 ? -3.157 -5.895 21.440 1.00 96.19 337 PRO A C 1
ATOM 2612 O O . PRO A 1 337 ? -2.086 -6.066 22.022 1.00 96.19 337 PRO A O 1
ATOM 2615 N N . ALA A 1 338 ? -3.682 -4.696 21.217 1.00 96.00 338 ALA A N 1
ATOM 2616 C CA . ALA A 1 338 ? -3.157 -3.455 21.770 1.00 96.00 338 ALA A CA 1
ATOM 2617 C C . ALA A 1 338 ? -3.944 -3.053 23.040 1.00 96.00 338 ALA A C 1
ATOM 2619 O O . ALA A 1 338 ? -5.045 -3.565 23.274 1.00 96.00 338 ALA A O 1
ATOM 2620 N N . PRO A 1 339 ? -3.422 -2.132 23.874 1.00 92.62 339 PRO A N 1
ATOM 2621 C CA . PRO A 1 339 ? -4.169 -1.570 24.998 1.00 92.62 339 PRO A CA 1
ATOM 2622 C C . PRO A 1 339 ? -5.524 -0.971 24.583 1.00 92.62 339 PRO A C 1
ATOM 2624 O O . PRO A 1 339 ? -5.739 -0.621 23.422 1.00 92.62 339 PRO A O 1
ATOM 2627 N N . ALA A 1 340 ? -6.445 -0.853 25.547 1.00 90.50 340 ALA A N 1
ATOM 2628 C CA . ALA A 1 340 ? -7.776 -0.256 25.368 1.00 90.50 340 ALA A CA 1
ATOM 2629 C C . ALA A 1 340 ? -8.610 -0.848 24.200 1.00 90.50 340 ALA A C 1
ATOM 2631 O O . ALA A 1 340 ? -9.396 -0.141 23.570 1.00 90.50 340 ALA A O 1
ATOM 2632 N N . ALA A 1 341 ? -8.420 -2.125 23.851 1.00 93.75 341 ALA A N 1
ATOM 2633 C CA . ALA A 1 341 ? -9.073 -2.736 22.694 1.00 93.75 341 ALA A CA 1
ATOM 2634 C C . ALA A 1 341 ? -10.571 -3.041 22.900 1.00 93.75 341 ALA A C 1
ATOM 2636 O O . ALA A 1 341 ? -10.998 -3.514 23.955 1.00 93.75 341 ALA A O 1
ATOM 2637 N N . PHE A 1 342 ? -11.368 -2.853 21.844 1.00 95.19 342 PHE A N 1
ATOM 2638 C CA . PHE A 1 342 ? -12.773 -3.255 21.803 1.00 95.19 342 PHE A CA 1
ATOM 2639 C C . PHE A 1 342 ? -12.926 -4.702 21.303 1.00 95.19 342 PHE A C 1
ATOM 2641 O O . PHE A 1 342 ? -12.959 -4.961 20.103 1.00 95.19 342 PHE A O 1
ATOM 2648 N N . ALA A 1 343 ? -13.073 -5.661 22.221 1.00 92.50 343 ALA A N 1
ATOM 2649 C CA . ALA A 1 343 ? -13.214 -7.091 21.899 1.00 92.50 343 ALA A CA 1
ATOM 2650 C C . ALA A 1 343 ? -14.665 -7.566 21.635 1.00 92.50 343 ALA A C 1
ATOM 2652 O O . ALA A 1 343 ? -14.929 -8.767 21.513 1.00 92.50 343 ALA A O 1
ATOM 2653 N N . GLY A 1 344 ? -15.626 -6.637 21.580 1.00 93.12 344 GLY A N 1
ATOM 2654 C CA . GLY A 1 344 ? -17.049 -6.946 21.438 1.00 93.12 344 GLY A CA 1
ATOM 2655 C C . GLY A 1 344 ? -17.487 -7.350 20.017 1.00 93.12 344 GLY A C 1
ATOM 2656 O O . GLY A 1 344 ? -16.664 -7.545 19.114 1.00 93.12 344 GLY A O 1
ATOM 2657 N N . PRO A 1 345 ? -18.807 -7.493 19.789 1.00 94.62 345 PRO A N 1
ATOM 2658 C CA . PRO A 1 345 ? -19.374 -7.770 18.470 1.00 94.62 345 PRO A CA 1
ATOM 2659 C C . PRO A 1 345 ? -19.067 -6.653 17.464 1.00 94.62 345 PRO A C 1
ATOM 2661 O O . PRO A 1 345 ? -19.231 -5.476 17.775 1.00 94.62 345 PRO A O 1
ATOM 2664 N N . ILE A 1 346 ? -18.674 -7.014 16.238 1.00 96.25 346 ILE A N 1
ATOM 2665 C CA . ILE A 1 346 ? -18.392 -6.053 15.161 1.00 96.25 346 ILE A CA 1
ATOM 2666 C C . ILE A 1 346 ? -19.179 -6.444 13.911 1.00 96.25 346 ILE A C 1
ATOM 2668 O O . ILE A 1 346 ? -19.106 -7.593 13.469 1.00 96.25 346 ILE A O 1
ATOM 2672 N N . ALA A 1 347 ? -19.904 -5.485 13.337 1.00 95.69 347 ALA A N 1
ATOM 2673 C CA . ALA A 1 347 ? -20.519 -5.580 12.020 1.00 95.69 347 ALA A CA 1
ATOM 2674 C C . ALA A 1 347 ? -19.651 -4.812 11.012 1.00 95.69 347 ALA A C 1
ATOM 2676 O O . ALA A 1 347 ? -19.634 -3.584 11.008 1.00 95.69 347 ALA A O 1
ATOM 2677 N N . LEU A 1 348 ? -18.910 -5.541 10.175 1.00 97.56 348 LEU A N 1
ATOM 2678 C CA . LEU A 1 348 ? -18.031 -4.966 9.156 1.00 97.56 348 LEU A CA 1
ATOM 2679 C C . LEU A 1 348 ? -18.801 -4.726 7.847 1.00 97.56 348 LEU A C 1
ATOM 2681 O O . LEU A 1 348 ? -19.381 -5.664 7.295 1.00 97.56 348 LEU A O 1
ATOM 2685 N N . LEU A 1 349 ? -18.788 -3.488 7.348 1.00 97.75 349 LEU A N 1
ATOM 2686 C CA . LEU A 1 349 ? -19.401 -3.091 6.078 1.00 97.75 349 LEU A CA 1
ATOM 2687 C C . LEU A 1 349 ? -18.320 -2.907 5.006 1.00 97.75 349 LEU A C 1
ATOM 2689 O O . LEU A 1 349 ? -17.382 -2.133 5.186 1.00 97.75 349 LEU A O 1
ATOM 2693 N N . THR A 1 350 ? -18.482 -3.579 3.868 1.00 95.94 350 THR A N 1
ATOM 2694 C CA . THR A 1 350 ? -17.589 -3.489 2.701 1.00 95.94 350 THR A CA 1
ATOM 2695 C C . THR A 1 350 ? -18.396 -3.295 1.415 1.00 95.94 350 THR A C 1
ATOM 2697 O O . THR A 1 350 ? -19.616 -3.476 1.402 1.00 95.94 350 THR A O 1
ATOM 2700 N N . SER A 1 351 ? -17.740 -2.892 0.326 1.00 94.12 351 SER A N 1
ATOM 2701 C CA . SER A 1 351 ? -18.356 -2.785 -1.005 1.00 94.12 351 SER A CA 1
ATOM 2702 C C . SER A 1 351 ? -17.354 -3.138 -2.114 1.00 94.12 351 SER A C 1
ATOM 2704 O O . SER A 1 351 ? -16.200 -3.446 -1.824 1.00 94.12 351 SER A O 1
ATOM 2706 N N . GLY A 1 352 ? -17.755 -3.044 -3.389 1.00 92.00 352 GLY A N 1
ATOM 2707 C CA . GLY A 1 352 ? -16.830 -3.152 -4.532 1.00 92.00 352 GLY A CA 1
ATOM 2708 C C . GLY A 1 352 ? -15.739 -2.066 -4.575 1.00 92.00 352 GLY A C 1
ATOM 2709 O O . GLY A 1 352 ? -14.812 -2.162 -5.376 1.00 92.00 352 GLY A O 1
ATOM 2710 N N . SER A 1 353 ? -15.840 -1.045 -3.720 1.00 93.19 353 SER A N 1
ATOM 2711 C CA . SER A 1 353 ? -14.845 0.013 -3.500 1.00 93.19 353 SER A CA 1
ATOM 2712 C C . SER A 1 353 ? -13.928 -0.238 -2.291 1.00 93.19 353 SER A C 1
ATOM 2714 O O . SER A 1 353 ? -13.071 0.598 -2.010 1.00 93.19 353 SER A O 1
ATOM 2716 N N . THR A 1 354 ? -14.084 -1.362 -1.581 1.00 94.56 354 THR A N 1
ATOM 2717 C CA . THR A 1 354 ? -13.129 -1.832 -0.564 1.00 94.56 354 THR A CA 1
ATOM 2718 C C . THR A 1 354 ? -12.004 -2.605 -1.266 1.00 94.56 354 THR A C 1
ATOM 2720 O O . THR A 1 354 ? -12.257 -3.679 -1.806 1.00 94.56 354 THR A O 1
ATOM 2723 N N . ILE A 1 355 ? -10.785 -2.052 -1.313 1.00 91.81 355 ILE A N 1
ATOM 2724 C CA . ILE A 1 355 ? -9.676 -2.534 -2.170 1.00 91.81 355 ILE A CA 1
ATOM 2725 C C . ILE A 1 355 ? -8.352 -2.525 -1.386 1.00 91.81 355 ILE A C 1
ATOM 2727 O O . ILE A 1 355 ? -8.194 -1.744 -0.447 1.00 91.81 355 ILE A O 1
ATOM 2731 N N . SER A 1 356 ? -7.375 -3.345 -1.789 1.00 94.44 356 SER A N 1
ATOM 2732 C CA . SER A 1 356 ? -5.982 -3.281 -1.315 1.00 94.44 356 SER A CA 1
ATOM 2733 C C . SER A 1 356 ? -5.896 -3.484 0.206 1.00 94.44 356 SER A C 1
ATOM 2735 O O . SER A 1 356 ? -6.417 -4.484 0.699 1.00 94.44 356 SER A O 1
ATOM 2737 N N . ALA A 1 357 ? -5.321 -2.558 0.982 1.00 96.50 357 ALA A N 1
ATOM 2738 C CA . ALA A 1 357 ? -5.301 -2.669 2.445 1.00 96.50 357 ALA A CA 1
ATOM 2739 C C . ALA A 1 357 ? -6.710 -2.720 3.091 1.00 96.50 357 ALA A C 1
ATOM 2741 O O . ALA A 1 357 ? -6.875 -3.220 4.202 1.00 96.50 357 ALA A O 1
ATOM 2742 N N . GLY A 1 358 ? -7.759 -2.273 2.386 1.00 96.25 358 GLY A N 1
ATOM 2743 C CA . GLY A 1 358 ? -9.151 -2.515 2.778 1.00 96.25 358 GLY A CA 1
ATOM 2744 C C . GLY A 1 358 ? -9.557 -3.993 2.667 1.00 96.25 358 GLY A C 1
ATOM 2745 O O . GLY A 1 358 ? -10.296 -4.496 3.516 1.00 96.25 358 GLY A O 1
ATOM 2746 N N . GLU A 1 359 ? -9.045 -4.714 1.662 1.00 95.88 359 GLU A N 1
ATOM 2747 C CA . GLU A 1 359 ? -9.220 -6.166 1.503 1.00 95.88 359 GLU A CA 1
ATOM 2748 C C . GLU A 1 359 ? -8.397 -6.938 2.554 1.00 95.88 359 GLU A C 1
ATOM 2750 O O . GLU A 1 359 ? -8.944 -7.838 3.191 1.00 95.88 359 GLU A O 1
ATOM 2755 N N . THR A 1 360 ? -7.130 -6.576 2.802 1.00 97.19 360 THR A N 1
ATOM 2756 C CA . THR A 1 360 ? -6.278 -7.267 3.799 1.00 97.19 360 THR A CA 1
ATOM 2757 C C . THR A 1 360 ? -6.755 -7.035 5.233 1.00 97.19 360 THR A C 1
ATOM 2759 O O . THR A 1 360 ? -6.831 -7.985 6.011 1.00 97.19 360 THR A O 1
ATOM 2762 N N . PHE A 1 361 ? -7.192 -5.820 5.581 1.00 98.44 361 PHE A N 1
ATOM 2763 C CA . PHE A 1 361 ? -7.876 -5.576 6.851 1.00 98.44 361 PHE A CA 1
ATOM 2764 C C . PHE A 1 361 ? -9.154 -6.415 6.970 1.00 98.44 361 PHE A C 1
ATOM 2766 O O . PHE A 1 361 ? -9.415 -7.012 8.013 1.00 98.44 361 PHE A O 1
ATOM 2773 N N . THR A 1 362 ? -9.950 -6.496 5.898 1.00 97.75 362 THR A N 1
ATOM 2774 C CA . THR A 1 362 ? -11.158 -7.331 5.899 1.00 97.75 362 THR A CA 1
ATOM 2775 C C . THR A 1 362 ? -10.806 -8.792 6.181 1.00 97.75 362 THR A C 1
ATOM 2777 O O . THR A 1 362 ? -11.489 -9.405 6.995 1.00 97.75 362 THR A O 1
ATOM 2780 N N . GLN A 1 363 ? -9.728 -9.327 5.587 1.00 96.81 363 GLN A N 1
ATOM 2781 C CA . GLN A 1 363 ? -9.215 -10.671 5.890 1.00 96.81 363 GLN A CA 1
ATOM 2782 C C . GLN A 1 363 ? -8.810 -10.810 7.366 1.00 96.81 363 GLN A C 1
ATOM 2784 O O . GLN A 1 363 ? -9.296 -11.726 8.027 1.00 96.81 363 GLN A O 1
ATOM 2789 N N . ALA A 1 364 ? -8.042 -9.858 7.910 1.00 97.06 364 ALA A N 1
ATOM 2790 C CA . ALA A 1 364 ? -7.635 -9.856 9.319 1.00 97.06 364 ALA A CA 1
ATOM 2791 C C . ALA A 1 364 ? -8.825 -9.928 10.294 1.00 97.06 364 ALA A C 1
ATOM 2793 O O . ALA A 1 364 ? -8.730 -10.532 11.358 1.00 97.06 364 ALA A O 1
ATOM 2794 N N . MET A 1 365 ? -9.971 -9.355 9.918 1.00 96.69 365 MET A N 1
ATOM 2795 C CA . MET A 1 365 ? -11.181 -9.360 10.741 1.00 96.69 365 MET A CA 1
ATOM 2796 C C . MET A 1 365 ? -12.061 -10.615 10.588 1.00 96.69 365 MET A C 1
ATOM 2798 O O . MET A 1 365 ? -12.981 -10.780 11.395 1.00 96.69 365 MET A O 1
ATOM 2802 N N . LEU A 1 366 ? -11.814 -11.491 9.599 1.00 91.31 366 LEU A N 1
ATOM 2803 C CA . LEU A 1 366 ? -12.604 -12.718 9.380 1.00 91.31 366 LEU A CA 1
ATOM 2804 C C . LEU A 1 366 ? -12.375 -13.762 10.479 1.00 91.31 366 LEU A C 1
ATOM 2806 O O . LEU A 1 366 ? -13.339 -14.344 10.974 1.00 91.31 366 LEU A O 1
ATOM 2810 N N . GLU A 1 367 ? -11.117 -13.979 10.869 1.00 83.50 367 GLU A N 1
ATOM 2811 C CA . GLU A 1 367 ? -10.724 -14.958 11.898 1.00 83.50 367 GLU A CA 1
ATOM 2812 C C . GLU A 1 367 ? -10.644 -14.357 13.311 1.00 83.50 367 GLU A C 1
ATOM 2814 O O . GLU A 1 367 ? -10.267 -15.035 14.268 1.00 83.50 367 GLU A O 1
ATOM 2819 N N . ARG A 1 368 ? -11.032 -13.085 13.465 1.00 92.44 368 ARG A N 1
ATOM 2820 C CA . ARG A 1 368 ? -10.991 -12.365 14.739 1.00 92.44 368 ARG A CA 1
ATOM 2821 C C . ARG A 1 368 ? -11.815 -13.089 15.819 1.00 92.44 368 ARG A C 1
ATOM 2823 O O . ARG A 1 368 ? -13.039 -13.192 15.669 1.00 92.44 368 ARG A O 1
ATOM 2830 N N . PRO A 1 369 ? -11.201 -13.505 16.945 1.00 83.31 369 PRO A N 1
ATOM 2831 C CA . PRO A 1 369 ? -11.921 -14.057 18.085 1.00 83.31 369 PRO A CA 1
ATOM 2832 C C . PRO A 1 369 ? -12.966 -13.060 18.596 1.00 83.31 369 PRO A C 1
ATOM 2834 O O . PRO A 1 369 ? -12.666 -11.883 18.795 1.00 83.31 369 PRO A O 1
ATOM 2837 N N . CYS A 1 370 ? -14.198 -13.523 18.808 1.00 67.25 370 CYS A N 1
ATOM 2838 C CA . CYS A 1 370 ? -15.268 -12.715 19.383 1.00 67.25 370 CYS A CA 1
ATOM 2839 C C . CYS A 1 370 ? -15.503 -13.104 20.848 1.00 67.25 370 CYS A C 1
ATOM 2841 O O . CYS A 1 370 ? -15.823 -14.253 21.159 1.00 67.25 370 CYS A O 1
ATOM 2843 N N . HIS A 1 371 ? -15.384 -12.139 21.763 1.00 63.34 371 HIS A N 1
ATOM 2844 C CA . HIS A 1 371 ? -15.642 -12.385 23.178 1.00 63.34 371 HIS A CA 1
ATOM 2845 C C . HIS A 1 371 ? -17.154 -12.363 23.456 1.00 63.34 371 HIS A C 1
ATOM 2847 O O . HIS A 1 371 ? -17.739 -11.339 23.816 1.00 63.34 371 HIS A O 1
ATOM 2853 N N . ASN A 1 372 ? -17.822 -13.498 23.250 1.00 54.59 372 ASN A N 1
ATOM 2854 C CA . ASN A 1 372 ? -19.270 -13.607 23.410 1.00 54.59 372 ASN A CA 1
ATOM 2855 C C . ASN A 1 372 ? -19.644 -14.054 24.833 1.00 54.59 372 ASN A C 1
ATOM 2857 O O . ASN A 1 372 ? -19.797 -15.246 25.089 1.00 54.59 372 ASN A O 1
ATOM 2861 N N . LYS A 1 373 ? -19.824 -13.101 25.761 1.00 49.66 373 LYS A N 1
ATOM 2862 C CA . LYS A 1 373 ? -20.083 -13.392 27.190 1.00 49.66 373 LYS A CA 1
ATOM 2863 C C . LYS A 1 373 ? -21.311 -14.279 27.475 1.00 49.66 373 LYS A C 1
ATOM 2865 O O . LYS A 1 373 ? -21.405 -14.773 28.587 1.00 49.66 373 LYS A O 1
ATOM 2870 N N . ASN A 1 374 ? -22.236 -14.473 26.523 1.00 42.12 374 ASN A N 1
ATOM 2871 C CA . ASN A 1 374 ? -23.517 -15.170 26.743 1.00 42.12 374 ASN A CA 1
ATOM 2872 C C . ASN A 1 374 ? -23.985 -16.097 25.590 1.00 42.12 374 ASN A C 1
ATOM 2874 O O . ASN A 1 374 ? -25.179 -16.380 25.484 1.00 42.12 374 ASN A O 1
ATOM 2878 N N . ARG A 1 375 ? -23.108 -16.586 24.697 1.00 39.69 375 ARG A N 1
ATOM 2879 C CA . ARG A 1 375 ? -23.491 -17.628 23.711 1.00 39.69 375 ARG A CA 1
ATOM 2880 C C . ARG A 1 375 ? -22.282 -18.413 23.184 1.00 39.69 375 ARG A C 1
ATOM 2882 O O . ARG A 1 375 ? -21.210 -17.819 23.073 1.00 39.69 375 ARG A O 1
ATOM 2889 N N . PRO A 1 376 ? -22.453 -19.687 22.765 1.00 34.72 376 PRO A N 1
ATOM 2890 C CA . PRO A 1 376 ? -21.417 -20.426 22.049 1.00 34.72 376 PRO A CA 1
ATOM 2891 C C . PRO A 1 376 ? -20.898 -19.645 20.837 1.00 34.72 376 PRO A C 1
ATOM 2893 O O . PRO A 1 376 ? -21.629 -18.875 20.205 1.00 34.72 376 PRO A O 1
ATOM 2896 N N . THR A 1 377 ? -19.623 -19.845 20.521 1.00 36.22 377 THR A N 1
ATOM 2897 C CA . THR A 1 377 ? -18.924 -19.175 19.424 1.00 36.22 377 THR A CA 1
ATOM 2898 C C . THR A 1 377 ? -19.533 -19.545 18.074 1.00 36.22 377 THR A C 1
ATOM 2900 O O . THR A 1 377 ? -19.281 -20.624 17.540 1.00 36.22 377 THR A O 1
ATOM 2903 N N . HIS A 1 378 ? -20.287 -18.618 17.487 1.00 37.19 378 HIS A N 1
ATOM 2904 C CA . HIS A 1 378 ? -20.515 -18.589 16.046 1.00 37.19 378 HIS A CA 1
ATOM 2905 C C . 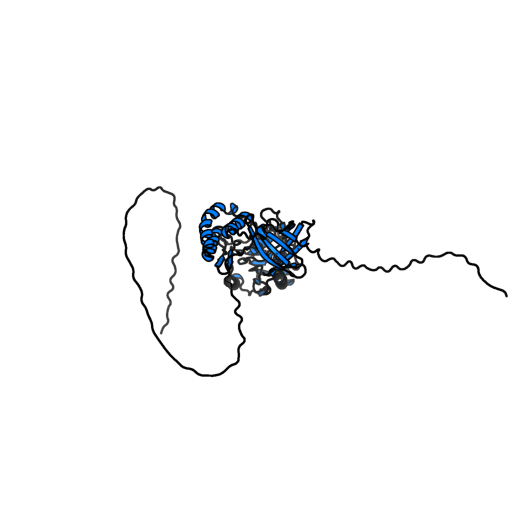HIS A 1 378 ? -19.553 -17.574 15.411 1.00 37.19 378 HIS A C 1
ATOM 2907 O O . HIS A 1 378 ? -19.399 -16.479 15.965 1.00 37.19 378 HIS A O 1
ATOM 2913 N N . PRO A 1 379 ? -18.919 -17.899 14.267 1.00 41.31 379 PRO A N 1
ATOM 2914 C CA . PRO A 1 379 ? -18.058 -16.958 13.558 1.00 41.31 379 PRO A CA 1
ATOM 2915 C C . PRO A 1 379 ? -18.836 -15.693 13.171 1.00 41.31 379 PRO A C 1
ATOM 2917 O O . PRO A 1 379 ? -20.047 -15.738 12.927 1.00 41.31 379 PRO A O 1
ATOM 2920 N N . GLY A 1 380 ? -18.139 -14.554 13.145 1.00 42.06 380 GLY A N 1
ATOM 2921 C CA . GLY A 1 380 ? -18.744 -13.235 12.955 1.00 42.06 380 GLY A CA 1
ATOM 2922 C C . GLY A 1 380 ? -19.630 -13.170 11.709 1.00 42.06 380 GLY A C 1
ATOM 2923 O O . GLY A 1 380 ? -19.180 -13.427 10.593 1.00 42.06 380 GLY A O 1
ATOM 2924 N 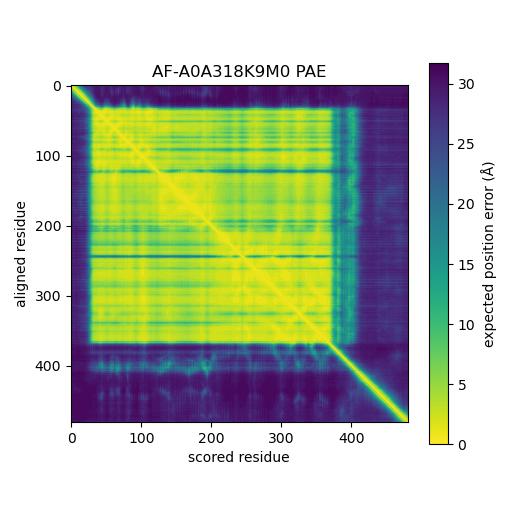N . ARG A 1 381 ? -20.909 -12.819 11.887 1.00 38.69 381 ARG A N 1
ATOM 2925 C CA . ARG A 1 381 ? -21.888 -12.814 10.793 1.00 38.69 381 ARG A CA 1
ATOM 2926 C C . ARG A 1 381 ? -21.682 -11.593 9.892 1.00 38.69 381 ARG A C 1
ATOM 2928 O O . ARG A 1 381 ? -22.290 -10.548 10.111 1.00 38.69 381 ARG A O 1
ATOM 2935 N N . LEU A 1 382 ? -20.838 -11.737 8.869 1.00 41.78 382 LEU A N 1
ATOM 2936 C CA . LEU A 1 382 ? -20.609 -10.712 7.848 1.00 41.78 382 LEU A CA 1
ATOM 2937 C C . LEU A 1 382 ? -21.926 -10.385 7.118 1.00 41.78 382 LEU A C 1
ATOM 2939 O O . LEU A 1 382 ? -22.431 -11.174 6.317 1.00 41.78 382 LEU A O 1
ATOM 2943 N N . LEU A 1 383 ? -22.489 -9.208 7.395 1.00 36.50 383 LEU A N 1
ATOM 2944 C CA . LEU A 1 383 ? -23.752 -8.737 6.824 1.00 36.50 383 LEU A CA 1
ATOM 2945 C C . LEU A 1 383 ? -23.551 -8.203 5.398 1.00 36.50 383 LEU A C 1
ATOM 2947 O O . LEU A 1 383 ? -23.587 -7.003 5.141 1.00 36.50 383 LEU A O 1
ATOM 2951 N N . ARG A 1 384 ? -23.392 -9.116 4.435 1.00 32.84 384 ARG A N 1
ATOM 2952 C CA . ARG A 1 384 ? -23.496 -8.776 3.009 1.00 32.84 384 ARG A CA 1
ATOM 2953 C C . ARG A 1 384 ? -24.963 -8.557 2.633 1.00 32.84 384 ARG A C 1
ATOM 2955 O O . ARG A 1 384 ? -25.712 -9.519 2.482 1.00 32.84 384 ARG A O 1
ATOM 2962 N N . ARG A 1 385 ? -25.369 -7.303 2.421 1.00 28.36 385 ARG A N 1
ATOM 2963 C CA . ARG A 1 385 ? -26.585 -6.963 1.664 1.00 28.36 385 ARG A CA 1
ATOM 2964 C C . ARG A 1 385 ? -26.199 -6.142 0.434 1.00 28.36 385 ARG A C 1
ATOM 2966 O O . ARG A 1 385 ? -25.654 -5.057 0.568 1.00 28.36 385 ARG A O 1
ATOM 2973 N N . HIS A 1 386 ? -26.479 -6.705 -0.742 1.00 29.69 386 HIS A N 1
ATOM 2974 C CA . HIS A 1 386 ? -26.327 -6.094 -2.070 1.00 29.69 386 HIS A CA 1
ATOM 2975 C C . HIS A 1 386 ? -24.981 -5.401 -2.363 1.00 29.69 386 HIS A C 1
ATOM 2977 O O . HIS A 1 386 ? -24.939 -4.240 -2.758 1.00 29.69 386 HIS A O 1
ATOM 2983 N N . ALA A 1 387 ? -23.889 -6.166 -2.290 1.00 28.53 387 ALA A N 1
ATOM 2984 C CA . ALA A 1 387 ? -22.779 -5.962 -3.222 1.00 28.53 387 ALA A CA 1
ATOM 2985 C C . ALA A 1 387 ? -23.058 -6.794 -4.486 1.00 28.53 387 ALA A C 1
ATOM 2987 O O . ALA A 1 387 ? -23.485 -7.948 -4.378 1.00 28.53 387 ALA A O 1
ATOM 2988 N N . ALA A 1 388 ? -22.847 -6.218 -5.671 1.00 29.33 388 ALA A N 1
ATOM 2989 C CA . ALA A 1 388 ? -22.826 -6.994 -6.905 1.00 29.33 388 ALA A CA 1
ATOM 2990 C C . ALA A 1 388 ? -21.588 -7.907 -6.890 1.00 29.33 388 ALA A C 1
ATOM 2992 O O . ALA A 1 388 ? -20.485 -7.426 -6.654 1.00 29.33 388 ALA A O 1
ATOM 2993 N N . GLN A 1 389 ? -21.812 -9.202 -7.142 1.00 24.55 389 GLN A N 1
ATOM 2994 C CA . GLN A 1 389 ? -20.855 -10.312 -7.022 1.00 24.55 389 GLN A CA 1
ATOM 2995 C C . GLN A 1 389 ? -20.292 -10.571 -5.601 1.00 24.55 389 GLN A C 1
ATOM 2997 O O . GLN A 1 389 ? -20.042 -9.652 -4.819 1.00 24.55 389 GLN A O 1
ATOM 3002 N N . PRO A 1 390 ? -20.092 -11.849 -5.220 1.00 21.92 390 PRO A N 1
ATOM 3003 C CA . PRO A 1 390 ? -19.272 -12.177 -4.061 1.00 21.92 390 PRO A CA 1
ATOM 3004 C C . PRO A 1 390 ? -17.799 -11.838 -4.362 1.00 21.92 390 PRO A C 1
ATOM 3006 O O . PRO A 1 390 ? -17.379 -11.970 -5.513 1.00 21.92 390 PRO A O 1
ATOM 3009 N N . PRO A 1 391 ? -16.976 -11.485 -3.356 1.00 26.44 391 PRO A N 1
ATOM 3010 C CA . PRO A 1 391 ? -15.535 -11.571 -3.521 1.00 26.44 391 PRO A CA 1
ATOM 3011 C C . PRO A 1 391 ? -15.176 -13.017 -3.869 1.00 26.44 391 PRO A C 1
ATOM 3013 O O . PRO A 1 391 ? -15.709 -13.970 -3.287 1.00 26.44 391 PRO A O 1
ATOM 3016 N N . HIS A 1 392 ? -14.289 -13.150 -4.845 1.00 30.42 392 HIS A N 1
ATOM 3017 C CA . HIS A 1 392 ? -13.742 -14.419 -5.298 1.00 30.42 392 HIS A CA 1
ATOM 3018 C C . HIS A 1 392 ? -12.922 -15.098 -4.170 1.00 30.42 392 HIS A C 1
ATOM 3020 O O . HIS A 1 392 ? -12.624 -14.451 -3.160 1.00 30.42 392 HIS A O 1
ATOM 3026 N N . PRO A 1 393 ? -12.602 -16.408 -4.283 1.00 22.56 393 PRO A N 1
ATOM 3027 C CA . PRO A 1 393 ? -11.784 -17.139 -3.303 1.00 22.56 393 PRO A CA 1
ATOM 3028 C C . PRO A 1 393 ? -10.481 -16.407 -2.921 1.00 22.56 393 PRO A C 1
ATOM 3030 O O . PRO A 1 393 ? -10.016 -15.572 -3.699 1.00 22.56 393 PRO A O 1
ATOM 3033 N N . PRO A 1 394 ? -9.903 -16.705 -1.734 1.00 23.09 394 PRO A N 1
ATOM 3034 C CA . PRO A 1 394 ? -8.912 -15.875 -1.044 1.00 23.09 394 PRO A CA 1
ATOM 3035 C C . PRO A 1 394 ? -7.877 -15.245 -1.974 1.00 23.09 394 PRO A C 1
ATOM 3037 O O . PRO A 1 394 ? -7.034 -15.924 -2.563 1.00 23.09 394 PRO A O 1
ATOM 3040 N N . HIS A 1 395 ? -7.957 -13.919 -2.090 1.00 29.98 395 HIS A N 1
ATOM 3041 C CA . HIS A 1 395 ? -7.041 -13.145 -2.907 1.00 29.98 395 HIS A CA 1
ATOM 3042 C C . HIS A 1 395 ? -5.627 -13.238 -2.335 1.00 29.98 395 HIS A C 1
ATOM 3044 O O . HIS A 1 395 ? -5.332 -12.697 -1.269 1.00 29.98 395 HIS A O 1
ATOM 3050 N N . LEU A 1 396 ? -4.750 -13.886 -3.099 1.00 25.38 396 LEU A N 1
ATOM 3051 C CA . LEU A 1 396 ? -3.312 -13.719 -2.990 1.00 25.38 396 LEU A CA 1
ATOM 3052 C C . LEU A 1 396 ? -2.991 -12.244 -3.274 1.00 25.38 396 LEU A C 1
ATOM 3054 O O . LEU A 1 396 ? -3.010 -11.829 -4.431 1.00 25.38 396 LEU A O 1
ATOM 3058 N N . VAL A 1 397 ? -2.715 -11.446 -2.242 1.00 28.41 397 VAL A N 1
ATOM 3059 C CA . VAL A 1 397 ? -2.288 -10.049 -2.419 1.00 28.41 397 VAL A CA 1
ATOM 3060 C C . VAL A 1 397 ? -0.810 -10.030 -2.800 1.00 28.41 397 VAL A C 1
ATOM 3062 O O . VAL A 1 397 ? 0.075 -9.817 -1.972 1.00 28.41 397 VAL A O 1
ATOM 3065 N N . VAL A 1 398 ? -0.553 -10.278 -4.084 1.00 26.25 398 VAL A N 1
ATOM 3066 C CA . VAL A 1 398 ? 0.695 -9.865 -4.724 1.00 26.25 398 VAL A CA 1
ATOM 3067 C C . VAL A 1 398 ? 0.543 -8.393 -5.062 1.00 26.25 398 VAL A C 1
ATOM 3069 O O . VAL A 1 398 ? -0.373 -8.018 -5.790 1.00 26.25 398 VAL A O 1
ATOM 3072 N N . HIS A 1 399 ? 1.447 -7.569 -4.545 1.00 29.00 399 HIS A N 1
ATOM 3073 C CA . HIS A 1 399 ? 1.634 -6.213 -5.042 1.00 29.00 399 HIS A CA 1
ATOM 3074 C C . HIS A 1 399 ? 2.510 -6.314 -6.296 1.00 29.00 399 HIS A C 1
ATOM 3076 O O . HIS A 1 399 ? 3.720 -6.509 -6.140 1.00 29.00 399 HIS A O 1
ATOM 3082 N N . PRO A 1 400 ? 1.974 -6.222 -7.532 1.00 25.62 400 PRO A N 1
ATOM 3083 C CA . PRO A 1 400 ? 2.838 -5.899 -8.653 1.00 25.62 400 PRO A CA 1
ATOM 3084 C C . PRO A 1 400 ? 3.474 -4.531 -8.342 1.00 25.62 400 PRO A C 1
ATOM 3086 O O . PRO A 1 400 ? 2.772 -3.630 -7.873 1.00 25.62 400 PRO A O 1
ATOM 3089 N N . PRO A 1 401 ? 4.787 -4.348 -8.546 1.00 28.34 401 PRO A N 1
ATOM 3090 C CA . PRO A 1 401 ? 5.410 -3.041 -8.361 1.00 28.34 401 PRO A CA 1
ATOM 3091 C C . PRO A 1 401 ? 4.695 -1.977 -9.208 1.00 28.34 401 PRO A C 1
ATOM 3093 O O . PRO A 1 401 ? 4.344 -2.221 -10.366 1.00 28.34 401 PRO A O 1
ATOM 3096 N N . GLN A 1 402 ? 4.494 -0.785 -8.641 1.00 30.03 402 GLN A N 1
ATOM 3097 C CA . GLN A 1 402 ? 3.927 0.361 -9.355 1.00 30.03 402 GLN A CA 1
ATOM 3098 C C . GLN A 1 402 ? 4.984 0.942 -10.303 1.00 30.03 402 GLN A C 1
ATOM 3100 O O . GLN A 1 402 ? 5.689 1.894 -9.974 1.00 30.03 402 GLN A O 1
ATOM 3105 N N . ARG A 1 403 ? 5.145 0.338 -11.482 1.00 39.78 403 ARG A N 1
ATOM 3106 C CA . ARG A 1 403 ? 6.257 0.676 -12.378 1.00 39.78 403 ARG A CA 1
ATOM 3107 C C . ARG A 1 403 ? 5.983 1.957 -13.171 1.00 39.78 403 ARG A C 1
ATOM 3109 O O . ARG A 1 403 ? 5.098 2.007 -14.028 1.00 39.78 403 ARG A O 1
ATOM 3116 N N . ARG A 1 404 ? 6.806 2.985 -12.940 1.00 33.78 404 ARG A N 1
ATOM 3117 C CA . ARG A 1 404 ? 7.023 4.063 -13.919 1.00 33.78 404 ARG A CA 1
ATOM 3118 C C . ARG A 1 404 ? 7.759 3.492 -15.130 1.00 33.78 404 ARG A C 1
ATOM 3120 O O . ARG A 1 404 ? 8.683 2.703 -14.962 1.00 33.78 404 ARG A O 1
ATOM 3127 N N . ILE A 1 405 ? 7.405 3.940 -16.333 1.00 35.94 405 ILE A N 1
ATOM 3128 C CA . ILE A 1 405 ? 8.216 3.698 -17.535 1.00 35.94 405 ILE A CA 1
ATOM 3129 C C . ILE A 1 405 ? 9.316 4.777 -17.562 1.00 35.94 405 ILE A C 1
ATOM 3131 O O . ILE A 1 405 ? 8.980 5.945 -17.759 1.00 35.94 405 ILE A O 1
ATOM 3135 N N . PRO A 1 406 ? 10.615 4.461 -17.365 1.00 33.00 406 PRO A N 1
ATOM 3136 C CA . PRO A 1 406 ? 11.632 5.499 -17.136 1.00 33.00 406 PRO A CA 1
ATOM 3137 C C . PRO A 1 406 ? 12.062 6.278 -18.393 1.00 33.00 406 PRO A C 1
ATOM 3139 O O . PRO A 1 406 ? 12.949 7.130 -18.314 1.00 33.00 406 PRO A O 1
ATOM 3142 N N . HIS A 1 407 ? 11.522 5.942 -19.569 1.00 43.25 407 HIS A N 1
ATOM 3143 C CA . HIS A 1 407 ? 12.082 6.311 -20.875 1.00 43.25 407 HIS A CA 1
ATOM 3144 C C . HIS A 1 407 ? 11.032 6.841 -21.864 1.00 43.25 407 HIS A C 1
ATOM 3146 O O . HIS A 1 407 ? 10.949 6.379 -22.995 1.00 43.25 407 HIS A O 1
ATOM 3152 N N . LEU A 1 408 ? 10.277 7.858 -21.449 1.00 38.56 408 LEU A N 1
ATOM 3153 C CA . LEU A 1 408 ? 9.574 8.768 -22.362 1.00 38.56 408 LEU A CA 1
ATOM 3154 C C . LEU A 1 408 ? 10.257 10.140 -22.266 1.00 38.56 408 LEU A C 1
ATOM 3156 O O . LEU A 1 408 ? 10.737 10.525 -21.192 1.00 38.56 408 LEU A O 1
ATOM 3160 N N . ARG A 1 409 ? 10.439 10.834 -23.393 1.00 28.23 409 ARG A N 1
ATOM 3161 C CA . ARG A 1 409 ? 11.418 11.933 -23.489 1.00 28.23 409 ARG A CA 1
ATOM 3162 C C . ARG A 1 409 ? 10.940 13.194 -22.766 1.00 28.23 409 ARG A C 1
ATOM 3164 O O . ARG A 1 409 ? 10.150 13.957 -23.311 1.00 28.23 409 ARG A O 1
ATOM 3171 N N . GLN A 1 410 ? 11.541 13.515 -21.619 1.00 27.61 410 GLN A N 1
ATOM 3172 C CA . GLN A 1 410 ? 11.486 14.888 -21.104 1.00 27.61 410 GLN A CA 1
ATOM 3173 C C . GLN A 1 410 ? 12.303 15.826 -22.016 1.00 27.61 410 GLN A C 1
ATOM 3175 O O . GLN A 1 410 ? 13.495 15.576 -22.236 1.00 27.61 410 GLN A O 1
ATOM 3180 N N . PRO A 1 411 ? 11.721 16.916 -22.549 1.00 28.16 411 PRO A N 1
ATOM 3181 C CA . PRO A 1 411 ? 12.480 17.910 -23.294 1.00 28.16 411 PRO A CA 1
ATOM 3182 C C . PRO A 1 411 ? 13.386 18.717 -22.352 1.00 28.16 411 PRO A C 1
ATOM 3184 O O . PRO A 1 411 ? 12.957 19.206 -21.308 1.00 28.16 411 PRO A O 1
ATOM 3187 N N . ASN A 1 412 ? 14.649 18.899 -22.750 1.00 26.66 412 ASN A N 1
ATOM 3188 C CA . ASN A 1 412 ? 15.641 19.675 -22.000 1.00 26.66 412 ASN A CA 1
ATOM 3189 C C . ASN A 1 412 ? 15.209 21.143 -21.814 1.00 26.66 412 ASN A C 1
ATOM 3191 O O . ASN A 1 412 ? 15.468 21.992 -22.673 1.00 26.66 412 ASN A O 1
ATOM 3195 N N . LEU A 1 413 ? 14.644 21.474 -20.651 1.00 27.17 413 LEU A N 1
ATOM 3196 C CA . LEU A 1 413 ? 14.474 22.859 -20.213 1.00 27.17 413 LEU A CA 1
ATOM 3197 C C . LEU A 1 413 ? 15.839 23.464 -19.859 1.00 27.17 413 LEU A C 1
ATOM 3199 O O . LEU A 1 413 ? 16.316 23.392 -18.724 1.00 27.17 413 LEU A O 1
ATOM 3203 N N . ARG A 1 414 ? 16.476 24.102 -20.849 1.00 25.62 414 ARG A N 1
ATOM 3204 C CA . ARG A 1 414 ? 17.628 24.983 -20.619 1.00 25.62 414 ARG A CA 1
ATOM 3205 C C . ARG A 1 414 ? 17.239 26.056 -19.597 1.00 25.62 414 ARG A C 1
ATO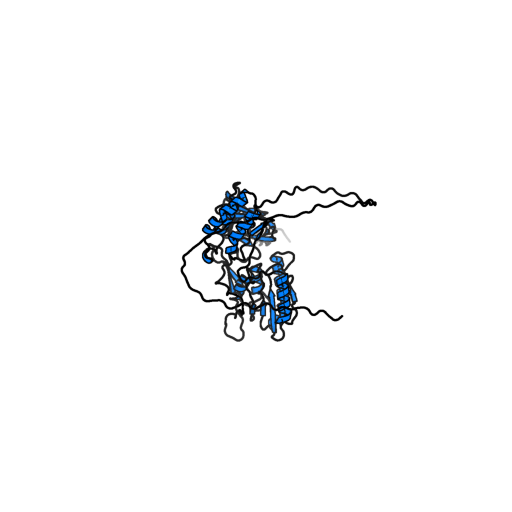M 3207 O O . ARG A 1 414 ? 16.406 26.909 -19.886 1.00 25.62 414 ARG A O 1
ATOM 3214 N N . ARG A 1 415 ? 17.893 26.053 -18.430 1.00 26.27 415 ARG A N 1
ATOM 3215 C CA . ARG A 1 415 ? 17.790 27.122 -17.423 1.00 26.27 415 ARG A CA 1
ATOM 3216 C C . ARG A 1 415 ? 18.271 28.460 -18.002 1.00 26.27 415 ARG A C 1
ATOM 3218 O O . ARG A 1 415 ? 19.455 28.785 -17.924 1.00 26.27 415 ARG A O 1
ATOM 3225 N N . THR A 1 416 ? 17.358 29.270 -18.527 1.00 26.25 416 THR A N 1
ATOM 3226 C CA . THR A 1 416 ? 17.595 30.703 -18.733 1.00 26.25 416 THR A CA 1
ATOM 3227 C C . THR A 1 416 ? 17.591 31.402 -17.377 1.00 26.25 416 THR A C 1
ATOM 3229 O O . THR A 1 416 ? 16.584 31.390 -16.671 1.00 26.25 416 THR A O 1
ATOM 3232 N N . ARG A 1 417 ? 18.724 31.998 -16.988 1.00 26.81 417 ARG A N 1
ATOM 3233 C CA . ARG A 1 417 ? 18.825 32.801 -15.760 1.00 26.81 417 ARG A CA 1
ATOM 3234 C C . ARG A 1 417 ? 17.953 34.056 -15.894 1.00 26.81 417 ARG A C 1
ATOM 3236 O O . ARG A 1 417 ? 18.113 34.797 -16.860 1.00 26.81 417 ARG A O 1
ATOM 3243 N N . HIS A 1 418 ? 17.092 34.321 -14.914 1.00 28.58 418 HIS A N 1
ATOM 3244 C CA . HIS A 1 418 ? 16.454 35.632 -14.772 1.00 28.58 418 HIS A CA 1
ATOM 3245 C C . HIS A 1 418 ? 17.468 36.660 -14.237 1.00 28.58 418 HIS A C 1
ATOM 3247 O O . HIS A 1 418 ? 18.162 36.352 -13.264 1.00 28.58 418 HIS A O 1
ATOM 3253 N N . PRO A 1 419 ? 17.543 37.876 -14.806 1.00 29.23 419 PRO A N 1
ATOM 3254 C CA . PRO A 1 419 ? 18.172 39.017 -14.156 1.00 29.23 419 PRO A CA 1
ATOM 3255 C C . PRO A 1 419 ? 17.206 39.714 -13.182 1.00 29.23 419 PRO A C 1
ATOM 3257 O O . PRO A 1 419 ? 15.986 39.686 -13.353 1.00 29.23 419 PRO A O 1
ATOM 3260 N N . THR A 1 420 ? 17.771 40.344 -12.153 1.00 29.56 420 THR A N 1
ATOM 3261 C CA . THR A 1 420 ? 17.082 41.149 -11.131 1.00 29.56 420 THR A CA 1
ATOM 3262 C C . THR A 1 420 ? 16.466 42.442 -11.703 1.00 29.56 420 THR A C 1
ATOM 3264 O O . THR A 1 420 ? 16.972 42.970 -12.695 1.00 29.56 420 THR A O 1
ATOM 3267 N N . PRO A 1 421 ? 15.395 42.993 -11.092 1.00 30.28 421 PRO A N 1
ATOM 3268 C CA . PRO A 1 421 ? 14.697 44.170 -11.614 1.00 30.28 421 PRO A CA 1
ATOM 3269 C C . PRO A 1 421 ? 15.232 45.508 -11.053 1.00 30.28 421 PRO A C 1
ATOM 3271 O O . PRO A 1 421 ? 15.534 45.590 -9.861 1.00 30.28 421 PRO A O 1
ATOM 3274 N N . PRO A 1 422 ? 15.261 46.590 -11.857 1.00 30.02 422 PRO A N 1
ATOM 3275 C CA . PRO A 1 422 ? 15.366 47.973 -11.381 1.00 30.02 422 PRO A CA 1
ATOM 3276 C C . PRO A 1 422 ? 13.972 48.618 -11.136 1.00 30.02 422 PRO A C 1
ATOM 3278 O O . PRO A 1 422 ? 12.949 48.042 -11.518 1.00 30.02 422 PRO A O 1
ATOM 3281 N N . PRO A 1 423 ? 13.891 49.785 -10.457 1.00 33.06 423 PRO A N 1
ATOM 3282 C CA . PRO A 1 423 ? 12.651 50.267 -9.831 1.00 33.06 423 PRO A CA 1
ATOM 3283 C C . PRO A 1 423 ? 11.704 51.099 -10.726 1.00 33.06 423 PRO A C 1
ATOM 3285 O O . PRO A 1 423 ? 11.992 51.442 -11.868 1.00 33.06 423 PRO A O 1
ATOM 3288 N N . ARG A 1 424 ? 10.529 51.415 -10.156 1.00 31.16 424 ARG A N 1
ATOM 3289 C CA . ARG A 1 424 ? 9.362 52.074 -10.780 1.00 31.16 424 ARG A CA 1
ATOM 3290 C C . ARG A 1 424 ? 9.636 53.468 -11.376 1.00 31.16 424 ARG A C 1
ATOM 3292 O O . ARG A 1 424 ? 10.187 54.328 -10.698 1.00 31.16 424 ARG A O 1
ATOM 3299 N N . ALA A 1 425 ? 9.021 53.746 -12.531 1.00 27.25 425 ALA A N 1
ATOM 3300 C CA . ALA A 1 425 ? 8.721 55.094 -13.037 1.00 27.25 425 ALA A CA 1
ATOM 3301 C C . ALA A 1 425 ? 7.271 55.173 -13.580 1.00 27.25 425 ALA A C 1
ATOM 3303 O O . ALA A 1 425 ? 6.623 54.145 -13.780 1.00 27.25 425 ALA A O 1
ATOM 3304 N N . ARG A 1 426 ? 6.724 56.389 -13.741 1.00 27.73 426 ARG A N 1
ATOM 3305 C CA . ARG A 1 426 ? 5.287 56.664 -13.985 1.00 27.73 426 ARG A CA 1
ATOM 3306 C C . ARG A 1 426 ? 4.938 56.965 -15.459 1.00 27.73 426 ARG A C 1
ATOM 3308 O O . ARG A 1 426 ? 5.759 57.508 -16.178 1.00 27.73 426 ARG A O 1
ATOM 3315 N N . LEU A 1 427 ? 3.655 56.745 -15.795 1.00 28.48 427 LEU A N 1
ATOM 3316 C CA . LEU A 1 427 ? 2.804 57.492 -16.755 1.00 28.48 427 LEU A CA 1
ATOM 3317 C C . LEU A 1 427 ? 3.313 57.758 -18.193 1.00 28.48 427 LEU A C 1
ATOM 3319 O O . LEU A 1 427 ? 4.100 58.666 -18.422 1.00 28.48 427 LEU A O 1
ATOM 3323 N N . HIS A 1 428 ? 2.659 57.151 -19.190 1.00 28.88 428 HIS A N 1
ATOM 3324 C CA . HIS A 1 428 ? 1.604 57.810 -19.993 1.00 28.88 428 HIS A CA 1
ATOM 3325 C C . HIS A 1 428 ? 0.969 56.812 -20.984 1.00 28.88 428 HIS A C 1
ATOM 3327 O O . HIS A 1 428 ? 1.552 55.780 -21.301 1.00 28.88 428 HIS A O 1
ATOM 3333 N N . GLY A 1 429 ? -0.257 57.086 -21.444 1.00 25.12 429 GLY A N 1
ATOM 3334 C CA . GLY A 1 429 ? -1.004 56.184 -22.331 1.00 25.12 429 GLY A CA 1
ATOM 3335 C C . GLY A 1 429 ? -1.105 56.673 -23.777 1.00 25.12 429 GLY A C 1
ATOM 3336 O O . GLY A 1 429 ? -0.996 57.866 -24.046 1.00 25.12 429 GLY A O 1
ATOM 3337 N N . ARG A 1 430 ? -1.427 55.755 -24.699 1.00 27.42 430 ARG A N 1
ATOM 3338 C CA . ARG A 1 430 ? -2.045 56.061 -26.003 1.00 27.42 430 ARG A CA 1
ATOM 3339 C C . ARG A 1 430 ? -2.887 54.875 -26.489 1.00 27.42 430 ARG A C 1
ATOM 3341 O O . ARG A 1 430 ? -2.486 53.725 -26.355 1.00 27.42 430 ARG A O 1
ATOM 3348 N N . ARG A 1 431 ? -4.070 55.165 -27.042 1.00 27.59 431 ARG A N 1
ATOM 3349 C CA . ARG A 1 431 ? -4.953 54.192 -27.712 1.00 27.59 431 ARG A CA 1
ATOM 3350 C C . ARG A 1 431 ? -4.568 54.069 -29.186 1.00 27.59 431 ARG A C 1
ATOM 3352 O O . ARG A 1 431 ? -4.451 55.107 -29.829 1.00 27.59 431 ARG A O 1
ATOM 3359 N N . ILE A 1 432 ? -4.563 52.852 -29.737 1.00 27.95 432 ILE A N 1
ATOM 3360 C CA . ILE A 1 432 ? -4.850 52.587 -31.161 1.00 27.95 432 ILE A CA 1
ATOM 3361 C C . ILE A 1 432 ? -5.733 51.320 -31.263 1.00 27.95 432 ILE A C 1
ATOM 3363 O O . ILE A 1 432 ? -5.544 50.354 -30.529 1.00 27.95 432 ILE A O 1
ATOM 3367 N N . ARG A 1 433 ? -6.728 51.357 -32.157 1.00 25.41 433 ARG A N 1
ATOM 3368 C CA . ARG A 1 433 ? -7.584 50.262 -32.681 1.00 25.41 433 ARG A CA 1
ATOM 3369 C C . ARG A 1 433 ? -7.552 50.394 -34.236 1.00 25.41 433 ARG A C 1
ATOM 3371 O O . ARG A 1 433 ? -7.075 51.427 -34.697 1.00 25.41 433 ARG A O 1
ATOM 3378 N N . PRO A 1 434 ? -8.240 49.559 -35.042 1.00 44.06 434 PRO A N 1
ATOM 3379 C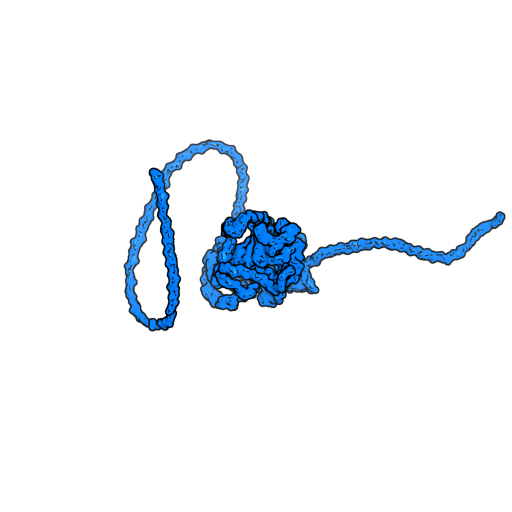 CA . PRO A 1 434 ? -8.164 48.095 -35.186 1.00 44.06 434 PRO A CA 1
ATOM 3380 C C . PRO A 1 434 ? -8.059 47.654 -36.682 1.00 44.06 434 PRO A C 1
ATOM 3382 O O . PRO A 1 434 ? -8.320 48.447 -37.578 1.00 44.06 434 PRO A O 1
ATOM 3385 N N . ALA A 1 435 ? -7.817 46.367 -36.975 1.00 24.27 435 ALA A N 1
ATOM 3386 C CA . ALA A 1 435 ? -8.094 45.750 -38.293 1.00 24.27 435 ALA A CA 1
ATOM 3387 C C . ALA A 1 435 ? -8.311 44.226 -38.113 1.00 24.27 435 ALA A C 1
ATOM 3389 O O . ALA A 1 435 ? -7.515 43.573 -37.450 1.00 24.27 435 ALA A O 1
ATOM 3390 N N . ALA A 1 436 ? -9.505 43.686 -38.395 1.00 23.53 436 ALA A N 1
ATOM 3391 C CA . ALA A 1 436 ? -9.946 43.108 -39.682 1.00 23.53 436 ALA A CA 1
ATOM 3392 C C . ALA A 1 436 ? -9.360 41.694 -39.930 1.00 23.53 436 ALA A C 1
ATOM 3394 O O . ALA A 1 436 ? -8.185 41.538 -40.219 1.00 23.53 436 ALA A O 1
ATOM 3395 N N . ARG A 1 437 ? -10.099 40.621 -39.605 1.00 22.44 437 ARG A N 1
ATOM 3396 C CA . ARG A 1 437 ? -11.108 39.926 -40.447 1.00 22.44 437 ARG A CA 1
ATOM 3397 C C . ARG A 1 437 ? -10.532 39.225 -41.690 1.00 22.44 437 ARG A C 1
ATOM 3399 O O . ARG A 1 437 ? -10.319 39.871 -42.706 1.00 22.44 437 ARG A O 1
ATOM 3406 N N . LEU A 1 438 ? -10.594 37.890 -41.684 1.00 20.77 438 LEU A N 1
ATOM 3407 C CA . LEU A 1 438 ? -11.171 37.145 -42.808 1.00 20.77 438 LEU A CA 1
ATOM 3408 C C . LEU A 1 438 ? -11.944 35.910 -42.304 1.00 20.77 438 LEU A C 1
ATOM 3410 O O . LEU A 1 438 ? -11.533 35.246 -41.356 1.00 20.77 438 LEU A O 1
ATOM 3414 N N . ARG A 1 439 ? -13.095 35.632 -42.922 1.00 22.22 439 ARG A N 1
ATOM 3415 C CA . ARG A 1 439 ? -13.871 34.382 -42.810 1.00 22.22 439 ARG A CA 1
ATOM 3416 C C . ARG A 1 439 ? -13.841 33.715 -44.187 1.00 22.22 439 ARG A C 1
ATOM 3418 O O . ARG A 1 439 ? -13.906 34.452 -45.164 1.00 22.22 439 ARG A O 1
ATOM 3425 N N . LEU A 1 440 ? -13.935 32.383 -44.256 1.00 20.47 440 LEU A N 1
ATOM 3426 C CA . LEU A 1 440 ? -15.093 31.673 -44.842 1.00 20.47 440 LEU A CA 1
ATOM 3427 C C . LEU A 1 440 ? -14.925 30.136 -44.806 1.00 20.47 440 LEU A C 1
ATOM 3429 O O . LEU A 1 440 ? -13.820 29.608 -44.829 1.00 20.47 440 LEU A O 1
ATOM 3433 N N . ARG A 1 441 ? -16.066 29.442 -44.706 1.00 20.59 441 ARG A N 1
ATOM 3434 C CA . ARG A 1 441 ? -16.272 27.985 -44.882 1.00 20.59 441 ARG A CA 1
ATOM 3435 C C . ARG A 1 441 ? -16.814 27.737 -46.325 1.00 20.59 441 ARG A C 1
ATOM 3437 O O . ARG A 1 441 ? -16.926 28.707 -47.068 1.00 20.59 441 ARG A O 1
ATOM 3444 N N . PRO A 1 442 ? -17.419 26.574 -46.650 1.00 34.06 442 PRO A N 1
ATOM 3445 C CA . PRO A 1 442 ? -16.866 25.220 -46.825 1.00 34.06 442 PRO A CA 1
ATOM 3446 C C . PRO A 1 442 ? -17.184 24.666 -48.242 1.00 34.06 442 PRO A C 1
ATOM 3448 O O . PRO A 1 442 ? -17.862 25.336 -49.019 1.00 34.06 442 PRO A O 1
ATOM 3451 N N . ARG A 1 443 ? -16.832 23.405 -48.557 1.00 21.42 443 ARG A N 1
ATOM 3452 C CA . ARG A 1 443 ? -17.566 22.598 -49.563 1.00 21.42 443 ARG A CA 1
ATOM 3453 C C . ARG A 1 443 ? -17.341 21.081 -49.425 1.00 21.42 443 ARG A C 1
ATOM 3455 O O . ARG A 1 443 ? -16.247 20.633 -49.111 1.00 21.42 443 ARG A O 1
ATOM 3462 N N . ALA A 1 444 ? -18.407 20.340 -49.705 1.00 21.98 444 ALA A N 1
ATOM 3463 C CA . ALA A 1 444 ? -18.516 18.915 -50.060 1.00 21.98 444 ALA A CA 1
ATOM 3464 C C . ALA A 1 444 ? -19.561 18.857 -51.218 1.00 21.98 444 ALA A C 1
ATOM 3466 O O . ALA A 1 444 ? -20.019 19.944 -51.600 1.00 21.98 444 ALA A O 1
ATOM 3467 N N . PRO A 1 445 ? -20.041 17.707 -51.750 1.00 34.50 445 PRO A N 1
ATOM 3468 C CA . PRO A 1 445 ? -19.656 16.291 -51.587 1.00 34.50 445 PRO A CA 1
ATOM 3469 C C . PRO A 1 445 ? -19.454 15.573 -52.958 1.00 34.50 445 PRO A C 1
ATOM 3471 O O . PRO A 1 445 ? -19.424 16.246 -53.983 1.00 34.50 445 PRO A O 1
ATOM 3474 N N . LEU A 1 446 ? -19.396 14.226 -52.996 1.00 22.33 446 LEU A N 1
ATOM 3475 C CA . LEU A 1 446 ? -19.931 13.382 -54.096 1.00 22.33 446 LEU A CA 1
ATOM 3476 C C . LEU A 1 446 ? -20.011 11.877 -53.710 1.00 22.33 446 LEU A C 1
ATOM 3478 O O . LEU A 1 446 ? -19.210 11.399 -52.912 1.00 22.33 446 LEU A O 1
ATOM 3482 N N . ALA A 1 447 ? -20.985 11.153 -54.282 1.00 20.56 447 ALA A N 1
ATOM 3483 C CA . ALA A 1 447 ? -21.187 9.683 -54.257 1.00 20.56 447 ALA A CA 1
ATOM 3484 C C . ALA A 1 447 ? -21.035 9.141 -55.711 1.00 20.56 447 ALA A C 1
ATOM 3486 O O . ALA A 1 447 ? -20.911 9.962 -56.614 1.00 20.56 447 ALA A O 1
ATOM 3487 N N . HIS A 1 448 ? -20.966 7.855 -56.094 1.00 22.86 448 HIS A N 1
ATOM 3488 C CA . HIS A 1 448 ? -21.650 6.587 -55.745 1.00 22.86 448 HIS A CA 1
ATOM 3489 C C . HIS A 1 448 ? -20.735 5.388 -56.165 1.00 22.86 448 HIS A C 1
ATOM 3491 O O . HIS A 1 448 ? -19.774 5.609 -56.891 1.00 22.86 448 HIS A O 1
ATOM 3497 N N . HIS A 1 449 ? -20.906 4.121 -55.743 1.00 22.38 449 HIS A N 1
ATOM 3498 C CA . HIS A 1 449 ? -21.871 3.130 -56.285 1.00 22.38 449 HIS A CA 1
ATOM 3499 C C . HIS A 1 449 ? -22.029 1.865 -55.389 1.00 22.38 449 HIS A C 1
ATOM 3501 O O . HIS A 1 449 ? -21.599 1.863 -54.240 1.00 22.38 449 HIS A O 1
ATOM 3507 N N . ARG A 1 450 ? -22.766 0.840 -55.859 1.00 20.78 450 ARG A N 1
ATOM 3508 C CA . ARG A 1 450 ? -23.566 -0.130 -55.063 1.00 20.78 450 ARG A CA 1
ATOM 3509 C C . ARG A 1 450 ? -23.517 -1.559 -55.667 1.00 20.78 450 ARG A C 1
ATOM 3511 O O . ARG A 1 450 ? -23.115 -1.676 -56.818 1.00 20.78 450 ARG A O 1
ATOM 3518 N N . LEU A 1 451 ? -24.111 -2.547 -54.961 1.00 21.39 451 LEU A N 1
ATOM 3519 C CA . LEU A 1 451 ? -24.466 -3.947 -55.360 1.00 21.39 451 LEU A CA 1
ATOM 3520 C C . LEU A 1 451 ? -23.360 -5.013 -55.109 1.00 21.39 451 LEU A C 1
ATOM 3522 O O . LEU A 1 451 ? -22.194 -4.682 -55.260 1.00 21.39 451 LEU A O 1
ATOM 3526 N N . LEU A 1 452 ? -23.614 -6.289 -54.743 1.00 20.73 452 LEU A N 1
ATOM 3527 C CA . LEU A 1 452 ? -24.813 -7.029 -54.261 1.00 20.73 452 LEU A CA 1
ATOM 3528 C C . LEU A 1 452 ? -24.384 -8.320 -53.485 1.00 20.73 452 LEU A C 1
ATOM 3530 O O . LEU A 1 452 ? -23.234 -8.736 -53.569 1.00 20.73 452 LEU A O 1
ATOM 3534 N N . THR A 1 453 ? -25.306 -8.932 -52.727 1.00 23.48 453 THR A N 1
ATOM 3535 C CA . THR A 1 453 ? -25.203 -10.186 -51.910 1.00 23.48 453 THR A CA 1
ATOM 3536 C C . THR A 1 453 ? -25.698 -11.434 -52.725 1.00 23.48 453 THR A C 1
ATOM 3538 O O . THR A 1 453 ? -25.930 -11.197 -53.913 1.00 23.48 453 THR A O 1
ATOM 3541 N N . PRO A 1 454 ? -25.912 -12.710 -52.237 1.00 31.88 454 PRO A N 1
ATOM 3542 C CA . PRO A 1 454 ? -26.132 -13.192 -50.841 1.00 31.88 454 PRO A CA 1
ATOM 3543 C C . PRO A 1 454 ? -25.798 -14.676 -50.417 1.00 31.88 454 PRO A C 1
ATOM 3545 O O . PRO A 1 454 ? -25.388 -15.496 -51.228 1.00 31.88 454 PRO A O 1
ATOM 3548 N N . SER A 1 455 ? -26.140 -15.006 -49.146 1.00 26.22 455 SER A N 1
ATOM 3549 C CA . SER A 1 455 ? -26.507 -16.343 -48.568 1.00 26.22 455 SER A CA 1
ATOM 3550 C C . SER A 1 455 ? -25.400 -17.414 -48.373 1.00 26.22 455 SER A C 1
ATOM 3552 O O . SER A 1 455 ? -24.433 -17.415 -49.117 1.00 26.22 455 SER A O 1
ATOM 3554 N N . THR A 1 456 ? -25.420 -18.369 -47.416 1.00 26.06 456 THR A N 1
ATOM 3555 C CA . THR A 1 456 ? -26.327 -18.820 -46.303 1.00 26.06 456 THR A CA 1
ATOM 3556 C C . THR A 1 456 ? -25.521 -19.007 -44.982 1.00 26.06 456 THR A C 1
ATOM 3558 O O . THR A 1 456 ? -24.305 -19.123 -45.073 1.00 26.06 456 THR A O 1
ATOM 3561 N N . LEU A 1 457 ? -25.997 -19.057 -43.717 1.00 24.16 457 LEU A N 1
ATOM 3562 C CA . LEU A 1 457 ? -27.305 -19.186 -43.013 1.00 24.16 457 LEU A CA 1
ATOM 3563 C C . LEU A 1 457 ? -27.558 -20.559 -42.311 1.00 24.16 457 LEU A C 1
ATOM 3565 O O . LEU A 1 457 ? -28.086 -21.471 -42.935 1.00 24.16 457 LEU A O 1
ATOM 3569 N N . ALA A 1 458 ? -27.253 -20.646 -40.998 1.00 26.95 458 ALA A N 1
ATOM 3570 C CA . ALA A 1 458 ? -27.833 -21.541 -39.961 1.00 26.95 458 ALA A CA 1
ATOM 3571 C C . ALA A 1 458 ? -27.508 -20.934 -38.560 1.00 26.95 458 ALA A C 1
ATOM 3573 O O . ALA A 1 458 ? -26.337 -20.706 -38.274 1.00 26.95 458 ALA A O 1
ATOM 3574 N N . ASP A 1 459 ? -28.438 -20.365 -37.775 1.00 26.00 459 ASP A N 1
ATOM 3575 C CA . ASP A 1 459 ? -29.440 -20.994 -36.875 1.00 26.00 459 ASP A CA 1
ATOM 3576 C C . ASP A 1 459 ? -28.832 -21.956 -35.815 1.00 26.00 459 ASP A C 1
ATOM 3578 O O . ASP A 1 459 ? -28.012 -22.797 -36.155 1.00 26.00 459 ASP A O 1
ATOM 3582 N N . ARG A 1 460 ? -29.203 -21.944 -34.518 1.00 27.23 460 ARG A N 1
ATOM 3583 C CA . ARG A 1 460 ? -30.085 -21.051 -33.727 1.00 27.23 460 ARG A CA 1
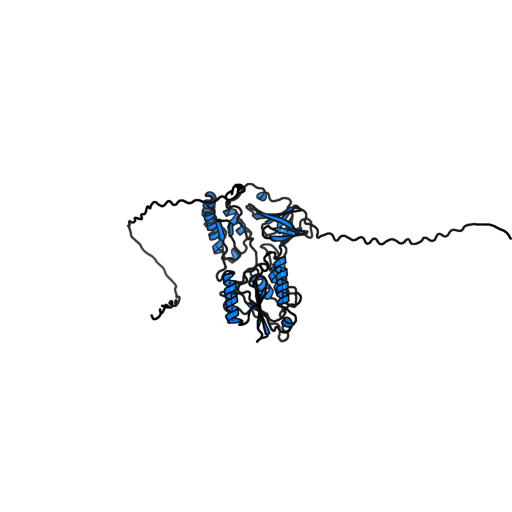ATOM 3584 C C . ARG A 1 460 ? -29.956 -21.392 -32.224 1.00 27.23 460 ARG A C 1
ATOM 3586 O O . ARG A 1 460 ? -29.776 -22.561 -31.912 1.00 27.23 460 ARG A O 1
ATOM 3593 N N . LEU A 1 461 ? -30.160 -20.430 -31.312 1.00 25.88 461 LEU A N 1
ATOM 3594 C CA . LEU A 1 461 ? -30.995 -20.570 -30.092 1.00 25.88 461 LEU A CA 1
ATOM 3595 C C . LEU A 1 461 ? -31.055 -19.235 -29.321 1.00 25.88 461 LEU A C 1
ATOM 3597 O O . LEU A 1 461 ? -30.042 -18.572 -29.120 1.00 25.88 461 LEU A O 1
ATOM 3601 N N . VAL A 1 462 ? -32.264 -18.825 -28.927 1.00 26.27 462 VAL A N 1
ATOM 3602 C CA . VAL A 1 462 ? -32.597 -17.499 -28.369 1.00 26.27 462 VAL A CA 1
ATOM 3603 C C . VAL A 1 462 ? -33.664 -17.665 -27.289 1.00 26.27 462 VAL A C 1
ATOM 3605 O O . VAL A 1 462 ? -34.619 -18.393 -27.523 1.00 26.27 462 VAL A O 1
ATOM 3608 N N . THR A 1 463 ? -33.564 -16.911 -26.187 1.00 27.97 463 THR A N 1
ATOM 3609 C CA . THR A 1 463 ? -34.714 -16.395 -25.404 1.00 27.97 463 THR A CA 1
ATOM 3610 C C . THR A 1 463 ? -34.270 -15.152 -24.590 1.00 27.97 463 THR A C 1
ATOM 3612 O O . THR A 1 463 ? -33.064 -14.966 -24.420 1.00 27.97 463 THR A O 1
ATOM 3615 N N . PRO A 1 464 ? -35.179 -14.231 -24.190 1.00 31.88 464 PRO A N 1
ATOM 3616 C CA . PRO A 1 464 ? -34.921 -12.790 -24.357 1.00 31.88 464 PRO A CA 1
ATOM 3617 C C . PRO A 1 464 ? -34.823 -11.956 -23.056 1.00 31.88 464 PRO A C 1
ATOM 3619 O O . PRO A 1 464 ? -35.196 -12.432 -21.984 1.00 31.88 464 PRO A O 1
ATOM 3622 N N . PRO A 1 465 ? -34.407 -10.673 -23.146 1.00 30.48 465 PRO A N 1
ATOM 3623 C CA . PRO A 1 465 ? -34.532 -9.691 -22.066 1.00 30.48 465 PRO A CA 1
ATOM 3624 C C . PRO A 1 465 ? -35.888 -8.948 -22.076 1.00 30.48 465 PRO A C 1
ATOM 3626 O O . PRO A 1 465 ? -36.516 -8.774 -23.119 1.00 30.48 465 PRO A O 1
ATOM 3629 N N . LEU A 1 466 ? -36.298 -8.447 -20.906 1.00 30.92 466 LEU A N 1
ATOM 3630 C CA . LEU A 1 466 ? -37.487 -7.608 -20.658 1.00 30.92 466 LEU A CA 1
ATOM 3631 C C . LEU A 1 466 ? -37.078 -6.345 -19.848 1.00 30.92 466 LEU A C 1
ATOM 3633 O O . LEU A 1 466 ? -35.957 -6.303 -19.341 1.00 30.92 466 LEU A O 1
ATOM 3637 N N . PRO A 1 467 ? -37.878 -5.256 -19.830 1.00 33.28 467 PRO A N 1
ATOM 3638 C CA . PRO A 1 467 ? -37.514 -4.086 -20.637 1.00 33.28 467 PRO A CA 1
ATOM 3639 C C . PRO A 1 467 ? -37.085 -2.839 -19.842 1.00 33.28 467 PRO A C 1
ATOM 3641 O O . PRO A 1 467 ? -37.246 -2.739 -18.629 1.00 33.28 467 PRO A O 1
ATOM 3644 N N . HIS A 1 468 ? -36.586 -1.842 -20.578 1.00 29.39 468 HIS A N 1
ATOM 3645 C CA . HIS A 1 468 ? -36.231 -0.518 -20.065 1.00 29.39 468 HIS A CA 1
ATOM 3646 C C . HIS A 1 468 ? -37.450 0.318 -19.637 1.00 29.39 468 HIS A C 1
ATOM 3648 O O . HIS A 1 468 ? -38.402 0.486 -20.401 1.00 29.39 468 HIS A O 1
ATOM 3654 N N . SER A 1 469 ? -37.357 0.941 -18.461 1.00 29.84 469 SER A N 1
ATOM 3655 C CA . SER A 1 469 ? -38.266 1.997 -18.001 1.00 29.84 469 SER A CA 1
ATOM 3656 C C . SER A 1 469 ? -38.011 3.320 -18.737 1.00 29.84 469 SER A C 1
ATOM 3658 O O . SER A 1 469 ? -36.859 3.703 -18.949 1.00 29.84 469 SER A O 1
ATOM 3660 N N . GLN A 1 470 ? -39.076 4.042 -19.094 1.00 27.78 470 GLN A N 1
ATOM 3661 C CA . GLN A 1 470 ? -38.992 5.346 -19.766 1.00 27.78 470 GLN A CA 1
ATOM 3662 C C . GLN A 1 470 ? -38.568 6.496 -18.824 1.00 27.78 470 GLN A C 1
ATOM 3664 O O . GLN A 1 470 ? -38.789 6.411 -17.613 1.00 27.78 470 GLN A O 1
ATOM 3669 N N . PRO A 1 471 ? -37.985 7.591 -19.358 1.00 29.52 471 PRO A N 1
ATOM 3670 C CA . PRO A 1 471 ? -37.628 8.773 -18.577 1.00 29.52 471 PRO A CA 1
ATOM 3671 C C . PRO A 1 471 ? -38.851 9.640 -18.234 1.00 29.52 471 PRO A C 1
ATOM 3673 O O . PRO A 1 471 ? -39.697 9.915 -19.083 1.00 29.52 471 PRO A O 1
ATOM 3676 N N . ILE A 1 472 ? -38.907 10.134 -16.995 1.00 29.02 472 ILE A N 1
ATOM 3677 C CA . ILE A 1 472 ? -39.930 11.088 -16.544 1.00 29.02 472 ILE A CA 1
ATOM 3678 C C . ILE A 1 472 ? -39.522 12.504 -16.971 1.00 29.02 472 ILE A C 1
ATOM 3680 O O . ILE A 1 472 ? -38.492 13.019 -16.535 1.00 29.02 472 ILE A O 1
ATOM 3684 N N . HIS A 1 473 ? -40.353 13.151 -17.789 1.00 26.61 473 HIS A N 1
ATOM 3685 C CA . HIS A 1 473 ? -40.243 14.581 -18.079 1.00 26.61 473 HIS A CA 1
ATOM 3686 C C . HIS A 1 473 ? -40.814 15.416 -16.924 1.00 26.61 473 HIS A C 1
ATOM 3688 O O . HIS A 1 473 ? -41.981 15.265 -16.569 1.00 26.61 473 HIS A O 1
ATOM 3694 N N . PHE A 1 474 ? -40.028 16.366 -16.414 1.00 25.55 474 PHE A N 1
ATOM 3695 C CA . PHE A 1 474 ? -40.534 17.522 -15.670 1.00 25.55 474 PHE A CA 1
ATOM 3696 C C . PHE A 1 474 ? -40.427 18.770 -16.554 1.00 25.55 474 PHE A C 1
ATOM 3698 O O . PHE A 1 474 ? -39.349 19.065 -17.071 1.00 25.55 474 PHE A O 1
ATOM 3705 N N . SER A 1 475 ? -41.528 19.512 -16.691 1.00 26.84 475 SER A N 1
ATOM 3706 C CA . SER A 1 475 ? -41.548 20.867 -17.260 1.00 26.84 475 SER A CA 1
ATOM 3707 C C . SER A 1 475 ? -41.802 21.891 -16.147 1.00 26.84 475 SER A C 1
ATOM 3709 O O . SER A 1 475 ? -42.579 21.601 -15.236 1.00 26.84 475 SER A O 1
ATOM 3711 N N . PRO A 1 476 ? -41.169 23.077 -16.191 1.00 34.41 476 PRO A N 1
ATOM 3712 C CA . PRO A 1 476 ? -41.251 24.058 -15.116 1.00 34.41 476 PRO A CA 1
ATOM 3713 C C . PRO A 1 476 ? -42.493 24.951 -15.229 1.00 34.41 476 PRO A C 1
ATOM 3715 O O . PRO A 1 476 ? -42.789 25.499 -16.289 1.00 34.41 476 PRO A O 1
ATOM 3718 N N . THR A 1 477 ? -43.169 25.184 -14.106 1.00 33.19 477 THR A N 1
ATOM 3719 C CA . THR A 1 477 ? -44.124 26.289 -13.955 1.00 33.19 477 THR A CA 1
ATOM 3720 C C . THR A 1 477 ? -43.375 27.597 -13.701 1.00 33.19 477 THR A C 1
ATOM 3722 O O . THR A 1 477 ? -42.714 27.740 -12.672 1.00 33.19 477 THR A O 1
ATOM 3725 N N . ALA A 1 478 ? -43.500 28.556 -14.619 1.00 33.50 478 ALA A N 1
ATOM 3726 C CA . ALA A 1 478 ? -43.137 29.955 -14.392 1.00 33.50 478 ALA A CA 1
ATOM 3727 C C . ALA A 1 478 ? -44.306 30.713 -13.717 1.00 33.50 478 ALA A C 1
ATOM 3729 O O . ALA A 1 478 ? -45.454 30.275 -13.834 1.00 33.50 478 ALA A O 1
ATOM 3730 N N . PRO A 1 479 ? -44.044 31.812 -12.986 1.00 46.19 479 PRO A N 1
ATOM 3731 C CA . PRO A 1 479 ? -45.055 32.467 -12.162 1.00 46.19 479 PRO A CA 1
ATOM 3732 C C . PRO A 1 479 ? -45.873 33.520 -12.923 1.00 46.19 479 PRO A C 1
ATOM 3734 O O . PRO A 1 479 ? -45.406 34.123 -13.883 1.00 46.19 479 PRO A O 1
ATOM 3737 N N . THR A 1 480 ? -47.062 33.823 -12.401 1.00 38.47 480 THR A N 1
ATOM 3738 C CA . THR A 1 480 ? -47.671 35.160 -12.508 1.00 38.47 480 THR A CA 1
ATOM 3739 C C . THR A 1 480 ? -46.803 36.175 -11.746 1.00 38.47 480 THR A C 1
ATOM 3741 O O . THR A 1 480 ? -46.443 35.893 -10.603 1.00 38.47 480 THR A O 1
ATOM 3744 N N . ARG A 1 481 ? -46.480 37.372 -12.244 1.00 37.66 481 ARG A N 1
ATOM 3745 C CA . ARG A 1 481 ? -46.927 38.083 -13.458 1.00 37.66 481 ARG A CA 1
ATOM 3746 C C . ARG A 1 481 ? -45.800 38.254 -14.475 1.00 37.66 481 ARG A C 1
ATOM 3748 O O . ARG A 1 481 ? -44.652 38.424 -14.015 1.00 37.66 481 ARG A O 1
#

Foldseek 3Di:
DDDDDDDDDDDDDDDDDDDDPPPPPPPPPDQDAQDAAKKDQPQQQWIWGDDPFKIWIWRHFPQAIGTDFMFTDDPQWTATPLGWTWHKHADPDSQWIWIDIFLAPDITIIGGDPHDPVRNVDPDDDQLLVVLLRLCVRFPDCCVVLVHDSVVLCVVQVVQLVVCVVVLNLLSNVVSSQVSCVSVLDQLDKEDSDPSDIDGDARVLADADDPVVVVVVVVCCCVPPQVDDWDAALNNQWTWDQRPVQLEIEIEHQEQWNSDPVTHSVVSLVSLVVVLCVVLDPVSLVRHQEYEYEHAQYQYDRLVSLLSLVLLAADAKDWQAFADGPPDDTDTDIRHHDPSHRQAAYAYDYASNQHDSSLSSVSRQQGGDHPDVPDPDDGRDHDDDDHDDDPDPDDRPDNNPNDYSPDNDDPDPDDDDDDDDDDDDDDDDDDDDDDDDDDDDDDDDDDDDDDDDDDDDDDDDDDDDDDDDDDDDDDDDDDDD

Secondary structure (DSSP, 8-state):
----------------------------PPSPPPPSEEEEETTTTEEEEE-SSEEEEEEE-SS-EEEEEEEEEETTEEEETT--EEEEEE-SSTTEEEEEETTS-S-EEEEEESS--GGGT------HHHHHHHHHHHH-TTHHHHT--HHHHHHHHHHHHHHHHHHT-HHHHHHHHHHHHGGG--TT-EEE-GGG-EEE-PPTTPPPP-HHHHHHHHHHHIIIII-SPPEEEGGGTEEEEEEGGGTEEEEEE--BS-SSSS--HHHHHHHHHHHHHHHS-HHHHHH-SEEEEE-TT---B-HHHHHHHHHTT-SS-EEEEEE--SSSPPEEEEE-PPTT---S-EEEE--TT--THHHHHHHHHHS-----TTS--PPP-----S-SSPPPS----------B-S-S-------PPPPPPP---------------------------------------------PPPPPP--PPPPP-

Sequence (481 aa):
MILQRDRTAVIAAALIAVGTITAACRNASGPAELSSGFWEVVDYGSVLSVRSDSVETYQLTDLSCLKEGTATRSGSSYLTDDKDVLTLRPGDGPDQAELHIDGSPGDRTLRRLTALPEKCTSSSRPASFDVFWQTFQENYPFFAAKGIDWQQVRDRFRDRAISAEQRGDDASLFATLRDMVSPLNDAHVVISAGDSGFFGQGRPGTVVPSPQFDQRVKEHVQQRDLHHPLADYANGRISYADLPDQNYGYLRVSSFSGYTPVRTFAADSAELDRALDAIFTPDRLTRLRGLILDLRLNGGGSDSLGLQLAARLTDRPHFAYAKKTRTTHPQPQRVTPAPAAFAGPIALLTSGSTISAGETFTQAMLERPCHNKNRPTHPGRLLRRHAAQPPHPPHLVVHPPQRRIPHLRQPNLRRTRHPTPPPRARLHGRRIRPAARLRLRPRAPLAHHRLLTPSTLADRLVTPPLPHSQPIHFSPTAPTR